Protein 7E16 (pdb70)

Solvent-accessible surface area: 19091 Å² total; per-residue (Å²): 182,60,55,17,13,0,3,0,0,0,6,23,19,2,90,8,45,11,19,160,32,82,69,8,1,12,17,17,0,10,62,50,0,154,153,80,34,151,76,83,24,101,56,25,48,28,4,91,155,58,17,92,0,86,19,0,25,191,17,0,48,95,92,99,17,51,119,33,0,54,82,7,73,20,0,0,1,0,8,0,9,29,9,9,29,77,37,54,148,25,143,38,72,68,90,137,69,19,84,94,10,54,192,118,7,42,54,17,4,51,146,0,0,33,22,0,27,181,43,11,77,140,5,30,0,2,15,8,15,13,14,3,1,24,36,68,87,161,66,22,184,74,6,14,38,19,1,26,56,2,32,62,14,20,22,46,6,3,52,110,44,88,64,16,4,33,2,33,2,50,6,1,1,37,34,143,5,80,88,20,12,104,108,77,46,67,10,0,31,93,75,0,0,77,36,3,0,77,10,0,4,58,13,11,89,58,182,178,54,51,29,15,0,1,0,0,0,7,18,22,2,126,8,68,2,14,161,44,80,75,9,1,14,15,22,0,11,67,52,0,154,150,75,55,153,68,82,21,126,69,25,64,30,10,86,162,39,18,70,0,60,18,0,36,175,15,0,54,84,93,90,12,54,148,54,0,53,130,6,65,17,0,0,1,1,7,0,11,27,14,10,19,66,83,35,135,27,90,158,22,84,124,131,84,31,60,86,32,46,143,100,7,40,46,8,3,56,138,0,0,33,23,0,29,181,40,3,88,136,3,29,0,2,14,8,15,13,13,3,2,31,35,68,93,163,76,21,165,94,23,12,40,26,1,25,54,2,32,63,15,17,21,45,8,3,51,129,44,90,64,15,7,31,0,35,2,51,9,4,2,37,42,143,5,76,91,27,13,102,108,79,54,64,4,0,31,92,79,0,0,79,30,2,0,79,12,0,4,44,9,10,94,48,182

GO terms:
  GO:0016788 hydrolase activity, acting on ester bonds (F, IDA)

Radius of gyration: 21.16 Å; Cα contacts (8 Å, |Δi|>4): 736; chains: 2; bounding box: 52×66×51 Å

B-factor: mean 80.02, std 18.18, range [46.88, 200.27]

Sequence (414 aa):
DGEIDIVALGDALTRGTGDESGKGYIGYMVDELRQQTDEPIRVTNLAIRGLRSDGLLRQLGQSEIQRQIAMADLIVMTIGGNDLFQGGEALEWNVKELDEAKRQYIANLDRIFALLRRLNSEAVIFAIGLYNPFSDLDDAKRTSAIVRDWNFASAEVAAHYPNIVAVPTFDLFALHVNDYLYSDHFAPNKEGYKRIGERVASLITLTDGEIDIVALGDALTRGTGDESGKGYIGYMVDELRQQTDEPIRVTNLAIRGLRSDGLLRQLGQSEIQRQIAMADLIVMTIGGNDLFQGGEALEWNVKELDEAKRQYIANLDRIFALLRRLNSEAVIFAIGLYNPFSDLDDAKRTSAIVRDWNFASAEVAAHYPNIVAVPTFDLFALHVNDYLYSDHFAPNKEGYKRIGERVASLITLT

InterPro domains:
  IPR013830 SGNH hydrolase-type esterase domain [PF13472] (61-248)
  IPR036514 SGNH hydrolase superfamily [G3DSA:3.40.50.1110] (28-264)
  IPR051532 Diverse Ester Hydrolysis Enzymes [PTHR30383] (49-259)

Nearest PDB structures (foldseek):
  7e16-assembly2_B  TM=9.930E-01  e=3.465E-39  Geobacillus thermodenitrificans
  8ik1-assembly1_A  TM=9.971E-01  e=2.043E-36  Geobacillus sp. PA-3
  8ik1-assembly2_B  TM=9.925E-01  e=1.066E-35  Geobacillus sp. PA-3
  6nkd-assembly1_A  TM=9.047E-01  e=5.590E-14  metagenome
  8rhv-assembly1_D  TM=4.174E-01  e=1.602E+00  Trypanosoma brucei brucei

Structure (mmCIF, N/CA/C/O backbone):
data_7E16
#
_entry.id   7E16
#
_cell.length_a   106.424
_cell.length_b   106.424
_cell.length_c   128.643
_cell.angle_alpha   90.000
_cell.angle_beta   90.000
_cell.angle_gamma   90.000
#
_symmetry.space_group_name_H-M   'P 43 21 2'
#
loop_
_entity.id
_entity.type
_entity.pdbx_description
1 polymer 'GDSL-family esterase'
2 water water
#
loop_
_atom_site.group_PDB
_atom_site.id
_atom_site.type_symbol
_atom_site.label_atom_id
_atom_site.label_alt_id
_atom_site.label_comp_id
_atom_site.label_asym_id
_atom_site.label_entity_id
_atom_site.label_seq_id
_atom_site.pdbx_PDB_ins_code
_atom_site.Cartn_x
_atom_site.Cartn_y
_atom_site.Cartn_z
_atom_site.occupancy
_atom_site.B_iso_or_equiv
_atom_site.auth_seq_id
_atom_site.auth_comp_id
_atom_site.auth_asym_id
_atom_site.auth_atom_id
_atom_site.pdbx_PDB_model_num
ATOM 1 N N . ASP A 1 52 ? 42.554 11.010 -1.446 1.00 95.61 52 ASP A N 1
ATOM 2 C CA . ASP A 1 52 ? 42.209 10.839 -2.912 1.00 109.28 52 ASP A CA 1
ATOM 3 C C . ASP A 1 52 ? 43.450 10.341 -3.669 1.00 113.20 52 ASP A C 1
ATOM 4 O O . ASP A 1 52 ? 44.517 11.006 -3.579 1.00 111.65 52 ASP A O 1
ATOM 9 N N . GLY A 1 53 ? 43.315 9.217 -4.386 1.00 109.42 53 GLY A N 1
ATOM 10 C CA . GLY A 1 53 ? 44.457 8.451 -4.926 1.00 101.68 53 GLY A CA 1
ATOM 11 C C . GLY A 1 53 ? 45.252 7.786 -3.807 1.00 96.77 53 GLY A C 1
ATOM 12 O O . GLY A 1 53 ? 46.479 7.585 -3.967 1.00 105.95 53 GLY A O 1
ATOM 13 N N . GLU A 1 54 ? 44.574 7.471 -2.701 1.00 88.35 54 GLU A N 1
ATOM 14 C CA . GLU A 1 54 ? 45.181 6.918 -1.464 1.00 86.33 54 GLU A CA 1
ATOM 15 C C . GLU A 1 54 ? 44.080 6.200 -0.677 1.00 76.59 54 GLU A C 1
ATOM 16 O O . GLU A 1 54 ? 42.905 6.687 -0.666 1.00 83.75 54 GLU A O 1
ATOM 22 N N . ILE A 1 55 ? 44.422 5.060 -0.082 1.00 68.03 55 ILE A N 1
ATOM 23 C CA . ILE A 1 55 ? 43.514 4.353 0.869 1.00 75.47 55 ILE A CA 1
ATOM 24 C C . ILE A 1 55 ? 44.051 4.596 2.281 1.00 71.20 55 ILE A C 1
ATOM 25 O O . ILE A 1 55 ? 45.216 4.206 2.567 1.00 67.41 55 ILE A O 1
ATOM 30 N N . ASP A 1 56 ? 43.250 5.284 3.099 1.00 72.70 56 ASP A N 1
ATOM 31 C CA . ASP A 1 56 ? 43.631 5.741 4.462 1.00 71.74 56 ASP A CA 1
ATOM 32 C C . ASP A 1 56 ? 42.985 4.805 5.488 1.00 67.37 56 ASP A C 1
ATOM 33 O O . ASP A 1 56 ? 41.734 4.749 5.572 1.00 65.67 56 ASP A O 1
ATOM 38 N N . ILE A 1 57 ? 43.823 4.070 6.211 1.00 78.83 57 ILE A N 1
ATOM 39 C CA . ILE A 1 57 ? 43.386 3.182 7.325 1.00 77.21 57 ILE A CA 1
ATOM 40 C C . ILE A 1 57 ? 43.721 3.878 8.637 1.00 74.19 57 ILE A C 1
ATOM 41 O O . ILE A 1 57 ? 44.916 4.055 8.935 1.00 72.75 57 ILE A O 1
ATOM 46 N N . VAL A 1 58 ? 42.690 4.219 9.395 1.00 72.75 58 VAL A N 1
ATOM 47 C CA . VAL A 1 58 ? 42.841 4.678 10.800 1.00 69.96 58 VAL A CA 1
ATOM 48 C C . VAL A 1 58 ? 42.620 3.489 11.735 1.00 62.78 58 VAL A C 1
ATOM 49 O O . VAL A 1 58 ? 41.555 2.842 11.682 1.00 64.58 58 VAL A O 1
ATOM 53 N N . ALA A 1 59 ? 43.643 3.208 12.530 1.00 63.56 59 ALA A N 1
ATOM 54 C CA . ALA A 1 59 ? 43.655 2.160 13.558 1.00 63.44 59 ALA A CA 1
ATOM 55 C C . ALA A 1 59 ? 43.538 2.806 14.946 1.00 66.54 59 ALA A C 1
ATOM 56 O O . ALA A 1 59 ? 44.349 3.701 15.269 1.00 69.02 59 ALA A O 1
ATOM 58 N N . LEU A 1 60 ? 42.552 2.349 15.726 1.00 66.83 60 LEU A N 1
ATOM 59 C CA . LEU A 1 60 ? 42.207 2.865 17.075 1.00 65.11 60 LEU A CA 1
ATOM 60 C C . LEU A 1 60 ? 42.274 1.761 18.120 1.00 61.47 60 LEU A C 1
ATOM 61 O O . LEU A 1 60 ? 42.091 0.605 17.793 1.00 65.26 60 LEU A O 1
ATOM 66 N N . GLY A 1 61 ? 42.529 2.150 19.362 1.00 69.46 61 GLY A N 1
ATOM 67 C CA . GLY A 1 61 ? 42.292 1.268 20.514 1.00 65.18 61 GLY A CA 1
ATOM 68 C C . GLY A 1 61 ? 43.534 0.928 21.301 1.00 60.64 61 GLY A C 1
ATOM 69 O O . GLY A 1 61 ? 44.389 1.783 21.471 1.00 58.84 61 GLY A O 1
ATOM 70 N N . ASP A 1 62 ? 43.570 -0.298 21.803 1.00 64.14 62 ASP A N 1
ATOM 71 C CA . ASP A 1 62 ? 44.460 -0.726 22.913 1.00 67.02 62 ASP A CA 1
ATOM 72 C C . ASP A 1 62 ? 45.686 -1.460 22.355 1.00 62.70 62 ASP A C 1
ATOM 73 O O . ASP A 1 62 ? 45.951 -1.347 21.176 1.00 60.85 62 ASP A O 1
ATOM 78 N N . ALA A 1 63 ? 46.381 -2.214 23.200 1.00 62.43 63 ALA A N 1
ATOM 79 C CA . ALA A 1 63 ? 47.657 -2.889 22.886 1.00 60.46 63 ALA A CA 1
ATOM 80 C C . ALA A 1 63 ? 47.546 -3.806 21.656 1.00 60.38 63 ALA A C 1
ATOM 81 O O . ALA A 1 63 ? 48.567 -3.976 20.962 1.00 65.45 63 ALA A O 1
ATOM 83 N N . LEU A 1 64 ? 46.389 -4.408 21.389 1.00 61.75 64 LEU A N 1
ATOM 84 C CA . LEU A 1 64 ? 46.251 -5.355 20.243 1.00 69.21 64 LEU A CA 1
ATOM 85 C C . LEU A 1 64 ? 46.487 -4.634 18.912 1.00 64.64 64 LEU A C 1
ATOM 86 O O . LEU A 1 64 ? 47.174 -5.204 18.056 1.00 72.79 64 LEU A O 1
ATOM 91 N N . THR A 1 65 ? 45.977 -3.415 18.782 1.00 62.37 65 THR A N 1
ATOM 92 C CA . THR A 1 65 ? 46.111 -2.575 17.570 1.00 60.36 65 THR A CA 1
ATOM 93 C C . THR A 1 65 ? 47.524 -1.987 17.483 1.00 57.98 65 THR A C 1
ATOM 94 O O . THR A 1 65 ? 47.969 -1.700 16.365 1.00 65.31 65 THR A O 1
ATOM 98 N N . ARG A 1 66 ? 48.207 -1.821 18.611 1.00 64.34 66 ARG A N 1
ATOM 99 C CA . ARG A 1 66 ? 49.585 -1.264 18.655 1.00 71.87 66 ARG A CA 1
ATOM 100 C C . ARG A 1 66 ? 50.598 -2.395 18.436 1.00 71.57 66 ARG A C 1
ATOM 101 O O . ARG A 1 66 ? 51.781 -2.092 18.343 1.00 76.45 66 ARG A O 1
ATOM 109 N N . GLY A 1 67 ? 50.137 -3.646 18.359 1.00 76.48 67 GLY A N 1
ATOM 110 C CA . GLY A 1 67 ? 50.955 -4.808 17.957 1.00 79.98 67 GLY A CA 1
ATOM 111 C C . GLY A 1 67 ? 51.920 -5.283 19.035 1.00 79.13 67 GLY A C 1
ATOM 112 O O . GLY A 1 67 ? 52.817 -6.062 18.680 1.00 84.97 67 GLY A O 1
ATOM 113 N N . THR A 1 68 ? 51.733 -4.867 20.292 1.00 81.49 68 THR A N 1
ATOM 114 C CA . THR A 1 68 ? 52.482 -5.389 21.468 1.00 80.91 68 THR A CA 1
ATOM 115 C C . THR A 1 68 ? 52.418 -6.916 21.472 1.00 82.67 68 THR A C 1
ATOM 116 O O . THR A 1 68 ? 51.292 -7.466 21.346 1.00 71.42 68 THR A O 1
ATOM 120 N N . GLY A 1 69 ? 53.565 -7.575 21.635 1.00 85.61 69 GLY A N 1
ATOM 121 C CA . GLY A 1 69 ? 53.637 -9.053 21.655 1.00 80.12 69 GLY A CA 1
ATOM 122 C C . GLY A 1 69 ? 54.241 -9.675 20.397 1.00 81.54 69 GLY A C 1
ATOM 123 O O . GLY A 1 69 ? 54.744 -10.811 20.507 1.00 89.16 69 GLY A O 1
ATOM 124 N N . ASP A 1 70 ? 54.207 -8.987 19.249 1.00 84.51 70 ASP A N 1
ATOM 125 C CA . ASP A 1 70 ? 54.744 -9.500 17.962 1.00 94.72 70 ASP A CA 1
ATOM 126 C C . ASP A 1 70 ? 56.262 -9.297 17.929 1.00 92.35 70 ASP A C 1
ATOM 127 O O . ASP A 1 70 ? 56.699 -8.148 18.127 1.00 96.45 70 ASP A O 1
ATOM 132 N N . GLU A 1 71 ? 57.014 -10.382 17.685 1.00 104.16 71 GLU A N 1
ATOM 133 C CA . GLU A 1 71 ? 58.497 -10.391 17.516 1.00 105.08 71 GLU A CA 1
ATOM 134 C C . GLU A 1 71 ? 58.874 -9.373 16.436 1.00 113.78 71 GLU A C 1
ATOM 135 O O . GLU A 1 71 ? 59.701 -8.469 16.724 1.00 106.17 71 GLU A O 1
ATOM 141 N N . SER A 1 72 ? 58.279 -9.529 15.250 1.00 107.56 72 SER A N 1
ATOM 142 C CA . SER A 1 72 ? 58.310 -8.530 14.148 1.00 104.19 72 SER A CA 1
ATOM 143 C C . SER A 1 72 ? 57.454 -7.315 14.536 1.00 106.43 72 SER A C 1
ATOM 144 O O . SER A 1 72 ? 56.499 -7.466 15.332 1.00 106.57 72 SER A O 1
ATOM 147 N N . GLY A 1 73 ? 57.792 -6.137 14.013 1.00 107.10 73 GLY A N 1
ATOM 148 C CA . GLY A 1 73 ? 57.010 -4.904 14.240 1.00 96.18 73 GLY A CA 1
ATOM 149 C C . GLY A 1 73 ? 55.556 -5.071 13.821 1.00 87.13 73 GLY A C 1
ATOM 150 O O . GLY A 1 73 ? 54.710 -4.346 14.370 1.00 100.16 73 GLY A O 1
ATOM 151 N N . LYS A 1 74 ? 55.278 -5.990 12.885 1.00 86.80 74 LYS A N 1
ATOM 152 C CA . LYS A 1 74 ? 53.940 -6.205 12.277 1.00 87.42 74 LYS A CA 1
ATOM 153 C C . LYS A 1 74 ? 52.954 -6.600 13.366 1.00 91.59 74 LYS A C 1
ATOM 154 O O . LYS A 1 74 ? 53.238 -7.567 14.099 1.00 98.54 74 LYS A O 1
ATOM 160 N N . GLY A 1 75 ? 51.851 -5.872 13.476 1.00 76.33 75 GLY A N 1
ATOM 161 C CA . GLY A 1 75 ? 50.745 -6.297 14.351 1.00 82.05 75 GLY A CA 1
ATOM 162 C C . GLY A 1 75 ? 49.771 -7.087 13.510 1.00 76.60 75 GLY A C 1
ATOM 163 O O . GLY A 1 75 ? 50.202 -7.681 12.542 1.00 85.40 75 GLY A O 1
ATOM 164 N N . TYR A 1 76 ? 48.486 -7.022 13.795 1.00 74.25 76 TYR A N 1
ATOM 165 C CA . TYR A 1 76 ? 47.479 -7.533 12.840 1.00 72.19 76 TYR A CA 1
ATOM 166 C C . TYR A 1 76 ? 47.411 -6.577 11.642 1.00 70.85 76 TYR A C 1
ATOM 167 O O . TYR A 1 76 ? 47.114 -7.048 10.525 1.00 75.03 76 TYR A O 1
ATOM 176 N N . ILE A 1 77 ? 47.687 -5.291 11.857 1.00 65.79 77 ILE A N 1
ATOM 177 C CA . ILE A 1 77 ? 47.500 -4.223 10.823 1.00 69.0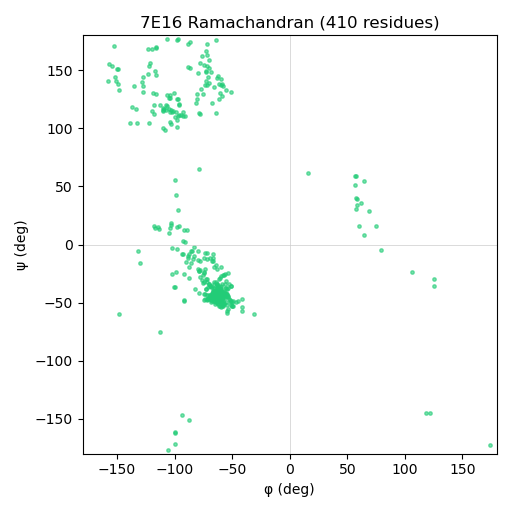2 77 ILE A CA 1
ATOM 178 C C . ILE A 1 77 ? 48.403 -4.484 9.624 1.00 64.15 77 ILE A C 1
ATOM 179 O O . ILE A 1 77 ? 47.965 -4.292 8.534 1.00 69.86 77 ILE A O 1
ATOM 184 N N . GLY A 1 78 ? 49.633 -4.911 9.855 1.00 67.82 78 GLY A N 1
ATOM 185 C CA . GLY A 1 78 ? 50.601 -5.191 8.786 1.00 63.06 78 GLY A CA 1
ATOM 186 C C . GLY A 1 78 ? 50.144 -6.300 7.858 1.00 67.37 78 GLY A C 1
ATOM 187 O O . GLY A 1 78 ? 50.423 -6.204 6.651 1.00 72.91 78 GLY A O 1
ATOM 188 N N . TYR A 1 79 ? 49.455 -7.313 8.382 1.00 70.10 79 TYR A N 1
ATOM 189 C CA . TYR A 1 79 ? 48.911 -8.428 7.567 1.00 74.21 79 TYR A CA 1
ATOM 190 C C . TYR A 1 79 ? 47.720 -7.926 6.761 1.00 69.85 79 TYR A C 1
ATOM 191 O O . TYR A 1 79 ? 47.575 -8.350 5.616 1.00 87.19 79 TYR A O 1
ATOM 200 N N . MET A 1 80 ? 46.902 -7.059 7.348 1.00 66.57 80 MET A N 1
ATOM 201 C CA . MET A 1 80 ? 45.808 -6.359 6.635 1.00 66.26 80 MET A CA 1
ATOM 202 C C . MET A 1 80 ? 46.396 -5.653 5.415 1.00 62.71 80 MET A C 1
ATOM 203 O O . MET A 1 80 ? 45.961 -5.915 4.308 1.00 71.57 80 MET A O 1
ATOM 208 N N . VAL A 1 81 ? 47.349 -4.768 5.652 1.00 59.33 81 VAL A N 1
ATOM 209 C CA . VAL A 1 81 ? 48.009 -3.966 4.596 1.00 63.09 81 VAL A CA 1
ATOM 210 C C . VAL A 1 81 ? 48.580 -4.885 3.503 1.00 59.59 81 VAL A C 1
ATOM 211 O O . VAL A 1 81 ? 48.408 -4.558 2.339 1.00 67.98 81 VAL A O 1
ATOM 215 N N . ASP A 1 82 ? 49.235 -5.988 3.856 1.00 61.60 82 ASP A N 1
ATOM 216 C CA . ASP A 1 82 ? 49.836 -6.912 2.859 1.00 64.83 82 ASP A CA 1
ATOM 217 C C . ASP A 1 82 ? 48.755 -7.379 1.901 1.00 62.83 82 ASP A C 1
ATOM 218 O O . ASP A 1 82 ? 49.004 -7.349 0.696 1.00 72.60 82 ASP A O 1
ATOM 223 N N . GLU A 1 83 ? 47.589 -7.727 2.422 1.00 61.58 83 GLU A N 1
ATOM 224 C CA . GLU A 1 83 ? 46.450 -8.249 1.614 1.00 72.88 83 GLU A CA 1
ATOM 225 C C . GLU A 1 83 ? 45.890 -7.135 0.738 1.00 67.94 83 GLU A C 1
ATOM 226 O O . GLU A 1 83 ? 45.630 -7.384 -0.446 1.00 78.98 83 GLU A O 1
ATOM 232 N N . LEU A 1 84 ? 45.732 -5.940 1.280 1.00 64.95 84 LEU A N 1
ATOM 233 C CA . LEU A 1 84 ? 45.281 -4.804 0.449 1.00 71.68 84 LEU A CA 1
ATOM 234 C C . LEU A 1 84 ? 46.231 -4.622 -0.737 1.00 66.29 84 LEU A C 1
ATOM 235 O O . LEU A 1 84 ? 45.737 -4.492 -1.868 1.00 78.14 84 LEU A O 1
ATOM 240 N N . ARG A 1 85 ? 47.540 -4.648 -0.501 1.00 60.55 85 ARG A N 1
ATOM 241 C CA . ARG A 1 85 ? 48.569 -4.408 -1.558 1.00 59.45 85 ARG A CA 1
ATOM 242 C C . ARG A 1 85 ? 48.585 -5.519 -2.627 1.00 52.23 85 ARG A C 1
ATOM 243 O O . ARG A 1 85 ? 49.323 -5.342 -3.626 1.00 56.93 85 ARG A O 1
ATOM 251 N N . GLN A 1 86 ? 47.849 -6.612 -2.430 1.00 52.90 86 GLN A N 1
ATOM 252 C CA . GLN A 1 86 ? 47.632 -7.676 -3.435 1.00 51.85 86 GLN A CA 1
ATOM 253 C C . GLN A 1 86 ? 46.432 -7.309 -4.299 1.00 52.48 86 GLN A C 1
ATOM 254 O O . GLN A 1 86 ? 46.309 -7.895 -5.445 1.00 48.22 86 GLN A O 1
ATOM 260 N N . GLN A 1 87 ? 45.561 -6.404 -3.816 1.00 48.96 87 GLN A N 1
ATOM 261 C CA . GLN A 1 87 ? 44.297 -6.059 -4.535 1.00 50.41 87 GLN A CA 1
ATOM 262 C C . GLN A 1 87 ? 44.444 -4.773 -5.333 1.00 54.93 87 GLN A C 1
ATOM 263 O O . GLN A 1 87 ? 43.665 -4.592 -6.264 1.00 61.40 87 GLN A O 1
ATOM 269 N N . THR A 1 88 ? 45.366 -3.884 -4.972 1.00 60.28 88 THR A N 1
ATOM 270 C CA . THR A 1 88 ? 45.500 -2.577 -5.654 1.00 54.19 88 THR A CA 1
ATOM 271 C C . THR A 1 88 ? 46.921 -2.026 -5.532 1.00 53.28 88 THR A C 1
ATOM 272 O O . THR A 1 88 ? 47.617 -2.343 -4.540 1.00 66.06 88 THR A O 1
ATOM 276 N N . ASP A 1 89 ? 47.313 -1.192 -6.514 1.00 52.33 89 ASP A N 1
ATOM 277 C CA . ASP A 1 89 ? 48.609 -0.460 -6.525 1.00 53.83 89 ASP A CA 1
ATOM 278 C C . ASP A 1 89 ? 48.439 0.931 -5.902 1.00 54.98 89 ASP A C 1
ATOM 279 O O . ASP A 1 89 ? 49.478 1.611 -5.699 1.00 67.15 89 ASP A O 1
ATOM 284 N N . GLU A 1 90 ? 47.207 1.362 -5.596 1.00 56.99 90 GLU A N 1
ATOM 285 C CA . GLU A 1 90 ? 46.993 2.648 -4.858 1.00 68.84 90 GLU A CA 1
ATOM 286 C C . GLU A 1 90 ? 47.764 2.659 -3.546 1.00 64.39 90 GLU A C 1
ATOM 287 O O . GLU A 1 90 ? 47.672 1.713 -2.785 1.00 62.47 90 GLU A O 1
ATOM 293 N N . PRO A 1 91 ? 48.506 3.729 -3.205 1.00 70.01 91 PRO A N 1
ATOM 294 C CA . PRO A 1 91 ? 49.272 3.760 -1.959 1.00 69.21 91 PRO A CA 1
ATOM 295 C C . PRO A 1 91 ? 48.315 3.599 -0.770 1.00 71.63 91 PRO A C 1
ATOM 296 O O . PRO A 1 91 ? 47.183 4.107 -0.822 1.00 68.57 91 PRO A O 1
ATOM 300 N N . ILE A 1 92 ? 48.779 2.871 0.246 1.00 73.88 92 ILE A N 1
ATOM 301 C CA . ILE A 1 92 ? 47.989 2.596 1.470 1.00 72.10 92 ILE A CA 1
ATOM 302 C C . ILE A 1 92 ? 48.717 3.205 2.656 1.00 72.50 92 ILE A C 1
ATOM 303 O O . ILE A 1 92 ? 49.879 2.869 2.875 1.00 72.19 92 ILE A O 1
ATOM 308 N N . ARG A 1 93 ? 48.040 4.128 3.333 1.00 76.36 93 ARG A N 1
ATOM 309 C CA . ARG A 1 93 ? 48.572 4.836 4.513 1.00 73.69 93 ARG A CA 1
ATOM 310 C C . ARG A 1 93 ? 47.877 4.290 5.764 1.00 74.79 93 ARG A C 1
ATOM 311 O O . ARG A 1 93 ? 46.612 4.233 5.818 1.00 71.94 93 ARG A O 1
ATOM 319 N N . VAL A 1 94 ? 48.683 3.901 6.741 1.00 67.70 94 VAL A N 1
ATOM 320 C CA . VAL A 1 94 ? 48.170 3.532 8.076 1.00 64.37 94 VAL A CA 1
ATOM 321 C C . VAL A 1 94 ? 48.473 4.696 9.006 1.00 65.16 94 VAL A C 1
ATOM 322 O O . VAL A 1 94 ? 49.632 5.119 9.064 1.00 70.65 94 VAL A O 1
ATOM 326 N N . THR A 1 95 ? 47.436 5.186 9.672 1.00 69.81 95 THR A N 1
ATOM 327 C CA . THR A 1 95 ? 47.521 6.101 10.829 1.00 69.52 95 THR A CA 1
ATOM 328 C C . THR A 1 95 ? 47.126 5.311 12.078 1.00 66.97 95 THR A C 1
ATOM 329 O O . THR A 1 95 ? 45.918 5.182 12.311 1.00 61.06 95 THR A O 1
ATOM 333 N N . ASN A 1 96 ? 48.113 4.833 12.839 1.00 67.83 96 ASN A N 1
ATOM 334 C CA . ASN A 1 96 ? 47.887 4.074 14.096 1.00 66.58 96 ASN A CA 1
ATOM 335 C C . ASN A 1 96 ? 47.841 5.012 15.320 1.00 65.93 96 ASN A C 1
ATOM 336 O O . ASN A 1 96 ? 48.878 5.533 15.716 1.00 62.71 96 ASN A O 1
ATOM 341 N N . LEU A 1 97 ? 46.668 5.167 15.933 1.00 67.59 97 LEU A N 1
ATOM 342 C CA . LEU A 1 97 ? 46.459 6.078 17.091 1.00 68.91 97 LEU A CA 1
ATOM 343 C C . LEU A 1 97 ? 46.354 5.287 18.400 1.00 65.61 97 LEU A C 1
ATOM 344 O O . LEU A 1 97 ? 45.975 5.867 19.406 1.00 68.52 97 LEU A O 1
ATOM 349 N N . ALA A 1 98 ? 46.657 4.000 18.376 1.00 63.97 98 ALA A N 1
ATOM 350 C CA . ALA A 1 98 ? 46.362 3.097 19.506 1.00 64.93 98 ALA A CA 1
ATOM 351 C C . ALA A 1 98 ? 47.323 3.392 20.644 1.00 63.28 98 ALA A C 1
ATOM 352 O O . ALA A 1 98 ? 48.475 3.763 20.402 1.00 66.20 98 ALA A O 1
ATOM 354 N N . ILE A 1 99 ? 46.843 3.189 21.856 1.00 67.84 99 ILE A N 1
ATOM 355 C CA . ILE A 1 99 ? 47.667 3.301 23.089 1.00 66.70 99 ILE A CA 1
ATOM 356 C C . ILE A 1 99 ? 47.485 2.010 23.886 1.00 60.91 99 ILE A C 1
ATOM 357 O O . ILE A 1 99 ? 46.355 1.601 24.100 1.00 62.30 99 ILE A O 1
ATOM 362 N N . ARG A 1 100 ? 48.582 1.411 24.322 1.00 60.24 100 ARG A N 1
ATOM 363 C CA . ARG A 1 100 ? 48.587 0.073 24.963 1.00 58.62 100 ARG A CA 1
ATOM 364 C C . ARG A 1 100 ? 47.565 -0.027 26.104 1.00 57.32 100 ARG A C 1
ATOM 365 O O . ARG A 1 100 ? 46.802 -1.011 26.113 1.00 57.85 100 ARG A O 1
ATOM 373 N N . GLY A 1 101 ? 47.550 0.948 27.018 1.00 63.18 101 GLY A N 1
ATOM 374 C CA . GLY A 1 101 ? 46.726 0.924 28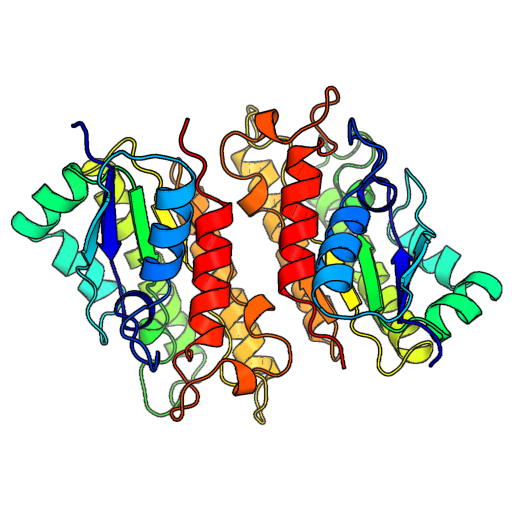.247 1.00 60.12 101 GLY A CA 1
ATOM 375 C C . GLY A 1 101 ? 45.344 1.514 28.055 1.00 62.45 101 GLY A C 1
ATOM 376 O O . GLY A 1 101 ? 44.648 1.702 29.040 1.00 82.42 101 GLY A O 1
ATOM 377 N N . LEU A 1 102 ? 44.928 1.748 26.820 1.00 66.35 102 LEU A N 1
ATOM 378 C CA . LEU A 1 102 ? 43.640 2.420 26.544 1.00 62.82 102 LEU A CA 1
ATOM 379 C C . LEU A 1 102 ? 42.435 1.534 26.884 1.00 59.88 102 LEU A C 1
ATOM 380 O O . LEU A 1 102 ? 42.440 0.347 26.606 1.00 60.56 102 LEU A O 1
ATOM 385 N N . ARG A 1 103 ? 41.430 2.170 27.474 1.00 66.09 103 ARG A N 1
ATOM 386 C CA . ARG A 1 103 ? 40.120 1.580 27.819 1.00 65.56 103 ARG A CA 1
ATOM 387 C C . ARG A 1 103 ? 39.081 2.376 27.068 1.00 58.93 103 ARG A C 1
ATOM 388 O O . ARG A 1 103 ? 39.444 3.410 26.544 1.00 65.09 103 ARG A O 1
ATOM 396 N N . SER A 1 104 ? 37.850 1.882 27.040 1.00 61.29 104 SER A N 1
ATOM 397 C CA . SER A 1 104 ? 36.730 2.493 26.291 1.00 63.30 104 SER A CA 1
ATOM 398 C C . SER A 1 104 ? 36.523 3.959 26.717 1.00 60.00 104 SER A C 1
ATOM 399 O O . SER A 1 104 ? 36.248 4.768 25.858 1.00 63.63 104 SER A O 1
ATOM 402 N N . ASP A 1 105 ? 36.681 4.291 27.994 1.00 61.64 105 ASP A N 1
ATOM 403 C CA . ASP A 1 105 ? 36.579 5.698 28.490 1.00 68.18 105 ASP A CA 1
ATOM 404 C C . ASP A 1 105 ? 37.706 6.568 27.895 1.00 62.08 105 ASP A C 1
ATOM 405 O O . ASP A 1 105 ? 37.432 7.693 27.499 1.00 63.46 105 ASP A O 1
ATOM 410 N N . GLY A 1 106 ? 38.917 6.033 27.795 1.00 63.23 106 GLY A N 1
ATOM 411 C CA . GLY A 1 106 ? 40.073 6.731 27.208 1.00 67.91 106 GLY A CA 1
ATOM 412 C C . GLY A 1 106 ? 39.903 6.946 25.714 1.00 72.72 106 GLY A C 1
ATOM 413 O O . GLY A 1 106 ? 40.213 8.051 25.235 1.00 77.39 106 GLY A O 1
ATOM 414 N N . LEU A 1 107 ? 39.403 5.934 25.002 1.00 68.72 107 LEU A N 1
ATOM 415 C CA . LEU A 1 107 ? 39.157 6.025 23.546 1.00 68.48 107 LEU A CA 1
ATOM 416 C C . LEU A 1 107 ? 38.124 7.120 23.289 1.00 65.67 107 LEU A C 1
ATOM 417 O O . LEU A 1 107 ? 38.327 7.927 22.389 1.00 70.81 107 LEU A O 1
ATOM 422 N N . LEU A 1 108 ? 37.051 7.146 24.069 1.00 69.95 108 LEU A N 1
ATOM 423 C CA . LEU A 1 108 ? 35.976 8.158 23.910 1.00 70.94 108 LEU A CA 1
ATOM 424 C C . LEU A 1 108 ? 36.528 9.577 24.126 1.00 66.01 108 LEU A C 1
ATOM 425 O O . LEU A 1 108 ? 36.141 10.490 23.403 1.00 73.16 108 LEU A O 1
ATOM 430 N N . ARG A 1 109 ? 37.396 9.747 25.105 1.00 63.69 109 ARG A N 1
ATOM 431 C CA . ARG A 1 109 ? 38.050 11.040 25.402 1.00 71.28 109 ARG A CA 1
ATOM 432 C C . ARG A 1 109 ? 38.976 11.412 24.233 1.00 71.79 109 ARG A C 1
ATOM 433 O O . ARG A 1 109 ? 38.943 12.562 23.786 1.00 74.64 109 ARG A O 1
ATOM 441 N N . GLN A 1 110 ? 39.757 10.448 23.745 1.00 70.52 110 GLN A N 1
ATOM 442 C CA . GLN A 1 110 ? 40.721 10.630 22.634 1.00 68.37 110 GLN A CA 1
ATOM 443 C C . GLN A 1 110 ? 39.995 11.081 21.364 1.00 67.94 110 GLN A C 1
ATOM 444 O O . GLN A 1 110 ? 40.494 11.947 20.651 1.00 69.97 110 GLN A O 1
ATOM 450 N N . LEU A 1 111 ? 38.841 10.503 21.087 1.00 69.19 111 LEU A N 1
ATOM 451 C CA . LEU A 1 111 ? 38.038 10.855 19.888 1.00 67.69 111 LEU A CA 1
ATOM 452 C C . LEU A 1 111 ? 37.395 12.240 20.046 1.00 73.14 111 LEU A C 1
ATOM 453 O O . LEU A 1 111 ? 36.797 12.712 19.067 1.00 71.74 111 LEU A O 1
ATOM 458 N N . GLY A 1 112 ? 37.493 12.854 21.235 1.00 71.55 112 GLY A N 1
ATOM 459 C CA . GLY A 1 112 ? 37.055 14.242 21.473 1.00 65.90 112 GLY A CA 1
ATOM 460 C C . GLY A 1 112 ? 38.063 15.265 20.936 1.00 64.93 112 GLY A C 1
ATOM 461 O O . GLY A 1 112 ? 37.671 16.397 20.695 1.00 74.03 112 GLY A O 1
ATOM 462 N N . GLN A 1 113 ? 39.316 14.876 20.751 1.00 66.80 113 GLN A N 1
ATOM 463 C CA . GLN A 1 113 ? 40.404 15.787 20.317 1.00 67.06 113 GLN A CA 1
ATOM 464 C C . GLN A 1 113 ? 40.299 16.060 18.808 1.00 70.33 113 GLN A C 1
ATOM 465 O O . GLN A 1 113 ? 40.169 15.104 18.006 1.00 77.52 113 GLN A O 1
ATOM 471 N N . SER A 1 114 ? 40.415 17.329 18.425 1.00 73.54 114 SER A N 1
ATOM 472 C CA . SER A 1 114 ? 40.158 17.838 17.050 1.00 73.87 114 SER A CA 1
ATOM 473 C C . SER A 1 114 ? 41.171 17.274 16.029 1.00 80.30 114 SER A C 1
ATOM 474 O O . SER A 1 114 ? 40.770 17.081 14.859 1.00 91.62 114 SER A O 1
ATOM 477 N N . GLU A 1 115 ? 42.430 17.040 16.417 1.00 78.71 115 GLU A N 1
ATOM 478 C CA . GLU A 1 115 ? 43.466 16.443 15.520 1.00 78.66 115 GLU A CA 1
ATOM 479 C C . GLU A 1 115 ? 43.081 14.985 15.212 1.00 83.61 115 GLU A C 1
ATOM 480 O O . GLU A 1 115 ? 43.141 14.589 14.029 1.00 98.21 115 GLU A O 1
ATOM 486 N N . ILE A 1 116 ? 42.700 14.217 16.234 1.00 76.87 116 ILE A N 1
ATOM 487 C CA . ILE A 1 116 ? 42.236 12.811 16.074 1.00 70.68 116 ILE A CA 1
ATOM 488 C C . ILE A 1 116 ? 41.006 12.857 15.174 1.00 68.02 116 ILE A C 1
ATOM 489 O O . ILE A 1 116 ? 40.871 12.022 14.281 1.00 68.89 116 ILE A O 1
ATOM 494 N N . GLN A 1 117 ? 40.146 13.831 15.414 1.00 69.07 117 GLN A N 1
ATOM 495 C CA . GLN A 1 117 ? 38.861 13.989 14.692 1.00 68.81 117 GLN A CA 1
ATOM 496 C C . GLN A 1 117 ? 39.061 14.262 13.197 1.00 74.89 117 GLN A C 1
ATOM 497 O O . GLN A 1 117 ? 38.292 13.719 12.368 1.00 75.58 117 GLN A O 1
ATOM 503 N N . ARG A 1 118 ? 40.027 15.103 12.849 1.00 76.05 118 ARG A N 1
ATOM 504 C CA . ARG A 1 118 ? 40.354 15.395 11.430 1.00 78.25 118 ARG A CA 1
ATOM 505 C C . ARG A 1 118 ? 40.799 14.110 10.723 1.00 77.90 118 ARG A C 1
ATOM 506 O O . ARG A 1 118 ? 40.411 13.931 9.549 1.00 81.37 118 ARG A O 1
ATOM 514 N N . GLN A 1 119 ? 41.559 13.252 11.415 1.00 74.12 119 GLN A N 1
ATOM 515 C CA . GLN A 1 119 ? 42.099 11.982 10.856 1.00 74.57 119 GLN A CA 1
ATOM 516 C C . GLN A 1 119 ? 41.009 10.913 10.709 1.00 74.52 119 GLN A C 1
ATOM 517 O O . GLN A 1 119 ? 40.997 10.253 9.666 1.00 78.85 119 GLN A O 1
ATOM 523 N N . ILE A 1 120 ? 40.129 10.755 11.698 1.00 71.40 120 ILE A N 1
ATOM 524 C CA . ILE A 1 120 ? 38.941 9.857 11.599 1.00 72.48 120 ILE A CA 1
ATOM 525 C C . ILE A 1 120 ? 38.127 10.237 10.355 1.00 73.53 120 ILE A C 1
ATOM 526 O O . ILE A 1 120 ? 37.627 9.332 9.646 1.00 70.09 120 ILE A O 1
ATOM 531 N N . ALA A 1 121 ? 37.952 11.536 10.124 1.00 76.96 121 ALA A N 1
ATOM 532 C CA . ALA A 1 121 ? 37.132 12.093 9.018 1.00 74.77 121 ALA A CA 1
ATOM 533 C C . ALA A 1 121 ? 37.704 11.711 7.641 1.00 79.10 121 ALA A C 1
ATOM 534 O O . ALA A 1 121 ? 36.905 11.484 6.707 1.00 80.13 121 ALA A O 1
ATOM 536 N N . MET A 1 122 ? 39.030 11.615 7.517 1.00 80.00 122 MET A N 1
ATOM 537 C CA . MET A 1 122 ? 39.712 11.272 6.236 1.00 78.97 122 MET A CA 1
ATOM 538 C C . MET A 1 122 ? 39.785 9.754 6.009 1.00 75.00 122 MET A C 1
ATOM 539 O O . MET A 1 122 ? 40.156 9.338 4.897 1.00 87.88 122 MET A O 1
ATOM 544 N N . ALA A 1 123 ? 39.502 8.942 7.024 1.00 72.73 123 ALA A N 1
ATOM 545 C CA . ALA A 1 123 ? 39.640 7.473 6.945 1.00 76.14 123 ALA A CA 1
ATOM 546 C C . ALA A 1 123 ? 38.745 6.934 5.828 1.00 70.89 123 ALA A C 1
ATOM 547 O O . ALA A 1 123 ? 37.626 7.395 5.677 1.00 65.62 123 ALA A O 1
ATOM 549 N N . ASP A 1 124 ? 39.283 6.002 5.058 1.00 70.82 124 ASP A N 1
ATOM 550 C CA . ASP A 1 124 ? 38.533 5.205 4.064 1.00 73.00 124 ASP A CA 1
ATOM 551 C C . ASP A 1 124 ? 38.058 3.936 4.747 1.00 71.48 124 ASP A C 1
ATOM 552 O O . ASP A 1 124 ? 37.032 3.398 4.334 1.00 73.67 124 ASP A O 1
ATOM 557 N N . LEU A 1 125 ? 38.781 3.531 5.789 1.00 75.19 125 LEU A N 1
ATOM 558 C CA . LEU A 1 125 ? 38.511 2.309 6.576 1.00 72.77 125 LEU A CA 1
ATOM 559 C C . LEU A 1 125 ? 38.969 2.535 8.016 1.00 71.92 125 LEU A C 1
ATOM 560 O O . LEU A 1 125 ? 40.049 3.097 8.215 1.00 66.93 125 LEU A O 1
ATOM 565 N N . ILE A 1 126 ? 38.171 2.093 8.982 1.00 74.17 126 ILE A N 1
ATOM 566 C CA . ILE A 1 126 ? 38.517 2.201 10.424 1.00 69.75 126 ILE A CA 1
ATOM 567 C C . ILE A 1 126 ? 38.590 0.800 11.013 1.00 66.28 126 ILE A C 1
ATOM 568 O O . ILE A 1 126 ? 37.678 0.018 10.791 1.00 74.68 126 ILE A O 1
ATOM 573 N N . VAL A 1 127 ? 39.671 0.506 11.715 1.00 65.51 127 VAL A N 1
ATOM 574 C CA . VAL A 1 127 ? 39.828 -0.791 12.421 1.00 70.58 127 VAL A CA 1
ATOM 575 C C . VAL A 1 127 ? 40.186 -0.489 13.870 1.00 65.67 127 VAL A C 1
ATOM 576 O O . VAL A 1 127 ? 40.997 0.385 14.107 1.00 65.03 127 VAL A O 1
ATOM 580 N N . MET A 1 128 ? 39.565 -1.192 14.800 1.00 71.80 128 MET A N 1
ATOM 581 C CA . MET A 1 128 ? 39.715 -0.870 16.241 1.00 76.77 128 MET A CA 1
ATOM 582 C C . MET A 1 128 ? 39.595 -2.119 17.106 1.00 72.58 128 MET A C 1
ATOM 583 O O . MET A 1 128 ? 38.912 -3.084 16.728 1.00 70.39 128 MET A O 1
ATOM 588 N N . THR A 1 129 ? 40.272 -2.063 18.240 1.00 71.39 129 THR A N 1
ATOM 589 C CA . THR A 1 129 ? 40.208 -3.095 19.291 1.00 73.19 129 THR A CA 1
ATOM 590 C C . THR A 1 129 ? 40.116 -2.375 20.632 1.00 70.71 129 THR A C 1
ATOM 591 O O . THR A 1 129 ? 41.010 -1.576 20.945 1.00 67.04 129 THR A O 1
ATOM 595 N N . ILE A 1 130 ? 39.027 -2.596 21.353 1.00 69.83 130 ILE A N 1
ATOM 596 C CA . ILE A 1 130 ? 38.792 -1.922 22.655 1.00 66.68 130 ILE A CA 1
ATOM 597 C C . ILE A 1 130 ? 37.923 -2.831 23.520 1.00 66.91 130 ILE A C 1
ATOM 598 O O . ILE A 1 130 ? 37.032 -3.487 22.973 1.00 67.94 130 ILE A O 1
ATOM 603 N N . GLY A 1 131 ? 38.188 -2.832 24.824 1.00 67.02 131 GLY A N 1
ATOM 604 C CA . GLY A 1 131 ? 37.381 -3.545 25.825 1.00 65.43 131 GLY A CA 1
ATOM 605 C C . GLY A 1 131 ? 38.226 -4.481 26.667 1.00 63.25 131 GLY A C 1
ATOM 606 O O . GLY A 1 131 ? 37.933 -4.601 27.849 1.00 60.17 131 GLY A O 1
ATOM 607 N N . GLY A 1 132 ? 39.239 -5.105 26.066 1.00 62.30 132 GLY A N 1
ATOM 608 C CA . GLY A 1 132 ? 40.217 -5.972 26.748 1.00 62.47 132 GLY A CA 1
ATOM 609 C C . GLY A 1 132 ? 40.740 -5.391 28.055 1.00 59.96 132 GLY A C 1
ATOM 610 O O . GLY A 1 132 ? 40.767 -6.112 29.046 1.00 66.76 132 GLY A O 1
ATOM 611 N N . ASN A 1 133 ? 41.157 -4.136 28.066 1.00 61.39 133 ASN A N 1
ATOM 612 C CA . ASN A 1 133 ? 41.598 -3.465 29.315 1.00 59.43 133 ASN A CA 1
ATOM 613 C C . ASN A 1 133 ? 40.415 -3.139 30.245 1.00 63.88 133 ASN A C 1
ATOM 614 O O . ASN A 1 133 ? 40.654 -3.096 31.462 1.00 72.36 133 ASN A O 1
ATOM 619 N N . ASP A 1 134 ? 39.205 -2.896 29.729 1.00 62.02 134 ASP A N 1
ATOM 620 C CA . ASP A 1 134 ? 38.010 -2.700 30.590 1.00 62.75 134 ASP A CA 1
ATOM 621 C C . ASP A 1 134 ? 37.724 -3.985 31.376 1.00 65.79 134 ASP A C 1
ATOM 622 O O . ASP A 1 134 ? 37.226 -3.867 32.507 1.00 73.79 134 ASP A O 1
ATOM 627 N N . LEU A 1 135 ? 37.995 -5.153 30.786 1.00 65.29 135 LEU A N 1
ATOM 628 C CA . LEU A 1 135 ? 37.623 -6.473 31.352 1.00 67.79 135 LEU A CA 1
ATOM 629 C C . LEU A 1 135 ? 38.738 -7.053 32.221 1.00 66.37 135 LEU A C 1
ATOM 630 O O . LEU A 1 135 ? 38.415 -7.517 33.316 1.00 74.46 135 LEU A O 1
ATOM 635 N N . PHE A 1 136 ? 39.976 -7.073 31.735 1.00 68.43 136 PHE A N 1
ATOM 636 C CA . PHE A 1 136 ? 41.156 -7.550 32.504 1.00 71.19 136 PHE A CA 1
ATOM 637 C C . PHE A 1 136 ? 41.954 -6.386 33.103 1.00 76.48 136 PHE A C 1
ATOM 638 O O . PHE A 1 136 ? 43.157 -6.301 32.853 1.00 94.24 136 PHE A O 1
ATOM 646 N N . GLN A 1 137 ? 41.298 -5.527 33.883 1.00 98.39 137 GLN A N 1
ATOM 647 C CA . GLN A 1 137 ? 41.873 -4.245 34.371 1.00 104.54 137 GLN A CA 1
ATOM 648 C C . GLN A 1 137 ? 43.144 -4.526 35.174 1.00 106.44 137 GLN A C 1
ATOM 649 O O . GLN A 1 137 ? 44.155 -3.866 34.915 1.00 116.58 137 GLN A O 1
ATOM 655 N N . GLY A 1 138 ? 43.117 -5.488 36.088 1.00 109.60 138 GLY A N 1
ATOM 656 C CA . GLY A 1 138 ? 44.296 -5.751 36.929 1.00 126.31 138 GLY A CA 1
ATOM 657 C C . GLY A 1 138 ? 44.027 -6.784 38.003 1.00 145.60 138 GLY A C 1
ATOM 658 O O . GLY A 1 138 ? 42.919 -7.390 38.007 1.00 142.15 138 GLY A O 1
ATOM 659 N N . GLY A 1 139 ? 45.002 -6.956 38.902 1.00 153.72 139 GLY A N 1
ATOM 660 C CA . GLY A 1 139 ? 44.969 -7.977 39.967 1.00 169.64 139 GLY A CA 1
ATOM 661 C C . GLY A 1 139 ? 44.992 -9.397 39.414 1.00 193.63 139 GLY A C 1
ATOM 662 O O . GLY A 1 139 ? 44.826 -10.335 40.221 1.00 197.60 139 GLY A O 1
ATOM 663 N N . GLU A 1 140 ? 45.212 -9.558 38.101 1.00 200.27 140 GLU A N 1
ATOM 664 C CA . GLU A 1 140 ? 45.132 -10.851 37.357 1.00 193.41 140 GLU A CA 1
ATOM 665 C C . GLU A 1 140 ? 43.683 -11.369 37.389 1.00 192.87 140 GLU A C 1
ATOM 666 O O . GLU A 1 140 ? 43.469 -12.535 37.779 1.00 197.56 140 GLU A O 1
ATOM 672 N N . ALA A 1 14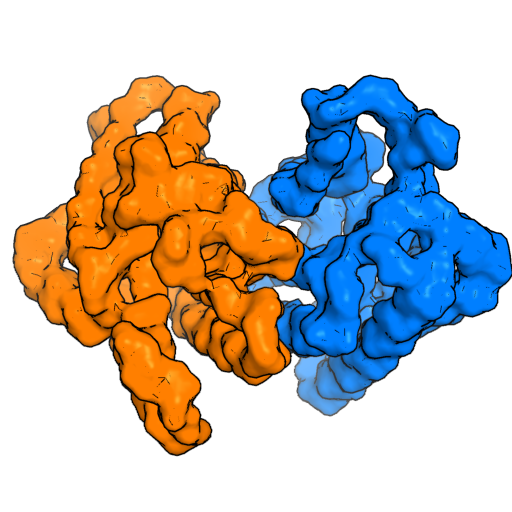1 ? 42.737 -10.531 36.948 1.00 174.65 141 ALA A N 1
ATOM 673 C CA . ALA A 1 141 ? 41.269 -10.744 37.027 1.00 158.66 141 ALA A CA 1
ATOM 674 C C . ALA A 1 141 ? 40.876 -10.940 38.494 1.00 167.58 141 ALA A C 1
ATOM 675 O O . ALA A 1 141 ? 40.012 -11.808 38.780 1.00 143.83 141 ALA A O 1
ATOM 677 N N . LEU A 1 142 ? 41.500 -10.145 39.376 1.00 183.31 142 LEU A N 1
ATOM 678 C CA . LEU A 1 142 ? 41.261 -10.135 40.848 1.00 171.02 142 LEU A CA 1
ATOM 679 C C . LEU A 1 142 ? 39.793 -9.765 41.095 1.00 158.50 142 LEU A C 1
ATOM 680 O O . LEU A 1 142 ? 39.143 -10.423 41.941 1.00 124.32 142 LEU A O 1
ATOM 685 N N . GLU A 1 143 ? 39.277 -8.791 40.337 1.00 167.34 143 GLU A N 1
ATOM 686 C CA . GLU A 1 143 ? 37.880 -8.295 40.466 1.00 157.91 143 GLU A CA 1
ATOM 687 C C . GLU A 1 143 ? 36.921 -9.265 39.771 1.00 153.55 143 GLU A C 1
ATOM 688 O O . GLU A 1 143 ? 36.270 -8.864 38.784 1.00 161.33 143 GLU A O 1
ATOM 694 N N . TRP A 1 144 ? 36.813 -10.489 40.286 1.00 153.43 144 TRP A N 1
ATOM 695 C CA . TRP A 1 144 ? 35.833 -11.490 39.791 1.00 142.11 144 TRP A CA 1
ATOM 696 C C . TRP A 1 144 ? 34.563 -11.348 40.616 1.00 118.75 144 TRP A C 1
ATOM 697 O O . TRP A 1 144 ? 33.706 -12.260 40.579 1.00 112.37 144 TRP A O 1
ATOM 708 N N . ASN A 1 145 ? 34.489 -10.254 41.367 1.00 87.86 145 ASN A N 1
ATOM 709 C CA . ASN A 1 145 ? 33.269 -9.868 42.108 1.00 79.84 145 ASN A CA 1
ATOM 710 C C . ASN A 1 145 ? 32.188 -9.587 41.047 1.00 76.89 145 ASN A C 1
ATOM 711 O O . ASN A 1 145 ? 32.330 -8.645 40.259 1.00 75.02 145 ASN A O 1
ATOM 716 N N . VAL A 1 146 ? 31.161 -10.419 41.000 1.00 68.91 146 VAL A N 1
ATOM 717 C CA . VAL A 1 146 ? 30.027 -10.278 40.051 1.00 67.81 146 VAL A CA 1
ATOM 718 C C . VAL A 1 146 ? 29.627 -8.806 39.957 1.00 65.29 146 VAL A C 1
ATOM 719 O O . VAL A 1 146 ? 29.399 -8.316 38.857 1.00 68.33 146 VAL A O 1
ATOM 723 N N . LYS A 1 147 ? 29.491 -8.128 41.086 1.00 68.18 147 LYS A N 1
ATOM 724 C CA . LYS A 1 147 ? 29.015 -6.713 41.145 1.00 77.80 147 LYS A CA 1
ATOM 725 C C . LYS A 1 147 ? 29.935 -5.831 40.284 1.00 79.62 147 LYS A C 1
ATOM 726 O O . LYS A 1 147 ? 29.416 -5.057 39.447 1.00 74.37 147 LYS A O 1
ATOM 732 N N . GLU A 1 148 ? 31.248 -5.932 40.492 1.00 74.71 148 GLU A N 1
ATOM 733 C CA . GLU A 1 148 ? 32.271 -5.112 39.793 1.00 71.55 148 GLU A CA 1
ATOM 734 C C . GLU A 1 148 ? 32.311 -5.483 38.306 1.00 69.30 148 GLU A C 1
ATOM 735 O O . GLU A 1 148 ? 32.568 -4.604 37.444 1.00 71.95 148 GLU A O 1
ATOM 741 N N . LEU A 1 149 ? 32.133 -6.765 38.022 1.00 70.92 149 LEU A N 1
ATOM 742 C CA . LEU A 1 149 ? 32.111 -7.282 36.642 1.00 67.51 149 LEU A CA 1
ATOM 743 C C . LEU A 1 149 ? 30.940 -6.654 35.881 1.00 61.89 149 LEU A C 1
ATOM 744 O O . LEU A 1 149 ? 31.165 -6.115 34.776 1.00 65.73 149 LEU A O 1
ATOM 749 N N . ASP A 1 150 ? 29.753 -6.654 36.469 1.00 56.21 150 ASP A N 1
ATOM 750 C CA . ASP A 1 150 ? 28.561 -5.995 35.878 1.00 61.80 150 ASP A CA 1
ATOM 751 C C . ASP A 1 150 ? 28.790 -4.491 35.656 1.00 62.29 150 ASP A C 1
ATOM 752 O O . ASP A 1 150 ? 28.401 -3.964 34.591 1.00 67.78 150 ASP A O 1
ATOM 757 N N . GLU A 1 151 ? 29.348 -3.802 36.639 1.00 58.15 151 GLU A N 1
ATOM 758 C CA . GLU A 1 151 ? 29.620 -2.346 36.540 1.00 65.75 151 GLU A CA 1
ATOM 759 C C . GLU A 1 151 ? 30.524 -2.100 35.339 1.00 59.82 151 GLU A C 1
ATOM 760 O O . GLU A 1 151 ? 30.198 -1.290 34.498 1.00 66.36 151 GLU A O 1
ATOM 766 N N . ALA A 1 152 ? 31.622 -2.826 35.274 1.00 61.10 152 ALA A N 1
ATOM 767 C CA . ALA A 1 152 ? 32.636 -2.668 34.217 1.00 56.67 152 ALA A CA 1
ATOM 768 C C . ALA A 1 152 ? 32.030 -2.930 32.832 1.00 58.41 152 ALA A C 1
ATOM 769 O O . ALA A 1 152 ? 32.411 -2.221 31.901 1.00 63.05 152 ALA A O 1
ATOM 771 N N . LYS A 1 153 ? 31.130 -3.908 32.719 1.00 55.83 153 LYS A N 1
ATOM 772 C CA . LYS A 1 153 ? 30.472 -4.255 31.440 1.00 58.86 153 LYS A CA 1
ATOM 773 C C . LYS A 1 153 ? 29.480 -3.162 31.011 1.00 59.89 153 LYS A C 1
ATOM 774 O O . LYS A 1 153 ? 29.480 -2.799 29.834 1.00 61.87 153 LYS A O 1
ATOM 780 N N . ARG A 1 154 ? 28.636 -2.692 31.925 1.00 61.74 154 ARG A N 1
ATOM 781 C CA . ARG A 1 154 ? 27.621 -1.649 31.643 1.00 64.73 154 ARG A CA 1
ATOM 782 C C . ARG A 1 154 ? 28.361 -0.368 31.239 1.00 62.67 154 ARG A C 1
ATOM 783 O O . ARG A 1 154 ? 27.870 0.369 30.380 1.00 68.44 154 ARG A O 1
ATOM 791 N N . GLN A 1 155 ? 29.515 -0.131 31.843 1.00 60.31 155 GLN A N 1
ATOM 792 C CA . GLN A 1 155 ? 30.351 1.060 31.579 1.00 66.23 155 GLN A CA 1
ATOM 793 C C . GLN A 1 155 ? 30.949 0.937 30.185 1.00 64.78 155 GLN A C 1
ATOM 794 O O . GLN A 1 155 ? 30.873 1.885 29.396 1.00 64.13 155 GLN A O 1
ATOM 800 N N . TYR A 1 156 ? 31.477 -0.237 29.893 1.00 66.61 156 TYR A N 1
ATOM 801 C CA . TYR A 1 156 ? 32.071 -0.557 28.582 1.00 66.32 156 TYR A CA 1
ATOM 802 C C . TYR A 1 156 ? 31.018 -0.393 27.470 1.00 69.70 156 TYR A C 1
ATOM 803 O O . TYR A 1 156 ? 31.322 0.294 26.491 1.00 70.72 156 TYR A O 1
ATOM 812 N N . ILE A 1 157 ? 29.837 -0.997 27.633 1.00 64.21 157 ILE A N 1
ATOM 813 C CA . ILE A 1 157 ? 28.729 -0.970 26.638 1.00 63.00 157 ILE A CA 1
ATOM 814 C C . ILE A 1 157 ? 28.259 0.468 26.412 1.00 61.01 157 ILE A C 1
ATOM 815 O O . ILE A 1 157 ? 27.978 0.806 25.260 1.00 66.17 157 ILE A O 1
ATOM 820 N N . ALA A 1 158 ? 28.143 1.268 27.470 1.00 61.60 158 ALA A N 1
ATOM 821 C CA . ALA A 1 158 ? 27.695 2.680 27.381 1.00 61.38 158 ALA A CA 1
ATOM 822 C C . ALA A 1 158 ? 28.746 3.486 26.610 1.00 62.09 158 ALA A C 1
ATOM 823 O O . ALA A 1 158 ? 28.364 4.362 25.842 1.00 67.20 158 ALA A O 1
ATOM 825 N N . ASN A 1 159 ? 30.023 3.184 26.821 1.00 61.87 159 ASN A N 1
ATOM 826 C CA . ASN A 1 159 ? 31.128 3.898 26.146 1.00 63.54 159 ASN A CA 1
ATOM 827 C C . ASN A 1 159 ? 31.162 3.497 24.674 1.00 68.42 159 ASN A C 1
ATOM 828 O O . ASN A 1 159 ? 31.268 4.392 23.822 1.00 71.52 159 ASN A O 1
ATOM 833 N N . LEU A 1 160 ? 31.079 2.198 24.396 1.00 67.26 160 LEU A N 1
ATOM 834 C CA . LEU A 1 160 ? 31.169 1.652 23.023 1.00 69.32 160 LEU A CA 1
ATOM 835 C C . LEU A 1 160 ? 30.069 2.260 22.161 1.00 67.95 160 LEU A C 1
ATOM 836 O O . LEU A 1 160 ? 30.347 2.589 21.015 1.00 74.51 160 LEU A O 1
ATOM 841 N N . ASP A 1 161 ? 28.872 2.419 22.708 1.00 68.76 161 ASP A N 1
ATOM 842 C CA . ASP A 1 161 ? 27.740 3.047 21.982 1.00 72.20 161 ASP A CA 1
ATOM 843 C C . ASP A 1 161 ? 28.085 4.491 21.595 1.00 66.79 161 ASP A C 1
ATOM 844 O O . ASP A 1 161 ? 27.754 4.939 20.493 1.00 69.40 161 ASP A O 1
ATOM 849 N N .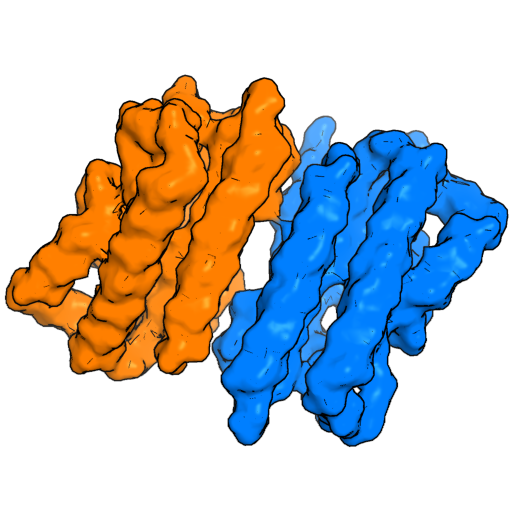 ARG A 1 162 ? 28.719 5.213 22.499 1.00 67.27 162 ARG A N 1
ATOM 850 C CA . ARG A 1 162 ? 29.077 6.625 22.250 1.00 66.45 162 ARG A CA 1
ATOM 851 C C . ARG A 1 162 ? 30.272 6.711 21.302 1.00 64.34 162 ARG A C 1
ATOM 852 O O . ARG A 1 162 ? 30.293 7.651 20.520 1.00 68.31 162 ARG A O 1
ATOM 860 N N . ILE A 1 163 ? 31.196 5.751 21.363 1.00 65.19 163 ILE A N 1
ATOM 861 C CA . ILE A 1 163 ? 32.358 5.669 20.429 1.00 64.14 163 ILE A CA 1
ATOM 862 C C . ILE A 1 163 ? 31.845 5.456 19.007 1.00 57.64 163 ILE A C 1
ATOM 863 O O . ILE A 1 163 ? 32.275 6.173 18.131 1.00 64.13 163 ILE A O 1
ATOM 868 N N . PHE A 1 164 ? 30.962 4.493 18.797 1.00 58.37 164 PHE A N 1
ATOM 869 C CA . PHE A 1 164 ? 30.431 4.181 17.446 1.00 65.92 164 PHE A CA 1
ATOM 870 C C . PHE A 1 164 ? 29.635 5.374 16.903 1.00 66.76 164 PHE A C 1
ATOM 871 O O . PHE A 1 164 ? 29.857 5.749 15.746 1.00 70.33 164 PHE A O 1
ATOM 879 N N . ALA A 1 165 ? 28.765 5.964 17.728 1.00 64.82 165 ALA A N 1
ATOM 880 C CA . ALA A 1 165 ? 27.929 7.124 17.354 1.00 66.21 165 ALA A CA 1
ATOM 881 C C . ALA A 1 165 ? 28.815 8.302 16.941 1.00 66.17 165 ALA A C 1
ATOM 882 O O . ALA A 1 165 ? 28.488 8.968 15.915 1.00 72.77 165 ALA A O 1
ATOM 884 N N . LEU A 1 166 ? 29.897 8.529 17.690 1.00 65.20 166 LEU A N 1
ATOM 885 C CA . LEU A 1 166 ? 30.843 9.643 17.442 1.00 65.58 166 LEU A CA 1
ATOM 886 C C . LEU A 1 166 ? 31.601 9.395 16.136 1.00 67.54 166 LEU A C 1
ATOM 887 O O . LEU A 1 166 ? 31.676 10.308 15.325 1.00 71.83 166 LEU A O 1
ATOM 892 N N . LEU A 1 167 ? 32.155 8.199 15.961 1.00 65.35 167 LEU A N 1
ATOM 893 C CA . LEU A 1 167 ? 32.903 7.817 14.745 1.00 67.81 167 LEU A CA 1
ATOM 894 C C . LEU A 1 167 ? 32.002 8.040 13.532 1.00 73.22 167 LEU A C 1
ATOM 895 O O . LEU A 1 167 ? 32.521 8.443 12.499 1.00 75.77 167 LEU A O 1
ATOM 900 N N . ARG A 1 168 ? 30.703 7.769 13.663 1.00 75.22 168 ARG A N 1
ATOM 901 C CA . ARG A 1 168 ? 29.756 7.850 12.520 1.00 77.41 168 ARG A CA 1
ATOM 902 C C . ARG A 1 168 ? 29.415 9.306 12.201 1.00 71.74 168 ARG A C 1
ATOM 903 O O . ARG A 1 168 ? 29.135 9.597 11.022 1.00 94.16 168 ARG A O 1
ATOM 911 N N . ARG A 1 169 ? 29.418 10.178 13.207 1.00 67.77 169 ARG A N 1
ATOM 912 C CA . ARG A 1 169 ? 29.162 11.621 12.992 1.00 71.08 169 ARG A CA 1
ATOM 913 C C . ARG A 1 169 ? 30.387 12.211 12.288 1.00 69.96 169 ARG A C 1
ATOM 914 O O . ARG A 1 169 ? 30.238 13.123 11.461 1.00 68.85 169 ARG A O 1
ATOM 922 N N . LEU A 1 170 ? 31.566 11.675 12.580 1.00 67.34 170 LEU A N 1
ATOM 923 C CA . LEU A 1 170 ? 32.848 12.159 12.000 1.00 69.63 170 LEU A CA 1
ATOM 924 C C . LEU A 1 170 ? 33.085 11.568 10.608 1.00 67.88 170 LEU A C 1
ATOM 925 O O . LEU A 1 170 ? 33.684 12.256 9.772 1.00 75.99 170 LEU A O 1
ATOM 930 N N . ASN A 1 171 ? 32.723 10.307 10.410 1.00 75.72 171 ASN A N 1
ATOM 931 C CA . ASN A 1 171 ? 32.943 9.578 9.138 1.00 70.20 171 ASN A CA 1
ATOM 932 C C . ASN A 1 171 ? 31.701 8.747 8.845 1.00 70.49 171 ASN A C 1
ATOM 933 O O . ASN A 1 171 ? 31.489 7.719 9.508 1.00 75.44 171 ASN A O 1
ATOM 938 N N . SER A 1 172 ? 30.912 9.225 7.893 1.00 82.74 172 SER A N 1
ATOM 939 C CA . SER A 1 172 ? 29.593 8.676 7.501 1.00 82.49 172 SER A CA 1
ATOM 940 C C . SER A 1 172 ? 29.774 7.300 6.852 1.00 81.93 172 SER A C 1
ATOM 941 O O . SER A 1 172 ? 29.019 6.374 7.207 1.00 81.34 172 SER A O 1
ATOM 944 N N . GLU A 1 173 ? 30.752 7.170 5.952 1.00 82.39 173 GLU A N 1
ATOM 945 C CA . GLU A 1 173 ? 30.814 6.069 4.945 1.00 86.84 173 GLU A CA 1
ATOM 946 C C . GLU A 1 173 ? 31.762 4.928 5.349 1.00 83.68 173 GLU A C 1
ATOM 947 O O . GLU A 1 173 ? 31.471 3.767 4.989 1.00 74.89 173 GLU A O 1
ATOM 953 N N . ALA A 1 174 ? 32.886 5.246 5.994 1.00 79.17 174 ALA A N 1
ATOM 954 C CA . ALA A 1 174 ? 33.997 4.297 6.228 1.00 77.95 174 ALA A CA 1
ATOM 955 C C . ALA A 1 174 ? 33.488 3.125 7.054 1.00 72.47 174 ALA A C 1
ATOM 956 O O . ALA A 1 174 ? 32.823 3.359 8.065 1.00 76.63 174 ALA A O 1
ATOM 958 N N . VAL A 1 175 ? 33.775 1.919 6.593 1.00 70.76 175 VAL A N 1
ATOM 959 C CA . VAL A 1 175 ? 33.474 0.659 7.317 1.00 70.56 175 VAL A CA 1
ATOM 960 C C . VAL A 1 175 ? 34.325 0.639 8.579 1.00 64.14 175 VAL A C 1
ATOM 961 O O . VAL A 1 175 ? 35.510 0.955 8.502 1.00 68.85 175 VAL A O 1
ATOM 965 N N . ILE A 1 176 ? 33.713 0.261 9.695 1.00 68.76 176 ILE A N 1
ATOM 966 C CA . ILE A 1 176 ? 34.407 0.103 10.999 1.00 69.23 176 ILE A CA 1
ATOM 967 C C . ILE A 1 176 ? 34.464 -1.386 11.313 1.00 64.95 176 ILE A C 1
ATOM 968 O O . ILE A 1 176 ? 33.425 -2.006 11.454 1.00 66.94 176 ILE A O 1
ATOM 973 N N . PHE A 1 177 ? 35.668 -1.932 11.392 1.00 71.11 177 PHE A N 1
ATOM 974 C CA . PHE A 1 177 ? 35.918 -3.291 11.931 1.00 68.11 177 PHE A CA 1
ATOM 975 C C . PHE A 1 177 ? 36.221 -3.161 13.417 1.00 60.10 177 PHE A C 1
ATOM 976 O O . PHE A 1 177 ? 37.252 -2.599 13.752 1.00 65.56 177 PHE A O 1
ATOM 984 N N . ALA A 1 178 ? 35.304 -3.629 14.251 1.00 66.27 178 ALA A N 1
ATOM 985 C CA . ALA A 1 178 ? 35.465 -3.709 15.720 1.00 68.66 178 ALA A CA 1
ATOM 986 C C . ALA A 1 178 ? 35.876 -5.134 16.085 1.00 63.17 178 ALA A C 1
ATOM 987 O O . ALA A 1 178 ? 35.021 -6.023 16.119 1.00 68.58 178 ALA A O 1
ATOM 989 N N . ILE A 1 179 ? 37.161 -5.325 16.345 1.00 64.92 179 ILE A N 1
ATOM 990 C CA . ILE A 1 179 ? 37.728 -6.657 16.672 1.00 66.15 179 ILE A CA 1
ATOM 991 C C . ILE A 1 179 ? 37.360 -7.036 18.107 1.00 61.83 179 ILE A C 1
ATOM 992 O O . ILE A 1 179 ? 37.558 -6.233 19.001 1.00 65.84 179 ILE A O 1
ATOM 997 N N . GLY A 1 180 ? 36.819 -8.248 18.263 1.00 65.78 180 GLY A N 1
ATOM 998 C CA . GLY A 1 180 ? 36.331 -8.789 19.536 1.00 63.15 180 GLY A CA 1
ATOM 999 C C . GLY A 1 180 ? 37.438 -9.459 20.314 1.00 58.81 180 GLY A C 1
ATOM 1000 O O . GLY A 1 180 ? 38.543 -9.597 19.776 1.00 60.04 180 GLY A O 1
ATOM 1001 N N . LEU A 1 181 ? 37.111 -9.869 21.534 1.00 58.47 181 LEU A N 1
ATOM 1002 C CA . LEU A 1 181 ? 38.034 -10.472 22.527 1.00 63.13 181 LEU A CA 1
ATOM 1003 C C . LEU A 1 181 ? 38.173 -11.986 22.371 1.00 58.03 181 LEU A C 1
ATOM 1004 O O . LEU A 1 181 ? 37.242 -12.646 21.913 1.00 66.65 181 LEU A O 1
ATOM 1009 N N . TYR A 1 182 ? 39.333 -12.480 22.776 1.00 63.58 182 TYR A N 1
ATOM 1010 C CA . TYR A 1 182 ? 39.646 -13.922 22.935 1.00 65.31 182 TYR A CA 1
ATOM 1011 C C . TYR A 1 182 ? 39.930 -14.225 24.404 1.00 60.78 182 TYR A C 1
ATOM 1012 O O . TYR A 1 182 ? 40.101 -13.313 25.191 1.00 66.83 182 TYR A O 1
ATOM 1021 N N . ASN A 1 183 ? 40.006 -15.502 24.743 1.00 72.56 183 ASN A N 1
ATOM 1022 C CA . ASN A 1 183 ? 40.344 -15.956 26.119 1.00 74.96 183 ASN A CA 1
ATOM 1023 C C . ASN A 1 183 ? 41.785 -16.463 26.174 1.00 68.99 183 ASN A C 1
ATOM 1024 O O . ASN A 1 183 ? 42.097 -17.563 25.710 1.00 73.10 183 ASN A O 1
ATOM 1029 N N . PRO A 1 184 ? 42.708 -15.679 26.757 1.00 64.57 184 PRO A N 1
ATOM 1030 C CA . PRO A 1 184 ? 44.098 -16.113 26.873 1.00 71.76 184 PRO A CA 1
ATOM 1031 C C . PRO A 1 184 ? 44.320 -17.131 28.005 1.00 67.55 184 PRO A C 1
ATOM 1032 O O . PRO A 1 184 ? 45.367 -17.764 28.045 1.00 65.59 184 PRO A O 1
ATOM 1036 N N . PHE A 1 185 ? 43.333 -17.259 28.887 1.00 63.26 185 PHE A N 1
ATOM 1037 C CA . PHE A 1 185 ? 43.395 -18.081 30.111 1.00 65.75 185 PHE A CA 1
ATOM 1038 C C . PHE A 1 185 ? 42.616 -19.379 29.919 1.00 68.76 185 PHE A C 1
ATOM 1039 O O . PHE A 1 185 ? 42.305 -20.008 30.931 1.00 75.57 185 PHE A O 1
ATOM 1047 N N . SER A 1 186 ? 42.335 -19.776 28.677 1.00 72.15 186 SER A N 1
ATOM 1048 C CA . SER A 1 186 ? 41.483 -20.958 28.354 1.00 74.73 186 SER A CA 1
ATOM 1049 C C . SER A 1 186 ? 42.148 -22.274 28.786 1.00 73.32 186 SER A C 1
ATOM 1050 O O . SER A 1 186 ? 41.458 -23.296 28.787 1.00 76.94 186 SER A O 1
ATOM 1053 N N . ASP A 1 187 ? 43.443 -22.249 29.099 1.00 77.81 187 ASP A N 1
ATOM 1054 C CA . ASP A 1 187 ? 44.246 -23.448 29.466 1.00 73.31 187 ASP A CA 1
ATOM 1055 C C . ASP A 1 187 ? 44.456 -23.524 30.990 1.00 70.87 187 ASP A C 1
ATOM 1056 O O . ASP A 1 187 ? 45.098 -24.516 31.419 1.00 72.69 187 ASP A O 1
ATOM 1061 N N . LEU A 1 188 ? 43.976 -22.537 31.766 1.00 70.59 188 LEU A N 1
ATOM 1062 C CA . LEU A 1 188 ? 44.163 -22.454 33.242 1.00 81.18 188 LEU A CA 1
ATOM 1063 C C . LEU A 1 188 ? 42.918 -22.983 33.971 1.00 87.63 188 LEU A C 1
ATOM 1064 O O . LEU A 1 188 ? 41.912 -23.312 33.308 1.00 83.91 188 LEU A O 1
ATOM 1069 N N . ASP A 1 189 ? 43.005 -23.029 35.304 1.00 86.20 189 ASP A N 1
ATOM 1070 C CA . ASP A 1 189 ? 41.993 -23.627 36.214 1.00 86.00 189 ASP A CA 1
ATOM 1071 C C . ASP A 1 189 ? 40.579 -23.094 35.908 1.00 88.71 189 ASP A C 1
ATOM 1072 O O . ASP A 1 189 ? 39.659 -23.936 35.732 1.00 93.13 189 ASP A O 1
ATOM 1077 N N . ASP A 1 190 ? 40.378 -21.773 35.853 1.00 84.02 190 ASP A N 1
ATOM 1078 C CA . ASP A 1 190 ? 39.006 -21.194 35.742 1.00 89.60 190 ASP A CA 1
ATOM 1079 C C . ASP A 1 190 ? 38.683 -20.822 34.275 1.00 82.01 190 ASP A C 1
ATOM 1080 O O . ASP A 1 190 ? 38.044 -19.795 34.043 1.00 84.92 190 ASP A O 1
ATOM 1085 N N . ALA A 1 191 ? 39.038 -21.676 33.321 1.00 68.84 191 ALA A N 1
ATOM 1086 C CA . ALA A 1 191 ? 38.775 -21.488 31.876 1.00 69.77 191 ALA A CA 1
ATOM 1087 C C . ALA A 1 191 ? 37.268 -21.430 31.567 1.00 59.45 191 ALA A C 1
ATOM 1088 O O . ALA A 1 191 ? 36.861 -20.630 30.712 1.00 68.25 191 ALA A O 1
ATOM 1090 N N . LYS A 1 192 ? 36.480 -22.312 32.170 1.00 65.68 192 LYS A N 1
ATOM 1091 C CA . LYS A 1 192 ? 35.009 -22.321 31.995 1.00 69.81 192 LYS A CA 1
ATOM 1092 C C . LYS A 1 192 ? 34.486 -20.902 32.231 1.00 64.45 192 LYS A C 1
ATOM 1093 O O . LYS A 1 192 ? 33.786 -20.393 31.352 1.00 69.87 192 LYS A O 1
ATOM 1099 N N . ARG A 1 193 ? 34.833 -20.293 33.362 1.00 61.13 193 ARG A N 1
ATOM 1100 C CA . ARG A 1 193 ? 34.236 -18.986 33.752 1.00 71.08 193 ARG A CA 1
ATOM 1101 C C . ARG A 1 193 ? 34.779 -17.844 32.868 1.00 70.68 193 ARG A C 1
ATOM 1102 O O . ARG A 1 193 ? 33.984 -16.984 32.452 1.00 66.46 193 ARG A O 1
ATOM 1110 N N . THR A 1 194 ? 36.084 -17.824 32.603 1.00 69.75 194 THR A N 1
ATOM 1111 C CA . THR A 1 194 ? 36.726 -16.760 31.790 1.00 71.76 194 THR A CA 1
ATOM 1112 C C . THR A 1 194 ? 36.147 -16.796 30.370 1.00 69.98 194 THR A C 1
ATOM 1113 O O . THR A 1 194 ? 35.785 -15.738 29.855 1.00 78.31 194 THR A O 1
ATOM 1117 N N . SER A 1 195 ? 36.013 -17.973 29.780 1.00 63.01 195 SER A N 1
ATOM 1118 C CA . SER A 1 195 ? 35.448 -18.130 28.424 1.00 68.11 195 SER A CA 1
ATOM 1119 C C . SER A 1 195 ? 34.014 -17.594 28.428 1.00 64.22 195 SER A C 1
ATOM 1120 O O . SER A 1 195 ? 33.618 -16.856 27.512 1.00 66.72 195 SER A O 1
ATOM 1123 N N . ALA A 1 196 ? 33.245 -17.932 29.443 1.00 59.72 196 ALA A N 1
ATOM 1124 C CA . ALA A 1 196 ? 31.825 -17.529 29.537 1.00 64.44 196 ALA A CA 1
ATOM 1125 C C . ALA A 1 196 ? 31.738 -16.001 29.597 1.00 58.71 196 ALA A C 1
ATOM 1126 O O . ALA A 1 196 ? 30.888 -15.412 28.921 1.00 65.17 196 ALA A O 1
ATOM 1128 N N . ILE A 1 197 ? 32.602 -15.377 30.381 1.00 61.34 197 ILE A N 1
ATOM 1129 C CA . ILE A 1 197 ? 32.597 -13.894 30.538 1.00 66.17 197 ILE A CA 1
ATOM 1130 C C . ILE A 1 197 ? 32.993 -13.245 29.204 1.00 63.46 197 ILE A C 1
ATOM 1131 O O . ILE A 1 197 ? 32.377 -12.247 28.837 1.00 57.08 197 ILE A O 1
ATOM 1136 N N . VAL A 1 198 ? 33.994 -13.798 28.520 1.00 59.68 198 VAL A N 1
ATOM 1137 C CA . VAL A 1 198 ? 34.494 -13.232 27.242 1.00 63.36 198 VAL A CA 1
ATOM 1138 C C . VAL A 1 198 ? 33.405 -13.339 26.167 1.00 61.55 198 VAL A C 1
ATOM 1139 O O . VAL A 1 198 ? 33.175 -12.343 25.465 1.00 62.61 198 VAL A O 1
ATOM 1143 N N . ARG A 1 199 ? 32.742 -14.482 26.058 1.00 55.65 199 ARG A N 1
ATOM 1144 C CA . ARG A 1 199 ? 31.649 -14.667 25.072 1.00 61.85 199 ARG A CA 1
ATOM 1145 C C . ARG A 1 199 ? 30.506 -13.699 25.398 1.00 61.27 199 ARG A C 1
ATOM 1146 O O . ARG A 1 199 ? 29.879 -13.173 24.464 1.00 67.26 199 ARG A O 1
ATOM 1154 N N . ASP A 1 200 ? 30.241 -13.489 26.678 1.00 58.54 200 ASP A N 1
ATOM 1155 C CA . ASP A 1 200 ? 29.206 -12.545 27.156 1.00 60.06 200 ASP A CA 1
ATOM 1156 C C . ASP A 1 200 ? 29.575 -11.099 26.747 1.00 60.11 200 ASP A C 1
ATOM 1157 O O . ASP A 1 200 ? 28.714 -10.361 26.236 1.00 60.86 200 ASP A O 1
ATOM 1162 N N . TRP A 1 201 ? 30.814 -10.678 26.955 1.00 57.14 201 TRP A N 1
ATOM 1163 C CA . TRP A 1 201 ? 31.259 -9.325 26.536 1.00 62.98 201 TRP A CA 1
ATOM 1164 C C . TRP A 1 201 ? 31.113 -9.200 25.014 1.00 58.00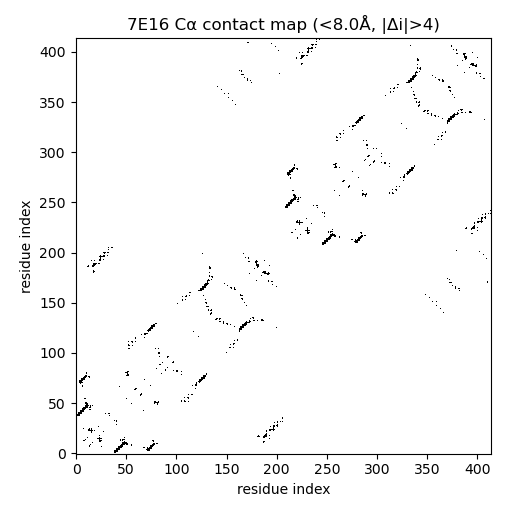 201 TRP A C 1
ATOM 1165 O O . TRP A 1 201 ? 30.524 -8.220 24.541 1.00 56.00 201 TRP A O 1
ATOM 1176 N N . ASN A 1 202 ? 31.586 -10.198 24.282 1.00 58.94 202 ASN A N 1
ATOM 1177 C CA . ASN A 1 202 ? 31.592 -10.192 22.797 1.00 57.06 202 ASN A CA 1
ATOM 1178 C C . ASN A 1 202 ? 30.169 -10.081 22.254 1.00 58.49 202 ASN A C 1
ATOM 1179 O O . ASN A 1 202 ? 29.949 -9.322 21.295 1.00 61.09 202 ASN A O 1
ATOM 1184 N N . PHE A 1 203 ? 29.228 -10.803 22.854 1.00 66.12 203 PHE A N 1
ATOM 1185 C CA . PHE A 1 203 ? 27.808 -10.766 22.445 1.00 62.00 203 PHE A CA 1
ATOM 1186 C C . PHE A 1 203 ? 27.238 -9.352 22.600 1.00 64.68 203 PHE A C 1
ATOM 1187 O O . PHE A 1 203 ? 26.526 -8.895 21.706 1.00 67.96 203 PHE A O 1
ATOM 1195 N N . ALA A 1 204 ? 27.542 -8.696 23.718 1.00 66.48 204 ALA A N 1
ATOM 1196 C CA . ALA A 1 204 ? 27.072 -7.332 24.036 1.00 66.77 204 ALA A CA 1
ATOM 1197 C C . ALA A 1 204 ? 27.690 -6.295 23.084 1.00 63.07 204 ALA A C 1
ATOM 1198 O O . ALA A 1 204 ? 26.943 -5.409 22.657 1.00 62.49 204 ALA A O 1
ATOM 1200 N N . SER A 1 205 ? 28.998 -6.385 22.811 1.00 62.42 205 SER A N 1
ATOM 1201 C CA . SER A 1 205 ? 29.733 -5.568 21.806 1.00 65.49 205 SER A CA 1
ATOM 1202 C C . SER A 1 205 ? 29.073 -5.647 20.425 1.00 59.57 205 SER A C 1
ATOM 1203 O O . SER A 1 205 ? 28.935 -4.624 19.770 1.00 63.92 205 SER A O 1
ATOM 1206 N N . ALA A 1 206 ? 28.710 -6.845 19.997 1.00 59.18 206 ALA A N 1
ATOM 1207 C CA . ALA A 1 206 ? 28.100 -7.097 18.671 1.00 61.53 206 ALA A CA 1
ATOM 1208 C C . ALA A 1 206 ? 26.682 -6.508 18.586 1.00 59.37 206 ALA A C 1
ATOM 1209 O O . ALA A 1 206 ? 26.322 -6.009 17.510 1.00 71.42 206 ALA A O 1
ATOM 1211 N N . GLU A 1 207 ? 25.922 -6.537 19.682 1.00 62.31 207 GLU A N 1
ATOM 1212 C CA . GLU A 1 207 ? 24.577 -5.914 19.755 1.00 67.93 207 GLU A CA 1
ATOM 1213 C C . GLU A 1 207 ? 24.716 -4.411 19.549 1.00 64.14 207 GLU A C 1
ATOM 1214 O O . GLU A 1 207 ? 23.929 -3.849 18.783 1.00 65.63 207 GLU A O 1
ATOM 1220 N N . VAL A 1 208 ? 25.691 -3.803 20.213 1.00 62.13 208 VAL A N 1
ATOM 1221 C CA . VAL A 1 208 ? 25.946 -2.350 20.066 1.00 66.63 208 VAL A CA 1
ATOM 1222 C C . VAL A 1 208 ? 26.297 -2.067 18.605 1.00 63.34 208 VAL A C 1
ATOM 1223 O O . VAL A 1 208 ? 25.650 -1.213 18.021 1.00 65.73 208 VAL A O 1
ATOM 1227 N N . ALA A 1 209 ? 27.275 -2.781 18.056 1.00 61.35 209 ALA A N 1
ATOM 1228 C CA . ALA A 1 209 ? 27.717 -2.668 16.653 1.00 66.18 209 ALA A CA 1
ATOM 1229 C C . ALA A 1 209 ? 26.515 -2.770 15.710 1.00 62.79 209 ALA A C 1
ATOM 1230 O O . ALA A 1 209 ? 26.531 -2.075 14.702 1.00 65.87 209 ALA A O 1
ATOM 1232 N N . ALA A 1 210 ? 25.525 -3.599 16.042 1.00 62.06 210 ALA A N 1
ATOM 1233 C CA . ALA A 1 210 ? 24.328 -3.863 15.203 1.00 63.85 210 ALA A CA 1
ATOM 1234 C C . ALA A 1 210 ? 23.397 -2.644 15.133 1.00 68.20 210 ALA A C 1
ATOM 1235 O O . ALA A 1 210 ? 22.454 -2.681 14.332 1.00 73.76 210 ALA A O 1
ATOM 1237 N N . HIS A 1 211 ? 23.602 -1.624 15.968 1.00 79.51 211 HIS A N 1
ATOM 1238 C CA . HIS A 1 211 ? 22.759 -0.399 15.996 1.00 76.35 211 HIS A CA 1
ATOM 1239 C C . HIS A 1 211 ? 23.211 0.597 14.931 1.00 74.02 211 HIS A C 1
ATOM 1240 O O . HIS A 1 211 ? 22.512 1.596 14.737 1.00 87.78 211 HIS A O 1
ATOM 1247 N N . TYR A 1 212 ? 24.356 0.366 14.301 1.00 78.22 212 TYR A N 1
ATOM 1248 C CA . TYR A 1 212 ? 25.011 1.361 13.414 1.00 79.16 212 TYR A CA 1
ATOM 1249 C C . TYR A 1 212 ? 25.301 0.721 12.068 1.00 79.22 212 TYR A C 1
ATOM 1250 O O . TYR A 1 212 ? 25.651 -0.448 11.989 1.00 87.27 212 TYR A O 1
ATOM 1259 N N . PRO A 1 213 ? 25.174 1.487 10.967 1.00 88.02 213 PRO A N 1
ATOM 1260 C CA . PRO A 1 213 ? 25.452 0.954 9.638 1.00 82.42 213 PRO A CA 1
ATOM 1261 C C . PRO A 1 213 ? 26.951 0.728 9.417 1.00 75.44 213 PRO A C 1
ATOM 1262 O O . PRO A 1 213 ? 27.721 1.558 9.807 1.00 73.83 213 PRO A O 1
ATOM 1266 N N . ASN A 1 214 ? 27.300 -0.402 8.810 1.00 77.14 214 ASN A N 1
ATOM 1267 C CA . ASN A 1 214 ? 28.676 -0.726 8.351 1.00 78.77 214 ASN A CA 1
ATOM 1268 C C . ASN A 1 214 ? 29.656 -0.774 9.523 1.00 76.41 214 ASN A C 1
ATOM 1269 O O . ASN A 1 214 ? 30.818 -0.378 9.346 1.00 79.94 214 ASN A O 1
ATOM 1274 N N . ILE A 1 215 ? 29.202 -1.255 10.668 1.00 74.30 215 ILE A N 1
ATOM 1275 C CA . ILE A 1 215 ? 30.110 -1.639 11.775 1.00 74.59 215 ILE A CA 1
ATOM 1276 C C . ILE A 1 215 ? 30.062 -3.149 11.878 1.00 70.20 215 ILE A C 1
ATOM 1277 O O . ILE A 1 215 ? 29.002 -3.693 12.173 1.00 81.49 215 ILE A O 1
ATOM 1282 N N . VAL A 1 216 ? 31.197 -3.767 11.615 1.00 69.76 216 VAL A N 1
ATOM 1283 C CA . VAL A 1 216 ? 31.349 -5.236 11.603 1.00 71.73 216 VAL A CA 1
ATOM 1284 C C . VAL A 1 216 ? 32.128 -5.655 12.846 1.00 71.27 216 VAL A C 1
ATOM 1285 O O . VAL A 1 216 ? 33.302 -5.265 12.992 1.00 70.01 216 VAL A O 1
ATOM 1289 N N . ALA A 1 217 ? 31.490 -6.471 13.675 1.00 66.41 217 ALA A N 1
ATOM 1290 C CA . ALA A 1 217 ? 32.127 -7.117 14.831 1.00 70.18 217 ALA A CA 1
ATOM 1291 C C . ALA A 1 217 ? 32.938 -8.294 14.300 1.00 67.17 217 ALA A C 1
ATOM 1292 O O . ALA A 1 217 ? 32.346 -9.220 13.774 1.00 65.73 217 ALA A O 1
ATOM 1294 N N . VAL A 1 218 ? 34.259 -8.218 14.378 1.00 68.28 218 VAL A N 1
ATOM 1295 C CA . VAL A 1 218 ? 35.129 -9.315 13.877 1.00 67.08 218 VAL A CA 1
ATOM 1296 C C . VAL A 1 218 ? 35.466 -10.227 15.052 1.00 66.67 218 VAL A C 1
ATOM 1297 O O . VAL A 1 218 ? 36.177 -9.842 15.967 1.00 69.56 218 VAL A O 1
ATOM 1301 N N . PRO A 1 219 ? 34.948 -11.469 15.077 1.00 63.87 219 PRO A N 1
ATOM 1302 C CA . PRO A 1 219 ? 35.269 -12.406 16.140 1.00 63.52 219 PRO A CA 1
ATOM 1303 C C . PRO A 1 219 ? 36.725 -12.877 16.094 1.00 63.37 219 PRO A C 1
ATOM 1304 O O . PRO A 1 219 ? 37.342 -12.941 15.042 1.00 65.34 219 PRO A O 1
ATOM 1308 N N . THR A 1 220 ? 37.260 -13.153 17.267 1.00 68.10 220 THR A N 1
ATOM 1309 C CA . THR A 1 220 ? 38.679 -13.541 17.451 1.00 68.02 220 THR A CA 1
ATOM 1310 C C . THR A 1 220 ? 38.729 -14.811 18.314 1.00 66.50 220 THR A C 1
ATOM 1311 O O . THR A 1 220 ? 39.746 -15.498 18.308 1.00 78.24 220 THR A O 1
ATOM 1315 N N . PHE A 1 221 ? 37.634 -15.133 18.997 1.00 64.63 221 PHE A N 1
ATOM 1316 C CA . PHE A 1 221 ? 37.577 -16.114 20.105 1.00 63.21 221 PHE A CA 1
ATOM 1317 C C . PHE A 1 221 ? 38.091 -17.488 19.654 1.00 63.36 221 PHE A C 1
ATOM 1318 O O . PHE A 1 221 ? 38.835 -18.101 20.417 1.00 67.92 221 PHE A O 1
ATOM 1326 N N . ASP A 1 222 ? 37.655 -17.941 18.479 1.00 62.31 222 ASP A N 1
ATOM 1327 C CA . ASP A 1 222 ? 37.917 -19.302 17.963 1.00 66.49 222 ASP A CA 1
ATOM 1328 C C . ASP A 1 222 ? 39.340 -19.416 17.392 1.00 71.01 222 ASP A C 1
ATOM 1329 O O . ASP A 1 222 ? 39.855 -20.546 17.314 1.00 71.74 222 ASP A O 1
ATOM 1334 N N . LEU A 1 223 ? 39.955 -18.297 16.996 1.00 68.28 223 LEU A N 1
ATOM 1335 C CA . LEU A 1 223 ? 41.370 -18.271 16.554 1.00 69.98 223 LEU A CA 1
ATOM 1336 C C . LEU A 1 223 ? 42.294 -18.735 17.681 1.00 67.70 223 LEU A C 1
ATOM 1337 O O . LEU A 1 223 ? 43.353 -19.293 17.369 1.00 75.28 223 LEU A O 1
ATOM 1342 N N . PHE A 1 224 ? 41.899 -18.526 18.935 1.00 65.54 224 PHE A N 1
ATOM 1343 C CA . PHE A 1 224 ? 42.734 -18.823 20.121 1.00 64.17 224 PHE A CA 1
ATOM 1344 C C . PHE A 1 224 ? 42.158 -19.959 20.965 1.00 66.29 224 PHE A C 1
ATOM 1345 O O . PHE A 1 224 ? 42.647 -20.137 22.106 1.00 72.69 224 PHE A O 1
ATOM 1353 N N . ALA A 1 225 ? 41.187 -20.699 20.429 1.00 70.73 225 ALA A N 1
ATOM 1354 C CA . ALA A 1 225 ? 40.409 -21.724 21.163 1.00 70.46 225 ALA A CA 1
ATOM 1355 C C . ALA A 1 225 ? 41.269 -22.969 21.403 1.00 73.86 225 ALA A C 1
ATOM 1356 O O . ALA A 1 225 ? 41.272 -23.468 22.529 1.00 85.00 225 ALA A O 1
ATOM 1358 N N . LEU A 1 226 ? 41.960 -23.451 20.372 1.00 80.34 226 LEU A N 1
ATOM 1359 C CA . LEU A 1 226 ? 42.800 -24.674 20.427 1.00 83.22 226 LEU A CA 1
ATOM 1360 C C . LEU A 1 226 ? 44.266 -24.297 20.631 1.00 81.94 226 LEU A C 1
ATOM 1361 O O . LEU A 1 226 ? 44.811 -23.551 19.794 1.00 91.18 226 LEU A O 1
ATOM 1366 N N . HIS A 1 227 ? 44.886 -24.858 21.669 1.00 87.69 227 HIS A N 1
ATOM 1367 C CA . HIS A 1 227 ? 46.345 -24.758 21.933 1.00 79.78 227 HIS A CA 1
ATOM 1368 C C . HIS A 1 227 ? 46.713 -23.282 22.038 1.00 80.53 227 HIS A C 1
ATOM 1369 O O . HIS A 1 227 ? 47.550 -22.809 21.220 1.00 71.33 227 HIS A O 1
ATOM 1376 N N . VAL A 1 228 ? 46.082 -22.587 22.985 1.00 73.34 228 VAL A N 1
ATOM 1377 C CA . VAL A 1 228 ? 46.105 -21.100 23.045 1.00 75.47 228 VAL A CA 1
ATOM 1378 C C . VAL A 1 228 ? 47.547 -20.591 23.174 1.00 79.55 228 VAL A C 1
ATOM 1379 O O . VAL A 1 228 ? 47.867 -19.569 22.526 1.00 80.71 228 VAL A O 1
ATOM 1383 N N . ASN A 1 229 ? 48.388 -21.282 23.947 1.00 77.91 229 ASN A N 1
ATOM 1384 C CA . ASN A 1 229 ? 49.804 -20.880 24.225 1.00 82.67 229 ASN A CA 1
ATOM 1385 C C . ASN A 1 229 ? 50.633 -20.749 22.945 1.00 77.13 229 ASN A C 1
ATOM 1386 O O . ASN A 1 229 ? 51.625 -19.996 22.962 1.00 82.84 229 ASN A O 1
ATOM 1391 N N . ASP A 1 230 ? 50.258 -21.464 21.892 1.00 68.07 230 ASP A N 1
ATOM 1392 C CA . ASP A 1 230 ? 50.966 -21.398 20.589 1.00 68.26 230 ASP A CA 1
ATOM 1393 C C . ASP A 1 230 ? 50.801 -20.016 19.961 1.00 60.69 230 ASP A C 1
ATOM 1394 O O . ASP A 1 230 ? 51.547 -19.707 19.033 1.00 75.99 230 ASP A O 1
ATOM 1399 N N . TYR A 1 231 ? 49.796 -19.255 20.387 1.00 67.30 231 TYR A N 1
ATOM 1400 C CA . TYR A 1 231 ? 49.460 -17.959 19.759 1.00 69.35 231 TYR A CA 1
ATOM 1401 C C . TYR A 1 231 ? 49.634 -16.814 20.749 1.00 67.25 231 TYR A C 1
ATOM 1402 O O . TYR A 1 231 ? 49.205 -15.717 20.398 1.00 64.75 231 TYR A O 1
ATOM 1411 N N . LEU A 1 232 ? 50.300 -17.049 21.882 1.00 64.09 232 LEU A N 1
ATOM 1412 C CA . LEU A 1 232 ? 50.436 -16.026 22.948 1.00 70.80 232 LEU A CA 1
ATOM 1413 C C . LEU A 1 232 ? 51.895 -15.636 23.166 1.00 69.06 232 LEU A C 1
ATOM 1414 O O . LEU A 1 232 ? 52.792 -16.485 23.050 1.00 73.24 232 LEU A O 1
ATOM 1419 N N . TYR A 1 233 ? 52.081 -14.385 23.560 1.00 70.16 233 TYR A N 1
ATOM 1420 C CA . TYR A 1 233 ? 53.393 -13.802 23.908 1.00 75.60 233 TYR A CA 1
ATOM 1421 C C . TYR A 1 233 ? 53.809 -14.418 25.246 1.00 72.62 233 TYR A C 1
ATOM 1422 O O . TYR A 1 233 ? 52.996 -15.130 25.878 1.00 69.43 233 TYR A O 1
ATOM 1431 N N . SER A 1 234 ? 55.038 -14.140 25.680 1.00 71.00 234 SER A N 1
ATOM 1432 C CA . SER A 1 234 ? 55.603 -14.667 26.949 1.00 74.44 234 SER A CA 1
ATOM 1433 C C . SER A 1 234 ? 54.763 -14.227 28.157 1.00 74.54 234 SER A C 1
ATOM 1434 O O . SER A 1 234 ? 54.922 -14.858 29.222 1.00 78.39 234 SER A O 1
ATOM 1437 N N . ASP A 1 235 ? 53.933 -13.183 28.036 1.00 77.77 235 ASP A N 1
ATOM 1438 C CA . ASP A 1 235 ? 53.101 -12.649 29.168 1.00 73.88 235 ASP A CA 1
ATOM 1439 C C . ASP A 1 235 ? 51.787 -13.432 29.295 1.00 73.17 235 ASP A C 1
ATOM 1440 O O . ASP A 1 235 ? 51.005 -13.135 30.221 1.00 73.79 235 ASP A O 1
ATOM 1445 N N . HIS A 1 236 ? 51.522 -14.344 28.356 1.00 70.47 236 HIS A N 1
ATOM 1446 C CA . HIS A 1 236 ? 50.297 -15.184 28.311 1.00 69.73 236 HIS A CA 1
ATOM 1447 C C . HIS A 1 236 ? 49.040 -14.312 28.202 1.00 74.10 236 HIS A C 1
ATOM 1448 O O . HIS A 1 236 ? 47.946 -14.864 28.426 1.00 87.16 236 HIS A O 1
ATOM 1455 N N . PHE A 1 237 ? 49.157 -13.032 27.834 1.00 74.52 237 PHE A N 1
ATOM 1456 C CA . PHE A 1 237 ? 47.993 -12.125 27.684 1.00 74.22 237 PHE A CA 1
ATOM 1457 C C . PHE A 1 237 ? 47.860 -11.771 26.193 1.00 74.50 237 PHE A C 1
ATOM 1458 O O . PHE A 1 237 ? 46.950 -12.285 25.546 1.00 73.69 237 PHE A O 1
ATOM 1466 N N . ALA A 1 238 ? 48.729 -10.904 25.671 1.00 70.72 238 ALA A N 1
ATOM 1467 C CA . ALA A 1 238 ? 48.658 -10.401 24.283 1.00 72.40 238 ALA A CA 1
ATOM 1468 C C . ALA A 1 238 ? 49.163 -11.500 23.337 1.00 71.92 238 ALA A C 1
ATOM 1469 O O . ALA A 1 238 ? 49.791 -12.429 23.837 1.00 71.41 238 ALA A O 1
ATOM 1471 N N . PRO A 1 239 ? 48.866 -11.452 21.998 1.00 63.37 239 PRO A N 1
ATOM 1472 C CA . PRO A 1 239 ? 49.254 -12.446 20.980 1.00 69.47 239 PRO A CA 1
ATOM 1473 C C . PRO A 1 239 ? 50.747 -12.406 20.619 1.00 69.97 239 PRO A C 1
ATOM 1474 O O . PRO A 1 239 ? 51.401 -11.449 20.970 1.00 71.31 239 PRO A O 1
ATOM 1478 N N . ASN A 1 240 ? 51.234 -13.439 19.920 1.00 71.36 240 ASN A N 1
ATOM 1479 C CA . ASN A 1 240 ? 52.583 -13.473 19.284 1.00 68.08 240 ASN A CA 1
ATOM 1480 C C . ASN A 1 240 ? 52.450 -13.314 17.761 1.00 67.85 240 ASN A C 1
ATOM 1481 O O . ASN A 1 240 ? 51.316 -13.095 17.262 1.00 69.58 240 ASN A O 1
ATOM 1486 N N . LYS A 1 241 ? 53.580 -13.401 17.054 1.00 71.92 241 LYS A N 1
ATOM 1487 C CA . LYS A 1 241 ? 53.666 -13.428 15.567 1.00 76.66 241 LYS A CA 1
ATOM 1488 C C . LYS A 1 241 ? 52.419 -14.088 14.980 1.00 73.21 241 LYS A C 1
ATOM 1489 O O . LYS A 1 241 ? 51.722 -13.422 14.183 1.00 68.21 241 LYS A O 1
ATOM 1495 N N . GLU A 1 242 ? 52.190 -15.355 15.357 1.00 69.10 242 GLU A N 1
ATOM 1496 C CA . GLU A 1 242 ? 51.190 -16.273 14.744 1.00 77.83 242 GLU A CA 1
ATOM 1497 C C . GLU A 1 242 ? 49.776 -15.817 15.109 1.00 74.81 242 GLU A C 1
ATOM 1498 O O . GLU A 1 242 ? 48.915 -15.759 14.214 1.00 74.63 242 GLU A O 1
ATOM 1504 N N . GLY A 1 243 ? 49.560 -15.525 16.391 1.00 68.04 243 GLY A N 1
ATOM 1505 C CA . GLY A 1 243 ? 48.311 -14.927 16.895 1.00 63.93 243 GLY A CA 1
ATOM 1506 C C . GLY A 1 243 ? 47.925 -13.711 16.082 1.00 62.17 243 GLY A C 1
ATOM 1507 O O . GLY A 1 243 ? 46.785 -13.665 15.586 1.00 61.32 243 GLY A O 1
ATOM 1508 N N . TYR A 1 244 ? 48.867 -12.791 15.868 1.00 65.97 244 TYR A N 1
ATOM 1509 C CA . TYR A 1 244 ? 48.619 -11.532 15.120 1.00 65.27 244 TYR A CA 1
ATOM 1510 C C . TYR A 1 244 ? 48.397 -11.825 13.635 1.00 70.45 244 TYR A C 1
ATOM 1511 O O . TYR A 1 244 ? 47.591 -11.123 13.010 1.00 72.90 244 TYR A O 1
ATOM 1520 N N . LYS A 1 245 ? 49.072 -12.833 13.087 1.00 75.55 245 LYS A N 1
ATOM 1521 C CA . LYS A 1 245 ? 48.868 -13.258 11.675 1.00 80.52 245 LYS A CA 1
ATOM 1522 C C . LYS A 1 245 ? 47.418 -13.736 11.494 1.00 76.39 245 LYS A C 1
ATOM 1523 O O . LYS A 1 245 ? 46.717 -13.279 10.566 1.00 70.73 245 LYS A O 1
ATOM 1529 N N . ARG A 1 246 ? 46.977 -14.635 12.367 1.00 71.48 246 ARG A N 1
ATOM 1530 C CA . ARG A 1 246 ? 45.602 -15.198 12.349 1.00 74.51 246 ARG A CA 1
ATOM 1531 C C . ARG A 1 246 ? 44.559 -14.070 12.339 1.00 70.69 246 ARG A C 1
ATOM 1532 O O . ARG A 1 246 ? 43.614 -14.143 11.541 1.00 75.16 246 ARG A O 1
ATOM 1540 N N . ILE A 1 247 ? 44.728 -13.074 13.211 1.00 68.39 247 ILE A N 1
ATOM 1541 C CA . ILE A 1 247 ? 43.766 -11.951 13.384 1.00 64.59 247 ILE A CA 1
ATOM 1542 C C . ILE A 1 247 ? 43.793 -11.110 12.111 1.00 61.39 247 ILE A C 1
ATOM 1543 O O . ILE A 1 247 ? 42.735 -10.775 11.579 1.00 64.47 247 ILE A O 1
ATOM 1548 N N . GLY A 1 248 ? 44.987 -10.768 11.666 1.00 62.92 248 GLY A N 1
ATOM 1549 C CA . GLY A 1 248 ? 45.195 -9.876 10.522 1.00 65.65 248 GLY A CA 1
ATOM 1550 C C . GLY A 1 248 ? 44.687 -10.486 9.239 1.00 65.77 248 GLY A C 1
ATOM 1551 O O . GLY A 1 248 ? 44.073 -9.755 8.445 1.00 70.23 248 GLY A O 1
ATOM 1552 N N . GLU A 1 249 ? 44.953 -11.774 9.025 1.00 70.28 249 GLU A N 1
ATOM 1553 C CA . GLU A 1 249 ? 44.451 -12.494 7.821 1.00 75.46 249 GLU A CA 1
ATOM 1554 C C . GLU A 1 249 ? 42.927 -12.502 7.852 1.00 71.04 249 GLU A C 1
ATOM 1555 O O . GLU A 1 249 ? 42.342 -12.229 6.810 1.00 74.32 249 GLU A O 1
ATOM 1561 N N . ARG A 1 250 ? 42.334 -12.762 9.023 1.00 75.35 250 ARG A N 1
ATOM 1562 C CA . ARG A 1 250 ? 40.859 -12.795 9.207 1.00 71.76 250 ARG A CA 1
ATOM 1563 C C . ARG A 1 250 ? 40.229 -11.446 8.838 1.00 72.96 250 ARG A C 1
ATOM 1564 O O . ARG A 1 250 ? 39.220 -11.483 8.105 1.00 77.81 250 ARG A O 1
ATOM 1572 N N . VAL A 1 251 ? 40.777 -10.329 9.344 1.00 63.52 251 VAL A N 1
ATOM 1573 C CA . VAL A 1 251 ? 40.245 -8.966 9.070 1.00 64.88 251 VAL A CA 1
ATOM 1574 C C . VAL A 1 251 ? 40.446 -8.691 7.582 1.00 63.66 251 VAL A C 1
ATOM 1575 O O . VAL A 1 251 ? 39.544 -8.159 6.939 1.00 61.11 251 VAL A O 1
ATOM 1579 N N . ALA A 1 252 ? 41.594 -9.070 7.050 1.00 71.41 252 ALA A N 1
ATOM 1580 C CA . ALA A 1 252 ? 41.950 -8.840 5.629 1.00 79.52 252 ALA A CA 1
ATOM 1581 C C . ALA A 1 252 ? 40.930 -9.504 4.698 1.00 72.09 252 ALA A C 1
ATOM 1582 O O . ALA A 1 252 ? 40.565 -8.874 3.709 1.00 78.22 252 ALA A O 1
ATOM 1584 N N . SER A 1 253 ? 40.480 -10.714 5.029 1.00 70.88 253 SER A N 1
ATOM 1585 C CA . SER A 1 253 ? 39.464 -11.486 4.266 1.00 69.64 253 SER A CA 1
ATOM 1586 C C . SER A 1 253 ? 38.161 -10.711 4.122 1.00 70.79 253 SER A C 1
ATOM 1587 O O . SER A 1 253 ? 37.411 -11.047 3.200 1.00 96.77 253 SER A O 1
ATOM 1590 N N . LEU A 1 254 ? 37.856 -9.796 5.041 1.00 70.17 254 LEU A N 1
ATOM 1591 C CA . LEU A 1 254 ? 36.573 -9.044 5.054 1.00 70.99 254 LEU A CA 1
ATOM 1592 C C . LEU A 1 254 ? 36.673 -7.781 4.206 1.00 74.40 254 LEU A C 1
ATOM 1593 O O . LEU A 1 254 ? 35.623 -7.148 4.002 1.00 79.77 254 LEU A O 1
ATOM 1598 N N . ILE A 1 255 ? 37.874 -7.411 3.758 1.00 75.81 255 ILE A N 1
ATOM 1599 C CA . ILE A 1 255 ? 38.073 -6.176 2.944 1.00 80.21 255 ILE A CA 1
ATOM 1600 C C . ILE A 1 255 ? 38.145 -6.560 1.461 1.00 76.58 255 ILE A C 1
ATOM 1601 O O . ILE A 1 255 ? 39.067 -7.271 1.014 1.00 67.74 255 ILE A O 1
ATOM 1606 N N . THR A 1 256 ? 37.161 -6.113 0.709 1.00 73.10 256 THR A N 1
ATOM 1607 C CA . THR A 1 256 ? 37.175 -6.257 -0.758 1.00 82.25 256 THR A CA 1
ATOM 1608 C C . THR A 1 256 ? 37.053 -4.867 -1.356 1.00 85.11 256 THR A C 1
ATOM 1609 O O . THR A 1 256 ? 35.934 -4.315 -1.290 1.00 89.81 256 THR A O 1
ATOM 1613 N N . LEU A 1 257 ? 38.169 -4.337 -1.868 1.00 84.93 257 LEU A N 1
ATOM 1614 C CA . LEU A 1 257 ? 38.179 -3.111 -2.710 1.00 92.74 257 LEU A CA 1
ATOM 1615 C C . LEU A 1 257 ? 37.766 -3.503 -4.129 1.00 94.39 257 LEU A C 1
ATOM 1616 O O . LEU A 1 257 ? 38.099 -4.637 -4.545 1.00 115.40 257 LEU A O 1
ATOM 1621 N N . THR A 1 258 ? 37.090 -2.603 -4.845 1.00 114.44 258 THR A N 1
ATOM 1622 C CA . THR A 1 258 ? 36.731 -2.779 -6.285 1.00 114.24 258 THR A CA 1
ATOM 1623 C C . THR A 1 258 ? 36.422 -1.403 -6.897 1.00 112.00 258 THR A C 1
ATOM 1624 O O . THR A 1 258 ? 37.123 -0.932 -7.826 1.00 117.25 258 THR A O 1
ATOM 1628 N N . ASP B 1 52 ? 45.757 -43.187 9.837 1.00 118.59 52 ASP B N 1
ATOM 1629 C CA . ASP B 1 52 ? 47.239 -43.464 9.789 1.00 124.86 52 ASP B CA 1
ATOM 1630 C C . ASP B 1 52 ? 47.777 -43.238 8.364 1.00 134.39 52 ASP B C 1
ATOM 1631 O O . ASP B 1 52 ? 48.719 -42.418 8.206 1.00 147.32 52 ASP B O 1
ATOM 1636 N N . GLY B 1 53 ? 47.198 -43.922 7.370 1.00 135.05 53 GLY B N 1
ATOM 1637 C CA . GLY B 1 53 ? 47.578 -43.782 5.951 1.00 126.01 53 GLY B CA 1
ATOM 1638 C C . GLY B 1 53 ? 47.078 -42.469 5.372 1.00 117.41 53 GLY B C 1
ATOM 1639 O O . GLY B 1 53 ? 47.635 -42.019 4.336 1.00 116.09 53 GLY B O 1
ATOM 1640 N N . GLU B 1 54 ? 46.066 -41.871 6.010 1.00 103.85 54 GLU B N 1
ATOM 1641 C CA . GLU B 1 54 ? 45.379 -40.666 5.473 1.00 96.28 54 GLU B CA 1
ATOM 1642 C C . GLU B 1 54 ? 44.767 -39.805 6.583 1.00 85.18 54 GLU B C 1
ATOM 1643 O O . GLU B 1 54 ? 44.732 -40.223 7.811 1.00 72.18 54 GLU B O 1
ATOM 1649 N N . ILE B 1 55 ? 44.312 -38.626 6.159 1.00 85.93 55 ILE B N 1
ATOM 1650 C CA . ILE B 1 55 ? 43.596 -37.661 7.041 1.00 90.76 55 ILE B CA 1
ATOM 1651 C C . ILE B 1 55 ? 42.129 -37.681 6.622 1.00 85.49 55 ILE B C 1
ATOM 1652 O O . ILE B 1 55 ? 41.821 -37.331 5.424 1.00 80.57 55 ILE B O 1
ATOM 1657 N N . ASP B 1 56 ? 41.283 -38.129 7.560 1.00 79.38 56 ASP B N 1
ATOM 1658 C CA . ASP B 1 56 ? 39.860 -38.449 7.283 1.00 86.30 56 ASP B CA 1
ATOM 1659 C C . ASP B 1 56 ? 38.982 -37.325 7.837 1.00 85.71 56 ASP B C 1
ATOM 1660 O O . ASP B 1 56 ? 38.903 -37.161 9.083 1.00 80.06 56 ASP B O 1
ATOM 1665 N N . ILE B 1 57 ? 38.326 -36.605 6.934 1.00 83.21 57 ILE B N 1
ATOM 1666 C CA . ILE B 1 57 ? 37.316 -35.573 7.290 1.00 80.77 57 ILE B CA 1
ATOM 1667 C C . ILE B 1 57 ? 35.911 -36.144 7.103 1.00 79.61 57 ILE B C 1
ATOM 1668 O O . ILE B 1 57 ? 35.523 -36.414 5.945 1.00 71.83 57 ILE B O 1
ATOM 1673 N N . VAL B 1 58 ? 35.172 -36.284 8.202 1.00 82.31 58 VAL B N 1
ATOM 1674 C CA . VAL B 1 58 ? 33.722 -36.602 8.162 1.00 79.96 58 VAL B CA 1
ATOM 1675 C C . VAL B 1 58 ? 32.926 -35.305 8.284 1.00 74.92 58 VAL B C 1
ATOM 1676 O O . VAL B 1 58 ? 33.073 -34.609 9.317 1.00 77.91 58 VAL B O 1
ATOM 1680 N N . ALA B 1 59 ? 32.124 -35.017 7.261 1.00 77.44 59 ALA B N 1
ATOM 1681 C CA . ALA B 1 59 ? 31.272 -33.818 7.163 1.00 76.72 59 ALA B CA 1
ATOM 1682 C C . ALA B 1 59 ? 29.830 -34.230 7.446 1.00 74.83 59 ALA B C 1
ATOM 1683 O O . ALA B 1 59 ? 29.354 -35.155 6.790 1.00 77.88 59 ALA B O 1
ATOM 1685 N N . LEU B 1 60 ? 29.163 -33.530 8.362 1.00 81.84 60 LEU B N 1
ATOM 1686 C CA . LEU B 1 60 ? 27.761 -33.810 8.772 1.00 78.47 60 LEU B CA 1
ATOM 1687 C C . LEU B 1 60 ? 26.891 -32.585 8.528 1.00 76.52 60 LEU B C 1
ATOM 1688 O O . LEU B 1 60 ? 27.446 -31.479 8.471 1.00 90.45 60 LEU B O 1
ATOM 1693 N N . GLY B 1 61 ? 25.587 -32.792 8.366 1.00 73.97 61 GLY B N 1
ATOM 1694 C CA . GLY B 1 61 ? 24.608 -31.702 8.483 1.00 66.24 61 GLY B CA 1
ATOM 1695 C C . GLY B 1 61 ? 23.764 -31.472 7.259 1.00 64.89 61 GLY B C 1
ATOM 1696 O O . GLY B 1 61 ? 23.373 -32.438 6.628 1.00 77.09 61 GLY B O 1
ATOM 1697 N N . ASP B 1 62 ? 23.429 -30.216 6.996 1.00 72.37 62 ASP B N 1
ATOM 1698 C CA . ASP B 1 62 ? 22.327 -29.823 6.082 1.00 77.70 62 ASP B CA 1
ATOM 1699 C C . ASP B 1 62 ? 22.917 -29.437 4.723 1.00 81.28 62 ASP B C 1
ATOM 1700 O O . ASP B 1 62 ? 24.054 -29.842 4.437 1.00 84.02 62 ASP B O 1
ATOM 1705 N N . ALA B 1 63 ? 22.147 -28.700 3.919 1.00 88.91 63 ALA B N 1
ATOM 1706 C CA . ALA B 1 63 ? 22.498 -28.271 2.541 1.00 98.07 63 ALA B CA 1
ATOM 1707 C C . ALA B 1 63 ? 23.858 -27.547 2.477 1.00 94.84 63 ALA B C 1
ATOM 1708 O O . ALA B 1 63 ? 24.580 -27.743 1.464 1.00 83.72 63 ALA B O 1
ATOM 1710 N N . LEU B 1 64 ? 24.214 -26.730 3.476 1.00 85.33 64 LEU B N 1
ATOM 1711 C CA . LEU B 1 64 ? 25.488 -25.955 3.448 1.00 84.83 64 LEU B CA 1
ATOM 1712 C C . LEU B 1 64 ? 26.678 -26.906 3.298 1.00 87.93 64 LEU B C 1
ATOM 1713 O O . LEU B 1 64 ? 27.608 -26.565 2.533 1.00 92.28 64 LEU B O 1
ATOM 1718 N N . THR B 1 65 ? 26.650 -28.045 3.995 1.00 86.52 65 THR B N 1
ATOM 1719 C CA . THR B 1 65 ? 27.757 -29.042 3.990 1.00 75.69 65 THR B CA 1
ATOM 1720 C C . THR B 1 65 ? 27.740 -29.805 2.660 1.00 73.64 65 THR B C 1
ATOM 1721 O O . THR B 1 65 ? 28.806 -30.327 2.264 1.00 74.63 65 THR B O 1
ATOM 1725 N N . ARG B 1 66 ? 26.597 -29.870 1.974 1.00 80.15 66 ARG B N 1
ATOM 1726 C CA . ARG B 1 66 ? 26.546 -30.603 0.678 1.00 87.23 66 ARG B CA 1
ATOM 1727 C C . ARG B 1 66 ? 26.809 -29.599 -0.457 1.00 89.34 66 ARG B C 1
ATOM 1728 O O . ARG B 1 66 ? 26.774 -29.992 -1.637 1.00 93.01 66 ARG B O 1
ATOM 1736 N N . GLY B 1 67 ? 27.086 -28.344 -0.102 1.00 95.79 67 GLY B N 1
ATOM 1737 C CA . GLY B 1 67 ? 27.453 -27.249 -1.027 1.00 96.08 67 GLY B CA 1
ATOM 1738 C C . GLY B 1 67 ? 26.430 -26.990 -2.125 1.00 90.53 67 GLY B C 1
ATOM 1739 O O . GLY B 1 67 ? 26.856 -26.858 -3.301 1.00 88.16 67 GLY B O 1
ATOM 1740 N N . THR B 1 68 ? 25.154 -26.829 -1.767 1.00 89.09 68 THR B N 1
ATOM 1741 C CA . THR B 1 68 ? 24.029 -26.740 -2.742 1.00 104.76 68 THR B CA 1
ATOM 1742 C C . THR B 1 68 ? 24.236 -25.563 -3.719 1.00 116.59 68 THR B C 1
ATOM 1743 O O . THR B 1 68 ? 24.072 -25.784 -4.941 1.00 140.93 68 THR B O 1
ATOM 1747 N N . GLY B 1 69 ? 24.572 -24.368 -3.227 1.00 106.37 69 GLY B N 1
ATOM 1748 C CA . GLY B 1 69 ? 24.447 -23.137 -4.042 1.00 100.99 69 GLY B CA 1
ATOM 1749 C C . GLY B 1 69 ? 25.691 -22.767 -4.846 1.00 87.47 69 GLY B C 1
ATOM 1750 O O . GLY B 1 69 ? 25.608 -21.704 -5.529 1.00 83.35 69 GLY B O 1
ATOM 1751 N N . ASP B 1 70 ? 26.775 -23.571 -4.810 1.00 76.39 70 ASP B N 1
ATOM 1752 C CA . ASP B 1 70 ? 28.081 -23.181 -5.416 1.00 84.11 70 ASP B CA 1
ATOM 1753 C C . ASP B 1 70 ? 28.042 -23.457 -6.931 1.00 91.90 70 ASP B C 1
ATOM 1754 O O . ASP B 1 70 ? 27.812 -24.627 -7.330 1.00 85.40 70 ASP B O 1
ATOM 1756 N N . GLU B 1 71 ? 28.269 -22.413 -7.741 1.00 102.97 71 GLU B N 1
ATOM 1757 C CA . GLU B 1 71 ? 28.497 -22.509 -9.213 1.00 103.01 71 GLU B CA 1
ATOM 1758 C C . GLU B 1 71 ? 29.403 -23.715 -9.488 1.00 98.70 71 GLU B C 1
ATOM 1759 O O . GLU B 1 71 ? 29.001 -24.592 -10.275 1.00 90.59 71 GLU B O 1
ATOM 1765 N N . SER B 1 72 ? 30.588 -23.728 -8.873 1.00 102.93 72 SER B N 1
ATOM 1766 C CA . SER B 1 72 ? 31.510 -24.891 -8.848 1.00 100.90 72 SER B CA 1
ATOM 1767 C C . SER B 1 72 ? 30.929 -25.957 -7.915 1.00 110.93 72 SER B C 1
ATOM 1768 O O . SER B 1 72 ? 30.277 -25.587 -6.916 1.00 113.74 72 SER B O 1
ATOM 1771 N N . GLY B 1 73 ? 31.186 -27.234 -8.195 1.00 104.31 73 GLY B N 1
ATOM 1772 C CA . GLY B 1 73 ? 30.760 -28.343 -7.315 1.00 96.70 73 GLY B CA 1
ATOM 1773 C C . GLY B 1 73 ? 31.243 -28.136 -5.884 1.00 87.98 73 GLY B C 1
ATOM 1774 O O . GLY B 1 73 ? 30.621 -28.692 -4.958 1.00 95.54 73 GLY B O 1
ATOM 1775 N N . LYS B 1 74 ? 32.326 -27.371 -5.717 1.00 88.38 74 LYS B N 1
ATOM 1776 C CA . LYS B 1 74 ? 33.026 -27.159 -4.426 1.00 99.34 74 LYS B CA 1
ATOM 1777 C C . LYS B 1 74 ? 32.129 -26.369 -3.475 1.00 108.86 74 LYS B C 1
ATOM 1778 O O . LYS B 1 74 ? 31.704 -25.218 -3.835 1.00 102.72 74 LYS B O 1
ATOM 1784 N N . GLY B 1 75 ? 31.851 -26.969 -2.316 1.00 106.46 75 GLY B N 1
ATOM 1785 C CA . GLY B 1 75 ? 31.203 -26.277 -1.192 1.00 107.75 75 GLY B CA 1
ATOM 1786 C C . GLY B 1 75 ? 32.278 -25.621 -0.364 1.00 90.26 75 GLY B C 1
ATOM 1787 O O . GLY B 1 75 ? 33.331 -25.314 -0.916 1.00 92.66 75 GLY B O 1
ATOM 1788 N N . TYR B 1 76 ? 32.050 -25.460 0.928 1.00 86.12 76 TYR B N 1
ATOM 1789 C CA . TYR B 1 76 ? 33.089 -24.929 1.839 1.00 81.04 76 TYR B CA 1
ATOM 1790 C C . TYR B 1 76 ? 34.125 -26.018 2.074 1.00 80.26 76 TYR B C 1
ATOM 1791 O O . TYR B 1 76 ? 35.264 -25.662 2.425 1.00 78.94 76 TYR B O 1
ATOM 1800 N N . ILE B 1 77 ? 33.737 -27.285 1.913 1.00 74.67 77 ILE B N 1
ATOM 1801 C CA . ILE B 1 77 ? 34.628 -28.446 2.237 1.00 74.88 77 ILE B CA 1
ATOM 1802 C C . ILE B 1 77 ? 35.801 -28.462 1.266 1.00 70.70 77 ILE B C 1
ATOM 1803 O O . ILE B 1 77 ? 36.932 -28.789 1.689 1.00 70.77 77 ILE B O 1
ATOM 1808 N N . GLY B 1 78 ? 35.537 -28.166 0.002 1.00 70.03 78 GLY B N 1
ATOM 1809 C CA . GLY B 1 78 ? 36.609 -28.157 -1.016 1.00 66.56 78 GLY B CA 1
ATOM 1810 C C . GLY B 1 78 ? 37.724 -27.185 -0.649 1.00 74.61 78 GLY B C 1
ATOM 1811 O O . GLY B 1 78 ? 38.940 -27.558 -0.778 1.00 92.51 78 GLY B O 1
ATOM 1812 N N . TYR B 1 79 ? 37.355 -25.994 -0.163 1.00 75.41 79 TYR B N 1
ATOM 1813 C CA . TYR B 1 79 ? 38.348 -24.961 0.230 1.00 77.69 79 TYR B CA 1
ATOM 1814 C C . TYR B 1 79 ? 39.101 -25.439 1.468 1.00 66.33 79 TYR B C 1
ATOM 1815 O O . TYR B 1 79 ? 40.327 -25.191 1.581 1.00 73.27 79 TYR B O 1
ATOM 1824 N N . MET B 1 80 ? 38.412 -26.141 2.363 1.00 65.25 80 MET B N 1
ATOM 1825 C CA . MET B 1 80 ? 39.096 -26.779 3.511 1.00 73.95 80 MET B CA 1
ATOM 1826 C C . MET B 1 80 ? 40.197 -27.655 2.954 1.00 72.32 80 MET B C 1
ATOM 1827 O O . MET B 1 80 ? 41.359 -27.445 3.320 1.00 76.74 80 MET B O 1
ATOM 1832 N N . VAL B 1 81 ? 39.813 -28.588 2.080 1.00 78.38 81 VAL B N 1
ATOM 1833 C CA . VAL B 1 81 ? 40.741 -29.604 1.493 1.00 73.97 81 VAL B CA 1
ATOM 1834 C C . VAL B 1 81 ? 41.930 -28.886 0.831 1.00 70.87 81 VAL B C 1
ATOM 1835 O O . VAL B 1 81 ? 43.113 -29.242 1.172 1.00 64.19 81 VAL B O 1
ATOM 1839 N N . ASP B 1 82 ? 41.658 -27.883 -0.018 1.00 78.11 82 ASP B N 1
ATOM 1840 C CA . ASP B 1 82 ? 42.728 -27.091 -0.694 1.00 78.48 82 ASP B CA 1
ATOM 1841 C C . ASP B 1 82 ? 43.787 -26.674 0.320 1.00 71.31 82 ASP B C 1
ATOM 1842 O O . ASP B 1 82 ? 44.982 -26.885 0.031 1.00 86.28 82 ASP B O 1
ATOM 1847 N N . GLU B 1 83 ? 43.361 -26.114 1.453 1.00 76.08 83 GLU B N 1
ATOM 1848 C CA . GLU B 1 83 ? 44.274 -25.601 2.509 1.00 88.24 83 GLU B CA 1
ATOM 1849 C C . GLU B 1 83 ? 45.053 -26.783 3.087 1.00 82.26 83 GLU B C 1
ATOM 1850 O O . GLU B 1 83 ? 46.270 -26.651 3.261 1.00 90.79 83 GLU B O 1
ATOM 1856 N N . L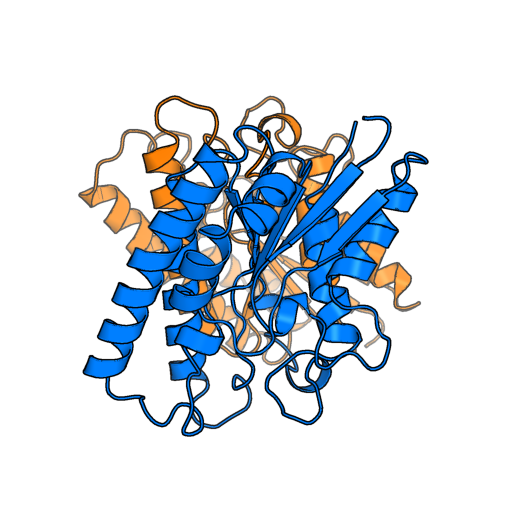EU B 1 84 ? 44.397 -27.903 3.372 1.00 79.70 84 LEU B N 1
ATOM 1857 C CA . LEU B 1 84 ? 45.126 -29.081 3.933 1.00 86.97 84 LEU B CA 1
ATOM 1858 C C . LEU B 1 84 ? 46.224 -29.524 2.944 1.00 78.12 84 LEU B C 1
ATOM 1859 O O . LEU B 1 84 ? 47.389 -29.814 3.377 1.00 73.91 84 LEU B O 1
ATOM 1864 N N . ARG B 1 85 ? 45.903 -29.545 1.654 1.00 82.08 85 ARG B N 1
ATOM 1865 C CA . ARG B 1 85 ? 46.863 -29.975 0.600 1.00 89.50 85 ARG B CA 1
ATOM 1866 C C . ARG B 1 85 ? 48.036 -28.995 0.469 1.00 81.84 85 ARG B C 1
ATOM 1867 O O . ARG B 1 85 ? 48.995 -29.328 -0.256 1.00 98.16 85 ARG B O 1
ATOM 1875 N N . GLN B 1 86 ? 47.948 -27.820 1.094 1.00 86.47 86 GLN B N 1
ATOM 1876 C CA . GLN B 1 86 ? 49.044 -26.813 1.137 1.00 85.30 86 GLN B CA 1
ATOM 1877 C C . GLN B 1 86 ? 49.944 -27.053 2.351 1.00 80.06 86 GLN B C 1
ATOM 1878 O O . GLN B 1 86 ? 51.052 -26.425 2.383 1.00 75.29 86 GLN B O 1
ATOM 1884 N N . GLN B 1 87 ? 49.471 -27.870 3.310 1.00 67.02 87 GLN B N 1
ATOM 1885 C CA . GLN B 1 87 ? 50.194 -28.120 4.585 1.00 68.37 87 GLN B CA 1
ATOM 1886 C C . GLN B 1 87 ? 50.900 -29.466 4.558 1.00 72.07 87 GLN B C 1
ATOM 1887 O O . GLN B 1 87 ? 51.851 -29.608 5.372 1.00 81.95 87 GLN B O 1
ATOM 1893 N N . THR B 1 88 ? 50.427 -30.431 3.747 1.00 80.25 88 THR B N 1
ATOM 1894 C CA . THR B 1 88 ? 50.918 -31.838 3.841 1.00 87.18 88 THR B CA 1
ATOM 1895 C C . THR B 1 88 ? 50.697 -32.613 2.545 1.00 87.27 88 THR B C 1
ATOM 1896 O O . THR B 1 88 ? 49.774 -32.238 1.762 1.00 91.25 88 THR B O 1
ATOM 1900 N N . ASP B 1 89 ? 51.526 -33.655 2.360 1.00 85.38 89 ASP B N 1
ATOM 1901 C CA . ASP B 1 89 ? 51.482 -34.615 1.218 1.00 84.82 89 ASP B CA 1
ATOM 1902 C C . ASP B 1 89 ? 50.550 -35.807 1.497 1.00 87.98 89 ASP B C 1
ATOM 1903 O O . ASP B 1 89 ? 50.284 -36.564 0.514 1.00 73.58 89 ASP B O 1
ATOM 1908 N N . GLU B 1 90 ? 50.087 -35.993 2.747 1.00 97.34 90 GLU B N 1
ATOM 1909 C CA . GLU B 1 90 ? 49.186 -37.122 3.129 1.00 95.72 90 GLU B CA 1
ATOM 1910 C C . GLU B 1 90 ? 47.904 -37.047 2.298 1.00 93.73 90 GLU B C 1
ATOM 1911 O O . GLU B 1 90 ? 47.360 -35.957 2.052 1.00 88.38 90 GLU B O 1
ATOM 1917 N N . PRO B 1 91 ? 47.397 -38.199 1.798 1.00 95.22 91 PRO B N 1
ATOM 1918 C CA . PRO B 1 91 ? 46.101 -38.227 1.110 1.00 92.74 91 PRO B CA 1
ATOM 1919 C C . PRO B 1 91 ? 44.985 -37.803 2.077 1.00 87.23 91 PRO B C 1
ATOM 1920 O O . PRO B 1 91 ? 45.078 -38.101 3.277 1.00 80.83 91 PRO B O 1
ATOM 1924 N N . ILE B 1 92 ? 43.989 -37.100 1.528 1.00 86.78 92 ILE B N 1
ATOM 1925 C CA . ILE B 1 92 ? 42.872 -36.484 2.299 1.00 81.36 92 ILE B CA 1
ATOM 1926 C C . ILE B 1 92 ? 41.560 -37.085 1.806 1.00 75.61 92 ILE B C 1
ATOM 1927 O O . ILE B 1 92 ? 41.148 -36.802 0.621 1.00 70.47 92 ILE B O 1
ATOM 1932 N N . ARG B 1 93 ? 40.893 -37.818 2.698 1.00 75.08 93 ARG B N 1
ATOM 1933 C CA . ARG B 1 93 ? 39.574 -38.415 2.393 1.00 81.26 93 ARG B CA 1
ATOM 1934 C C . ARG B 1 93 ? 38.468 -37.549 3.005 1.00 82.24 93 ARG B C 1
ATOM 1935 O O . ARG B 1 93 ? 38.565 -37.206 4.228 1.00 77.05 93 ARG B O 1
ATOM 1943 N N . VAL B 1 94 ? 37.465 -37.218 2.190 1.00 85.44 94 VAL B N 1
ATOM 1944 C CA . VAL B 1 94 ? 36.227 -36.539 2.654 1.00 87.41 94 VAL B CA 1
ATOM 1945 C C . VAL B 1 94 ? 35.092 -37.553 2.552 1.00 83.21 94 VAL B C 1
ATOM 1946 O O . VAL B 1 94 ? 34.768 -37.974 1.396 1.00 76.83 94 VAL B O 1
ATOM 1950 N N . THR B 1 95 ? 34.487 -37.889 3.698 1.00 78.40 95 THR B N 1
ATOM 1951 C CA . THR B 1 95 ? 33.211 -38.646 3.771 1.00 73.26 95 THR B CA 1
ATOM 1952 C C . THR B 1 95 ? 32.093 -37.660 4.094 1.00 69.71 95 THR B C 1
ATOM 1953 O O . THR B 1 95 ? 32.012 -37.226 5.267 1.00 63.07 95 THR B O 1
ATOM 1957 N N . ASN B 1 96 ? 31.293 -37.298 3.095 1.00 67.86 96 ASN B N 1
ATOM 1958 C CA . ASN B 1 96 ? 30.223 -36.283 3.244 1.00 72.05 96 ASN B CA 1
ATOM 1959 C C . ASN B 1 96 ? 28.874 -36.973 3.499 1.00 69.76 96 ASN B C 1
ATOM 1960 O O . ASN B 1 96 ? 28.308 -37.566 2.544 1.00 66.23 96 ASN B O 1
ATOM 1965 N N . LEU B 1 97 ? 28.334 -36.846 4.716 1.00 69.50 97 LEU B N 1
ATOM 1966 C CA . LEU B 1 97 ? 27.085 -37.541 5.138 1.00 71.99 97 LEU B CA 1
ATOM 1967 C C . LEU B 1 97 ? 25.908 -36.566 5.163 1.00 68.27 97 LEU B C 1
ATOM 1968 O O . LEU B 1 97 ? 24.852 -36.919 5.730 1.00 74.77 97 LEU B O 1
ATOM 1973 N N . ALA B 1 98 ? 26.058 -35.395 4.558 1.00 70.61 98 ALA B N 1
ATOM 1974 C CA . ALA B 1 98 ? 25.068 -34.315 4.714 1.00 74.60 98 ALA B CA 1
ATOM 1975 C C . ALA B 1 98 ? 23.801 -34.685 3.959 1.00 72.82 98 ALA B C 1
ATOM 1976 O O . ALA B 1 98 ? 23.913 -35.423 2.974 1.00 77.26 98 ALA B O 1
ATOM 1978 N N . ILE B 1 99 ? 22.658 -34.148 4.402 1.00 77.72 99 ILE B N 1
ATOM 1979 C CA . ILE B 1 99 ? 21.331 -34.317 3.742 1.00 76.65 99 ILE B CA 1
ATOM 1980 C C . ILE B 1 99 ? 20.631 -32.963 3.698 1.00 77.44 99 ILE B C 1
ATOM 1981 O O . ILE B 1 99 ? 20.570 -32.316 4.744 1.00 82.76 99 ILE B O 1
ATOM 1986 N N . ARG B 1 100 ? 20.025 -32.630 2.562 1.00 74.70 100 ARG B N 1
ATOM 1987 C CA . ARG B 1 100 ? 19.666 -31.235 2.200 1.00 98.99 100 ARG B CA 1
ATOM 1988 C C . ARG B 1 100 ? 18.806 -30.551 3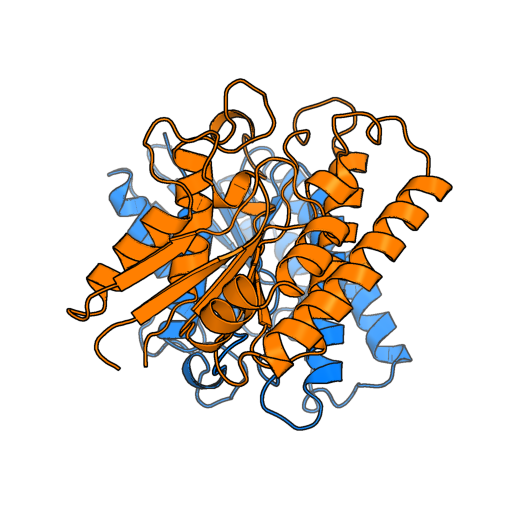.277 1.00 104.54 100 ARG B C 1
ATOM 1989 O O . ARG B 1 100 ? 19.138 -29.372 3.676 1.00 108.70 100 ARG B O 1
ATOM 1997 N N . GLY B 1 101 ? 17.712 -31.195 3.683 1.00 80.27 101 GLY B N 1
ATOM 1998 C CA . GLY B 1 101 ? 16.713 -30.554 4.567 1.00 81.08 101 GLY B CA 1
ATOM 1999 C C . GLY B 1 101 ? 16.930 -30.902 6.036 1.00 83.29 101 GLY B C 1
ATOM 2000 O O . GLY B 1 101 ? 15.998 -30.690 6.857 1.00 73.80 101 GLY B O 1
ATOM 2001 N N . LEU B 1 102 ? 18.110 -31.423 6.383 1.00 80.64 102 LEU B N 1
ATOM 2002 C CA . LEU B 1 102 ? 18.349 -32.023 7.723 1.00 76.19 102 LEU B CA 1
ATOM 2003 C C . LEU B 1 102 ? 18.181 -30.943 8.800 1.00 74.28 102 LEU B C 1
ATOM 2004 O O . LEU B 1 102 ? 18.540 -29.744 8.549 1.00 81.73 102 LEU B O 1
ATOM 2009 N N . ARG B 1 103 ? 17.612 -31.369 9.930 1.00 73.63 103 ARG B N 1
ATOM 2010 C CA . ARG B 1 103 ? 17.471 -30.584 11.171 1.00 68.58 103 ARG B CA 1
ATOM 2011 C C . ARG B 1 103 ? 18.134 -31.359 12.293 1.00 73.69 103 ARG B C 1
ATOM 2012 O O . ARG B 1 103 ? 18.513 -32.546 12.099 1.00 77.49 103 ARG B O 1
ATOM 2020 N N . SER B 1 104 ? 18.315 -30.692 13.422 1.00 68.72 104 SER B N 1
ATOM 2021 C CA . SER B 1 104 ? 19.104 -31.255 14.550 1.00 75.09 104 SER B CA 1
ATOM 2022 C C . SER B 1 104 ? 18.523 -32.611 14.972 1.00 76.78 104 SER B C 1
ATOM 2023 O O . SER B 1 104 ? 19.301 -33.485 15.398 1.00 89.46 104 SER B O 1
ATOM 2026 N N . ASP B 1 105 ? 17.206 -32.787 14.879 1.00 78.68 105 ASP B N 1
ATOM 2027 C CA . ASP B 1 105 ? 16.547 -34.067 15.269 1.00 88.52 105 ASP B CA 1
ATOM 2028 C C . ASP B 1 105 ? 16.976 -35.153 14.270 1.00 88.23 105 ASP B C 1
ATOM 2029 O O . ASP B 1 105 ? 17.306 -36.283 14.711 1.00 79.69 105 ASP B O 1
ATOM 2034 N N . GLY B 1 106 ? 17.012 -34.806 12.977 1.00 81.25 106 GLY B N 1
ATOM 2035 C CA . GLY B 1 106 ? 17.423 -35.725 11.900 1.00 80.18 106 GLY B CA 1
ATOM 2036 C C . GLY B 1 106 ? 18.879 -36.144 12.066 1.00 73.93 106 GLY B C 1
ATOM 2037 O O . GLY B 1 106 ? 19.216 -37.348 11.928 1.00 76.53 106 GLY B O 1
ATOM 2038 N N . LEU B 1 107 ? 19.740 -35.188 12.372 1.00 73.23 107 LEU B N 1
ATOM 2039 C CA . LEU B 1 107 ? 21.177 -35.470 12.570 1.00 80.60 107 LEU B CA 1
ATOM 2040 C C . LEU B 1 107 ? 21.335 -36.421 13.748 1.00 76.46 107 LEU B C 1
ATOM 2041 O O . LEU B 1 107 ? 22.152 -37.361 13.664 1.00 80.42 107 LEU B O 1
ATOM 2046 N N . LEU B 1 108 ? 20.624 -36.157 14.838 1.00 77.07 108 LEU B N 1
ATOM 2047 C CA . LEU B 1 108 ? 20.727 -37.002 16.064 1.00 76.54 108 LEU B CA 1
ATOM 2048 C C . LEU B 1 108 ? 20.280 -38.440 15.779 1.00 71.66 108 LEU B C 1
ATOM 2049 O O . LEU B 1 108 ? 20.897 -39.343 16.345 1.00 75.04 108 LEU B O 1
ATOM 2054 N N . ARG B 1 109 ? 19.235 -38.619 14.958 1.00 74.89 109 ARG B N 1
ATOM 2055 C CA . ARG B 1 109 ? 18.718 -39.952 14.517 1.00 73.59 109 ARG B CA 1
ATOM 2056 C C . ARG B 1 109 ? 19.777 -40.636 13.643 1.00 73.51 109 ARG B C 1
ATOM 2057 O O . ARG B 1 109 ? 20.107 -41.823 13.900 1.00 73.12 109 ARG B O 1
ATOM 2065 N N . GLN B 1 110 ? 20.309 -39.897 12.660 1.00 82.55 110 GLN B N 1
ATOM 2066 C CA . GLN B 1 110 ? 21.348 -40.385 11.717 1.00 72.85 110 GLN B CA 1
ATOM 2067 C C . GLN B 1 110 ? 22.550 -40.901 12.510 1.00 71.36 110 GLN B C 1
ATOM 2068 O O . GLN B 1 110 ? 23.100 -41.957 12.166 1.00 74.94 110 GLN B O 1
ATOM 2074 N N . LEU B 1 111 ? 22.951 -40.199 13.566 1.00 70.72 111 LEU B N 1
ATOM 2075 C CA . LEU B 1 111 ? 24.161 -40.588 14.347 1.00 76.58 111 LEU B CA 1
ATOM 2076 C C . LEU B 1 111 ? 23.872 -41.829 15.193 1.00 70.66 111 LEU B C 1
ATOM 2077 O O . LEU B 1 111 ? 24.826 -42.363 15.822 1.00 75.97 111 LEU B O 1
ATOM 2082 N N . GLY B 1 112 ? 22.609 -42.266 15.233 1.00 73.67 112 GLY B N 1
ATOM 2083 C CA . GLY B 1 112 ? 22.214 -43.536 15.891 1.00 70.21 112 GLY B CA 1
ATOM 2084 C C . GLY B 1 112 ? 22.524 -44.764 15.026 1.00 72.73 112 GLY B C 1
ATOM 2085 O O . GLY B 1 112 ? 22.678 -45.875 15.598 1.00 77.18 112 GLY B O 1
ATOM 2086 N N . GLN B 1 113 ? 22.638 -44.581 13.705 1.00 75.03 113 GLN B N 1
ATOM 2087 C CA . GLN B 1 113 ? 22.909 -45.680 12.743 1.00 75.65 113 GLN B CA 1
ATOM 2088 C C . GLN B 1 113 ? 24.362 -46.144 12.849 1.00 69.95 113 GLN B C 1
ATOM 2089 O O . GLN B 1 113 ? 25.263 -45.293 12.915 1.00 89.30 113 GLN B O 1
ATOM 2095 N N . SER B 1 114 ? 24.553 -47.464 12.819 1.00 75.93 114 SER B N 1
ATOM 2096 C CA . SER B 1 114 ? 25.828 -48.178 13.108 1.00 75.32 114 SER B CA 1
ATOM 2097 C C . SER B 1 114 ? 26.899 -47.866 12.054 1.00 75.26 114 SER B C 1
ATOM 2098 O O . SER B 1 114 ? 28.096 -47.797 12.456 1.00 74.61 114 SER B O 1
ATOM 2101 N N . GLU B 1 115 ? 26.514 -47.727 10.772 1.00 79.19 115 GLU B N 1
ATOM 2102 C CA . GLU B 1 115 ? 27.481 -47.462 9.658 1.00 84.24 115 GLU B CA 1
ATOM 2103 C C . GLU B 1 115 ? 28.002 -46.027 9.812 1.00 78.87 115 GLU B C 1
ATOM 2104 O O . GLU B 1 115 ? 29.261 -45.838 9.728 1.00 74.18 115 GLU B O 1
ATOM 2110 N N . ILE B 1 116 ? 27.086 -45.068 10.055 1.00 74.64 116 ILE B N 1
ATOM 2111 C CA . ILE B 1 116 ? 27.428 -43.639 10.318 1.00 73.90 116 ILE B CA 1
ATOM 2112 C C . ILE B 1 116 ? 28.353 -43.634 11.523 1.00 71.50 116 ILE B C 1
ATOM 2113 O O . ILE B 1 116 ? 29.383 -42.958 11.483 1.00 79.47 116 ILE B O 1
ATOM 2118 N N . GLN B 1 117 ? 28.024 -44.430 12.523 1.00 76.00 117 GLN B N 1
ATOM 2119 C CA . GLN B 1 117 ? 28.778 -44.511 13.812 1.00 82.46 117 GLN B CA 1
ATOM 2120 C C . GLN B 1 117 ? 30.222 -44.967 13.572 1.00 77.62 117 GLN B C 1
ATOM 2121 O O . GLN B 1 117 ? 31.145 -44.360 14.161 1.00 74.79 117 GLN B O 1
ATOM 2127 N N . ARG B 1 118 ? 30.419 -46.013 12.769 1.00 84.66 118 ARG B N 1
ATOM 2128 C CA . ARG B 1 118 ? 31.772 -46.564 12.479 1.00 85.47 118 ARG B CA 1
ATOM 2129 C C . ARG B 1 118 ? 32.624 -45.468 11.806 1.00 82.22 118 ARG B C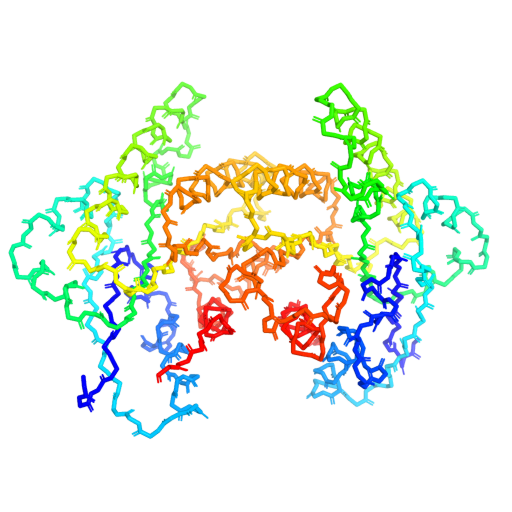 1
ATOM 2130 O O . ARG B 1 118 ? 33.837 -45.415 12.093 1.00 83.86 118 ARG B O 1
ATOM 2138 N N . GLN B 1 119 ? 32.012 -44.639 10.945 1.00 76.54 119 GLN B N 1
ATOM 2139 C CA . GLN B 1 119 ? 32.712 -43.585 10.148 1.00 82.05 119 GLN B CA 1
ATOM 2140 C C . GLN B 1 119 ? 33.094 -42.392 11.045 1.00 83.19 119 GLN B C 1
ATOM 2141 O O . GLN B 1 119 ? 34.233 -41.893 10.916 1.00 85.94 119 GLN B O 1
ATOM 2147 N N . ILE B 1 120 ? 32.192 -41.970 11.938 1.00 79.30 120 ILE B N 1
ATOM 2148 C CA . ILE B 1 120 ? 32.477 -40.910 12.950 1.00 84.74 120 ILE B CA 1
ATOM 2149 C C . ILE B 1 120 ? 33.704 -41.323 13.761 1.00 80.51 120 ILE B C 1
ATOM 2150 O O . ILE B 1 120 ? 34.542 -40.434 14.095 1.00 85.52 120 ILE B O 1
ATOM 2155 N N . ALA B 1 121 ? 33.773 -42.603 14.132 1.00 76.26 121 ALA B N 1
ATOM 2156 C CA . ALA B 1 121 ? 34.847 -43.156 15.004 1.00 75.73 121 ALA B CA 1
ATOM 2157 C C . ALA B 1 121 ? 36.217 -43.052 14.309 1.00 77.58 121 ALA B C 1
ATOM 2158 O O . ALA B 1 121 ? 37.219 -42.872 15.025 1.00 74.99 121 ALA B O 1
ATOM 2160 N N . MET B 1 122 ? 36.256 -43.166 12.977 1.00 77.76 122 MET B N 1
ATOM 2161 C CA . MET B 1 122 ? 37.520 -43.189 12.182 1.00 77.93 122 MET B CA 1
ATOM 2162 C C . MET B 1 122 ? 37.985 -41.766 11.865 1.00 79.57 122 MET B C 1
ATOM 2163 O O . MET B 1 122 ? 39.160 -41.623 11.446 1.00 78.41 122 MET B O 1
ATOM 2168 N N . ALA B 1 123 ? 37.100 -40.769 12.012 1.00 82.26 123 ALA B N 1
ATOM 2169 C CA . ALA B 1 123 ? 37.370 -39.360 11.631 1.00 80.11 123 ALA B CA 1
ATOM 2170 C C . ALA B 1 123 ? 38.600 -38.834 12.387 1.00 79.07 123 ALA B C 1
ATOM 2171 O O . ALA B 1 123 ? 38.765 -39.115 13.608 1.00 72.53 123 ALA B O 1
ATOM 2173 N N . ASP B 1 124 ? 39.467 -38.129 11.660 1.00 76.87 124 ASP B N 1
ATOM 2174 C CA . ASP B 1 124 ? 40.590 -37.340 12.242 1.00 77.34 124 ASP B CA 1
ATOM 2175 C C . ASP B 1 124 ? 40.061 -35.938 12.579 1.00 77.01 124 ASP B C 1
ATOM 2176 O O . ASP B 1 124 ? 40.569 -35.292 13.529 1.00 82.33 124 ASP B O 1
ATOM 2181 N N . LEU B 1 125 ? 39.050 -35.505 11.823 1.00 81.92 125 LEU B N 1
ATOM 2182 C CA . LEU B 1 125 ? 38.464 -34.152 11.908 1.00 79.30 125 LEU B CA 1
ATOM 2183 C C . LEU B 1 125 ? 36.979 -34.229 11.560 1.00 75.30 125 LEU B C 1
ATOM 2184 O O . LEU B 1 125 ? 36.636 -34.858 10.518 1.00 73.55 125 LEU B O 1
ATOM 2189 N N . ILE B 1 126 ? 36.130 -33.600 12.377 1.00 71.22 126 ILE B N 1
ATOM 2190 C CA . ILE B 1 126 ? 34.666 -33.583 12.111 1.00 76.72 126 ILE B CA 1
ATOM 2191 C C . ILE B 1 126 ? 34.221 -32.149 11.858 1.00 75.21 126 ILE B C 1
ATOM 2192 O O . ILE B 1 126 ? 34.527 -31.292 12.700 1.00 80.19 126 ILE B O 1
ATOM 2197 N N . VAL B 1 127 ? 33.503 -31.916 10.767 1.00 69.75 127 VAL B N 1
ATOM 2198 C CA . VAL B 1 127 ? 32.957 -30.572 10.445 1.00 71.04 127 VAL B CA 1
ATOM 2199 C C . VAL B 1 127 ? 31.467 -30.738 10.169 1.00 69.69 127 VAL B C 1
ATOM 2200 O O . VAL B 1 127 ? 31.092 -31.738 9.561 1.00 74.42 127 VAL B O 1
ATOM 2204 N N . MET B 1 128 ? 30.656 -29.797 10.642 1.00 80.51 128 MET B N 1
ATOM 2205 C CA . MET B 1 128 ? 29.184 -29.924 10.570 1.00 78.74 128 MET B CA 1
ATOM 2206 C C . MET B 1 128 ? 28.529 -28.557 10.472 1.00 75.55 128 MET B C 1
ATOM 2207 O O . MET B 1 128 ? 29.061 -27.577 11.002 1.00 68.98 128 MET B O 1
ATOM 2212 N N . THR B 1 129 ? 27.377 -28.537 9.824 1.00 70.70 129 THR B N 1
ATOM 2213 C CA . THR B 1 129 ? 26.508 -27.351 9.768 1.00 76.35 129 THR B CA 1
ATOM 2214 C C . THR B 1 129 ? 25.087 -27.817 10.052 1.00 75.98 129 THR B C 1
ATOM 2215 O O . THR B 1 129 ? 24.569 -28.627 9.295 1.00 82.92 129 THR B O 1
ATOM 2219 N N . ILE B 1 130 ? 24.507 -27.350 11.147 1.00 83.65 130 ILE B N 1
ATOM 2220 C CA . ILE B 1 130 ? 23.160 -27.794 11.589 1.00 77.60 130 ILE B CA 1
ATOM 2221 C C . ILE B 1 130 ? 22.506 -26.653 12.350 1.00 75.00 130 ILE B C 1
ATOM 2222 O O . ILE B 1 130 ? 23.227 -25.963 13.089 1.00 80.36 130 ILE B O 1
ATOM 2227 N N . GLY B 1 131 ? 21.201 -26.468 12.145 1.00 76.43 131 GLY B N 1
ATOM 2228 C CA . GLY B 1 131 ? 20.414 -25.469 12.883 1.00 74.70 131 GLY B CA 1
ATOM 2229 C C . GLY B 1 131 ? 19.680 -24.518 11.971 1.00 75.09 131 GLY B C 1
ATOM 2230 O O . GLY B 1 131 ? 18.623 -24.011 12.379 1.00 93.99 131 GLY B O 1
ATOM 2231 N N . GLY B 1 132 ? 20.223 -24.252 10.789 1.00 74.28 132 GLY B N 1
ATOM 2232 C CA . GLY B 1 132 ? 19.607 -23.334 9.812 1.00 68.17 132 GLY B CA 1
ATOM 2233 C C . GLY B 1 132 ? 18.180 -23.726 9.490 1.00 71.22 132 GLY B C 1
ATOM 2234 O O . GLY B 1 132 ? 17.299 -22.836 9.457 1.00 74.63 132 GLY B O 1
ATOM 2235 N N . ASN B 1 133 ? 17.946 -25.020 9.280 1.00 73.15 133 ASN B N 1
ATOM 2236 C CA . ASN B 1 133 ? 16.582 -25.565 9.018 1.00 74.21 133 ASN B CA 1
ATOM 2237 C C . ASN B 1 133 ? 15.710 -25.516 10.285 1.00 77.13 133 ASN B C 1
ATOM 2238 O O . ASN B 1 133 ? 14.490 -25.277 10.123 1.00 85.95 133 ASN B O 1
ATOM 2243 N N . ASP B 1 134 ? 16.281 -25.755 11.484 1.00 72.33 134 ASP B N 1
ATOM 2244 C CA . ASP B 1 134 ? 15.531 -25.655 12.765 1.00 68.59 134 ASP B CA 1
ATOM 2245 C C . ASP B 1 134 ? 14.959 -24.238 12.922 1.00 75.42 134 ASP B C 1
ATOM 2246 O O . ASP B 1 134 ? 13.857 -24.114 13.483 1.00 81.49 134 ASP B O 1
ATOM 2251 N N . LEU B 1 135 ? 15.671 -23.211 12.437 1.00 72.32 135 LEU B N 1
ATOM 2252 C CA . LEU B 1 135 ? 15.305 -21.779 12.640 1.00 70.35 135 LEU B CA 1
ATOM 2253 C C . LEU B 1 135 ? 14.429 -21.244 11.501 1.00 69.05 135 LEU B C 1
ATOM 2254 O O . LEU B 1 135 ? 13.436 -20.574 11.804 1.00 79.82 135 LEU B O 1
ATOM 2259 N N . PHE B 1 136 ? 14.797 -21.476 10.242 1.00 79.56 136 PHE B N 1
ATOM 2260 C CA . PHE B 1 136 ? 14.101 -20.874 9.064 1.00 88.60 136 PHE B CA 1
ATOM 2261 C C . PHE B 1 136 ? 13.004 -21.796 8.503 1.00 88.56 136 PHE B C 1
ATOM 2262 O O . PHE B 1 136 ? 12.230 -21.290 7.656 1.00 106.23 136 PHE B O 1
ATOM 2270 N N . GLN B 1 137 ? 12.922 -23.040 9.009 1.00 96.66 137 GLN B N 1
ATOM 2271 C CA . GLN B 1 137 ? 11.899 -24.094 8.720 1.00 100.18 137 GLN B CA 1
ATOM 2272 C C . GLN B 1 137 ? 11.074 -23.795 7.451 1.00 105.46 137 GLN B C 1
ATOM 2273 O O . GLN B 1 137 ? 9.829 -23.655 7.583 1.00 95.84 137 GLN B O 1
ATOM 2279 N N . GLY B 1 138 ? 11.733 -23.718 6.280 1.00 94.95 138 GLY B N 1
ATOM 2280 C CA . GLY B 1 138 ? 11.078 -23.557 4.963 1.00 96.39 138 GLY B CA 1
ATOM 2281 C C . GLY B 1 138 ? 10.204 -22.316 4.881 1.00 104.37 138 GLY B C 1
ATOM 2282 O O . GLY B 1 138 ? 9.228 -22.347 4.116 1.00 121.79 138 GLY B O 1
ATOM 2283 N N . GLY B 1 139 ? 10.561 -21.253 5.610 1.00 132.06 139 GLY B N 1
ATOM 2284 C CA . GLY B 1 139 ? 9.813 -19.980 5.641 1.00 135.30 139 GLY B CA 1
ATOM 2285 C C . GLY B 1 139 ? 8.580 -20.034 6.533 1.00 137.48 139 GLY B C 1
ATOM 2286 O O . GLY B 1 139 ? 7.932 -18.974 6.697 1.00 126.54 139 GLY B O 1
ATOM 2287 N N . GLU B 1 140 ? 8.265 -21.206 7.099 1.00 139.37 140 GLU B N 1
ATOM 2288 C CA . GLU B 1 140 ? 7.108 -21.401 8.014 1.00 136.30 140 GLU B CA 1
ATOM 2289 C C . GLU B 1 140 ? 7.331 -20.546 9.265 1.00 131.15 140 GLU B C 1
ATOM 2290 O O . GLU B 1 140 ? 6.408 -19.797 9.644 1.00 119.58 140 GLU B O 1
ATOM 2296 N N . ALA B 1 141 ? 8.525 -20.647 9.857 1.00 137.26 141 ALA B N 1
ATOM 2297 C CA . ALA B 1 141 ? 8.888 -19.995 11.137 1.00 133.77 141 ALA B CA 1
ATOM 2298 C C . ALA B 1 141 ? 9.227 -18.519 10.919 1.00 123.87 141 ALA B C 1
ATOM 2299 O O . ALA B 1 141 ? 9.432 -17.833 11.930 1.00 118.80 141 ALA B O 1
ATOM 2301 N N . LEU B 1 142 ? 9.273 -18.039 9.671 1.00 125.00 142 LEU B N 1
ATOM 2302 C CA . LEU B 1 142 ? 9.503 -16.593 9.388 1.00 124.76 142 LEU B CA 1
ATOM 2303 C C . LEU B 1 142 ? 8.381 -15.774 10.040 1.00 106.53 142 LEU B C 1
ATOM 2304 O O . LEU B 1 142 ? 8.694 -14.686 10.545 1.00 114.94 142 LEU B O 1
ATOM 2309 N N . GLU B 1 143 ? 7.144 -16.288 10.075 1.00 108.53 143 GLU B N 1
ATOM 2310 C CA . GLU B 1 143 ? 5.962 -15.574 10.660 1.00 113.37 143 GLU B CA 1
ATOM 2311 C C . GLU B 1 143 ? 5.677 -16.045 12.102 1.00 102.98 143 GLU B C 1
ATOM 2312 O O . GLU B 1 143 ? 4.581 -15.728 12.614 1.00 86.12 143 GLU B O 1
ATOM 2318 N N . TRP B 1 144 ? 6.619 -16.734 12.755 1.00 100.96 144 TRP B N 1
ATOM 2319 C CA . TRP B 1 144 ? 6.431 -17.280 14.130 1.00 93.13 144 TRP B CA 1
ATOM 2320 C C . TRP B 1 144 ? 6.440 -16.135 15.156 1.00 93.64 144 TRP B C 1
ATOM 2321 O O . TRP B 1 144 ? 6.865 -14.997 14.822 1.00 101.41 144 TRP B O 1
ATOM 2323 N N . ASN B 1 145 ? 5.947 -16.428 16.357 1.00 85.14 145 ASN B N 1
ATOM 2324 C CA . ASN B 1 145 ? 6.016 -15.506 17.520 1.00 83.37 145 ASN B CA 1
ATOM 2325 C C . ASN B 1 145 ? 7.057 -16.007 18.533 1.00 85.33 145 ASN B C 1
ATOM 2326 O O . ASN B 1 145 ? 7.620 -17.110 18.350 1.00 101.32 145 ASN B O 1
ATOM 2331 N N . VAL B 1 146 ? 7.252 -15.216 19.590 1.00 86.74 146 VAL B N 1
ATOM 2332 C CA . VAL B 1 146 ? 8.279 -15.429 20.651 1.00 95.22 146 VAL B CA 1
ATOM 2333 C C . VAL B 1 146 ? 8.173 -16.856 21.202 1.00 92.41 146 VAL B C 1
ATOM 2334 O O . VAL B 1 146 ? 9.233 -17.527 21.344 1.00 92.40 146 VAL B O 1
ATOM 2338 N N . LYS B 1 147 ? 6.954 -17.284 21.533 1.00 84.58 147 LYS B N 1
ATOM 2339 C CA . LYS B 1 147 ? 6.700 -18.577 22.227 1.00 90.91 147 LYS B CA 1
ATOM 2340 C C . LYS B 1 147 ? 7.260 -19.715 21.369 1.00 82.87 147 LYS B C 1
ATOM 2341 O O . LYS B 1 147 ? 8.028 -20.538 21.918 1.00 85.96 147 LYS B O 1
ATOM 2347 N N . GLU B 1 148 ? 6.878 -19.785 20.092 1.00 82.81 148 GLU B N 1
ATOM 2348 C CA . GLU B 1 148 ? 7.250 -20.953 19.237 1.00 89.61 148 GLU B CA 1
ATOM 2349 C C . GLU B 1 148 ? 8.715 -20.804 18.795 1.00 83.65 148 GLU B C 1
ATOM 2350 O O . GLU B 1 148 ? 9.418 -21.858 18.594 1.00 75.05 148 GLU B O 1
ATOM 2356 N N . LEU B 1 149 ? 9.203 -19.565 18.702 1.00 87.40 149 LEU B N 1
ATOM 2357 C CA . LEU B 1 149 ? 10.644 -19.322 18.454 1.00 82.50 149 LEU B CA 1
ATOM 2358 C C . LEU B 1 149 ? 11.473 -19.968 19.576 1.00 77.18 149 LEU B C 1
ATOM 2359 O O . LEU B 1 149 ? 12.383 -20.762 19.266 1.00 74.25 149 LEU B O 1
ATOM 2364 N N . ASP B 1 150 ? 11.134 -19.696 20.829 1.00 75.35 150 ASP B N 1
ATOM 2365 C CA . ASP B 1 150 ? 11.804 -20.289 22.015 1.00 75.38 150 ASP B CA 1
ATOM 2366 C C . ASP B 1 150 ? 11.684 -21.816 22.008 1.00 74.06 150 ASP B C 1
ATOM 2367 O O . ASP B 1 150 ? 12.672 -22.500 22.368 1.00 76.14 150 ASP B O 1
ATOM 2372 N N . GLU B 1 151 ? 10.513 -22.355 21.670 1.00 74.30 151 GLU B N 1
ATOM 2373 C CA . GLU B 1 151 ? 10.302 -23.836 21.644 1.00 74.18 151 GLU B CA 1
ATOM 2374 C C . GLU B 1 151 ? 11.238 -24.486 20.636 1.00 68.12 151 GLU B C 1
ATOM 2375 O O . GLU B 1 151 ? 11.822 -25.518 20.974 1.00 67.47 151 GLU B O 1
ATOM 2381 N N . ALA B 1 152 ? 11.359 -23.885 19.450 1.00 68.05 152 ALA B N 1
ATOM 2382 C CA . ALA B 1 152 ? 12.274 -24.359 18.378 1.00 67.47 152 ALA B CA 1
ATOM 2383 C C . ALA B 1 152 ? 13.723 -24.294 18.866 1.00 65.15 152 ALA B C 1
ATOM 2384 O O . ALA B 1 152 ? 14.471 -25.272 18.653 1.00 68.55 152 ALA B O 1
ATOM 2386 N N . LYS B 1 153 ? 14.080 -23.202 19.544 1.00 60.01 153 LYS B N 1
ATOM 2387 C CA . LYS B 1 153 ? 15.465 -22.962 20.015 1.00 63.11 153 LYS B CA 1
ATOM 2388 C C . LYS B 1 153 ? 15.820 -23.952 21.115 1.00 60.45 153 LYS B C 1
ATOM 2389 O O . LYS B 1 153 ? 16.920 -24.510 21.051 1.00 69.08 153 LYS B O 1
ATOM 2395 N N . ARG B 1 154 ? 14.943 -24.130 22.111 1.00 64.46 154 ARG B N 1
ATOM 2396 C CA . ARG B 1 154 ? 15.179 -25.080 23.239 1.00 64.79 154 ARG B CA 1
ATOM 2397 C C . ARG B 1 154 ? 15.292 -26.505 22.680 1.00 67.52 154 ARG B C 1
ATOM 2398 O O . ARG B 1 154 ? 16.167 -27.279 23.163 1.00 68.09 154 ARG B O 1
ATOM 2406 N N . GLN B 1 155 ? 14.486 -26.828 21.658 1.00 65.94 155 GLN B N 1
ATOM 2407 C CA . GLN B 1 155 ? 14.536 -28.144 20.957 1.00 69.48 155 GLN B CA 1
ATOM 2408 C C . GLN B 1 155 ? 15.901 -28.293 20.262 1.00 68.44 155 GLN B C 1
ATOM 2409 O O . GLN B 1 155 ? 16.586 -29.336 20.446 1.00 67.30 155 GLN B O 1
ATOM 2415 N N . TYR B 1 156 ? 16.315 -27.259 19.530 1.00 66.19 156 TYR B N 1
ATOM 2416 C CA . TYR B 1 156 ? 17.616 -27.244 18.817 1.00 66.56 156 TYR B CA 1
ATOM 2417 C C . TYR B 1 156 ? 18.765 -27.453 19.804 1.00 69.79 156 TYR B C 1
ATOM 2418 O O . TYR B 1 156 ? 19.634 -28.313 19.532 1.00 77.02 156 TYR B O 1
ATOM 2427 N N . ILE B 1 157 ? 18.761 -26.696 20.907 1.00 69.33 157 ILE B N 1
ATOM 2428 C CA . ILE B 1 157 ? 19.860 -26.693 21.920 1.00 66.82 157 ILE B CA 1
ATOM 2429 C C . ILE B 1 157 ? 19.922 -28.057 22.603 1.00 68.12 157 ILE B C 1
ATOM 2430 O O . ILE B 1 157 ? 21.051 -28.514 22.887 1.00 71.15 157 ILE B O 1
ATOM 2435 N N . ALA B 1 158 ? 18.765 -28.661 22.902 1.00 65.32 158 ALA B N 1
ATOM 2436 C CA . ALA B 1 158 ? 18.698 -30.004 23.533 1.00 65.09 158 ALA B CA 1
ATOM 2437 C C . ALA B 1 158 ? 19.294 -31.044 22.579 1.00 68.59 158 ALA B C 1
ATOM 2438 O O . ALA B 1 158 ? 20.073 -31.937 23.018 1.00 65.66 158 ALA B O 1
ATOM 2440 N N . ASN B 1 159 ? 18.934 -30.930 21.305 1.00 66.48 159 ASN B N 1
ATOM 2441 C CA . ASN B 1 159 ? 19.439 -31.860 20.264 1.00 73.85 159 ASN B CA 1
ATOM 2442 C C . ASN B 1 159 ? 20.951 -31.686 20.111 1.00 81.78 159 ASN B C 1
ATOM 2443 O O . ASN B 1 159 ? 21.669 -32.718 20.177 1.00 82.58 159 ASN B O 1
ATOM 2448 N N . LEU B 1 160 ? 21.413 -30.437 19.964 1.00 82.08 160 LEU B N 1
ATOM 2449 C CA . LEU B 1 160 ? 22.854 -30.115 19.785 1.00 74.30 160 LEU B CA 1
ATOM 2450 C C . LEU B 1 160 ? 23.686 -30.685 20.933 1.00 71.48 160 LEU B C 1
ATOM 2451 O O . LEU B 1 160 ? 24.762 -31.229 20.677 1.00 84.96 160 LEU B O 1
ATOM 2456 N N . ASP B 1 161 ? 23.209 -30.567 22.159 1.00 76.39 161 ASP B N 1
ATOM 2457 C CA . ASP B 1 161 ? 23.936 -31.085 23.350 1.00 85.81 161 ASP B CA 1
ATOM 2458 C C . ASP B 1 161 ? 24.105 -32.605 23.236 1.00 79.43 161 ASP B C 1
ATOM 2459 O O . ASP B 1 161 ? 25.178 -33.116 23.579 1.00 81.78 161 ASP B O 1
ATOM 2464 N N . ARG B 1 162 ? 23.068 -33.299 22.775 1.00 81.42 162 ARG B N 1
ATOM 2465 C CA . ARG B 1 162 ? 23.095 -34.776 22.629 1.00 81.96 162 ARG B CA 1
ATOM 2466 C C . ARG B 1 162 ? 23.986 -35.173 21.445 1.00 75.30 162 ARG B C 1
ATOM 2467 O O . ARG B 1 162 ? 24.717 -36.179 21.569 1.00 78.85 162 ARG B O 1
ATOM 2475 N N . ILE B 1 163 ? 23.941 -34.405 20.355 1.00 75.51 163 ILE B N 1
ATOM 2476 C CA . ILE B 1 163 ? 24.815 -34.624 19.168 1.00 70.70 163 ILE B CA 1
ATOM 2477 C C . ILE B 1 163 ? 26.276 -34.548 19.600 1.00 71.45 163 ILE B C 1
ATOM 2478 O O . ILE B 1 163 ? 27.033 -35.501 19.312 1.00 72.21 163 ILE B O 1
ATOM 2483 N N . PHE B 1 164 ? 26.666 -33.472 20.278 1.00 70.72 164 PHE B N 1
ATOM 2484 C CA . PHE B 1 164 ? 28.081 -33.278 20.680 1.00 72.80 164 PHE B CA 1
ATOM 2485 C C . PHE B 1 164 ? 28.517 -34.423 21.589 1.00 68.93 164 PHE B C 1
ATOM 2486 O O . PHE B 1 164 ? 29.608 -34.981 21.382 1.00 76.76 164 PHE B O 1
ATOM 2494 N N . ALA B 1 165 ? 27.706 -34.726 22.601 1.00 79.13 165 ALA B N 1
ATOM 2495 C CA . ALA B 1 165 ? 28.003 -35.769 23.615 1.00 79.97 165 ALA B CA 1
ATOM 2496 C C . ALA B 1 165 ? 28.199 -37.120 22.909 1.00 77.63 165 ALA B C 1
ATOM 2497 O O . ALA B 1 165 ? 29.165 -37.849 23.232 1.00 71.90 165 ALA B O 1
ATOM 2499 N N . LEU B 1 166 ? 27.318 -37.420 21.953 1.00 78.95 166 LEU B N 1
ATOM 2500 C CA . LEU B 1 166 ? 27.345 -38.689 21.183 1.00 79.43 166 LEU B CA 1
ATOM 2501 C C . LEU B 1 166 ? 28.635 -38.753 20.345 1.00 82.16 166 LEU B C 1
ATOM 2502 O O . LEU B 1 166 ? 29.345 -39.798 20.422 1.00 78.65 166 LEU B O 1
ATOM 2507 N N . LEU B 1 167 ? 28.921 -37.693 19.565 1.00 77.13 167 LEU B N 1
ATOM 2508 C CA . LEU B 1 167 ? 30.151 -37.600 18.728 1.00 77.71 167 LEU B CA 1
ATOM 2509 C C . LEU B 1 167 ? 31.387 -37.824 19.610 1.00 75.80 167 LEU B C 1
ATOM 2510 O O . LEU B 1 167 ? 32.342 -38.462 19.149 1.00 85.62 167 LEU B O 1
ATOM 2515 N N . ARG B 1 168 ? 31.381 -37.311 20.830 1.00 74.03 168 ARG B N 1
ATOM 2516 C CA . ARG B 1 168 ? 32.563 -37.425 21.728 1.00 82.97 168 ARG B CA 1
ATOM 2517 C C . ARG B 1 168 ? 32.716 -38.836 22.300 1.00 80.63 168 ARG B C 1
ATOM 2518 O O . ARG B 1 168 ? 33.888 -39.228 22.562 1.00 84.74 168 ARG B O 1
ATOM 2526 N N . ARG B 1 169 ? 31.600 -39.548 22.520 1.00 82.33 169 ARG B N 1
ATOM 2527 C CA . ARG B 1 169 ? 31.639 -40.967 22.972 1.00 84.21 169 ARG B CA 1
ATOM 2528 C C . ARG B 1 169 ? 32.185 -41.831 21.822 1.00 79.61 169 ARG B C 1
ATOM 2529 O O . ARG B 1 169 ? 32.949 -42.775 22.089 1.00 82.39 169 ARG B O 1
ATOM 2537 N N . LEU B 1 170 ? 31.843 -41.486 20.582 1.00 80.30 170 LEU B N 1
ATOM 2538 C CA . LEU B 1 170 ? 32.263 -42.245 19.368 1.00 74.83 170 LEU B CA 1
ATOM 2539 C C . LEU B 1 170 ? 33.708 -41.901 18.991 1.00 78.47 170 LEU B C 1
ATOM 2540 O O . LEU B 1 170 ? 34.477 -42.824 18.608 1.00 77.63 170 LEU B O 1
ATOM 2545 N N . ASN B 1 171 ? 34.067 -40.621 19.071 1.00 87.63 171 ASN B N 1
ATOM 2546 C CA . ASN B 1 171 ? 35.419 -40.143 18.692 1.00 83.12 171 ASN B CA 1
ATOM 2547 C C . ASN B 1 171 ? 35.935 -39.224 19.791 1.00 81.19 171 ASN B C 1
ATOM 2548 O O . ASN B 1 171 ? 35.452 -38.080 19.900 1.00 94.12 171 ASN B O 1
ATOM 2553 N N . SER B 1 172 ? 36.855 -39.744 20.587 1.00 74.09 172 SER B N 1
ATOM 2554 C CA . SER B 1 172 ? 37.425 -39.074 21.778 1.00 79.07 172 SER B CA 1
ATOM 2555 C C . SER B 1 172 ? 38.221 -37.821 21.372 1.00 79.84 172 SER B C 1
ATOM 2556 O O . SER B 1 172 ? 38.043 -36.774 22.031 1.00 85.45 172 SER B O 1
ATOM 2559 N N . GLU B 1 173 ? 39.056 -37.918 20.330 1.00 85.55 173 GLU B N 1
ATOM 2560 C CA . GLU B 1 173 ? 40.173 -36.956 20.056 1.00 95.37 173 GLU B CA 1
ATOM 2561 C C . GLU B 1 173 ? 39.808 -35.928 18.964 1.00 88.96 173 GLU B C 1
ATOM 2562 O O . GLU B 1 173 ? 40.248 -34.759 19.062 1.00 82.01 173 GLU B O 1
ATOM 2568 N N . ALA B 1 174 ? 39.067 -36.332 17.938 1.00 81.69 174 ALA B N 1
ATOM 2569 C CA . ALA B 1 174 ? 38.863 -35.520 16.718 1.00 73.36 174 ALA B CA 1
ATOM 2570 C C . ALA B 1 174 ? 38.224 -34.179 17.068 1.00 76.96 174 ALA B C 1
ATOM 2571 O O . ALA B 1 174 ? 37.176 -34.166 17.719 1.00 95.99 174 ALA B O 1
ATOM 2573 N N . VAL B 1 175 ? 38.842 -33.099 16.611 1.00 75.78 175 VAL B N 1
ATOM 2574 C CA . VAL B 1 175 ? 38.274 -31.732 16.726 1.00 75.57 175 VAL B CA 1
ATOM 2575 C C . VAL B 1 175 ? 36.951 -31.712 15.953 1.00 75.78 175 VAL B C 1
ATOM 2576 O O . VAL B 1 175 ? 36.882 -32.272 14.838 1.00 72.52 175 VAL B O 1
ATOM 2580 N N . ILE B 1 176 ? 35.946 -31.068 16.533 1.00 71.66 176 ILE B N 1
ATOM 2581 C CA . ILE B 1 176 ? 34.621 -30.864 15.883 1.00 70.90 176 ILE B CA 1
ATOM 2582 C C . ILE B 1 176 ? 34.447 -29.371 15.610 1.00 72.38 176 ILE B C 1
ATOM 2583 O O . ILE B 1 176 ? 34.487 -28.580 16.558 1.00 69.35 176 ILE B O 1
ATOM 2588 N N . PHE B 1 177 ? 34.275 -29.012 14.350 1.00 70.56 177 PHE B N 1
ATOM 2589 C CA . PHE B 1 177 ? 33.981 -27.629 13.926 1.00 71.04 177 PHE B CA 1
ATOM 2590 C C . PHE B 1 177 ? 32.485 -27.541 13.679 1.00 73.78 177 PHE B C 1
ATOM 2591 O O . PHE B 1 177 ? 31.973 -28.116 12.710 1.00 83.92 177 PHE B O 1
ATOM 2599 N N . ALA B 1 178 ? 31.793 -26.825 14.544 1.00 70.94 178 ALA B N 1
ATOM 2600 C CA . ALA B 1 178 ? 30.349 -26.569 14.393 1.00 71.84 178 ALA B CA 1
ATOM 2601 C C . ALA B 1 178 ? 30.171 -25.187 13.771 1.00 65.95 178 ALA B C 1
ATOM 2602 O O . ALA B 1 178 ? 30.381 -24.196 14.437 1.00 77.06 178 ALA B O 1
ATOM 2604 N N . ILE B 1 179 ? 29.785 -25.142 12.516 1.00 68.58 179 ILE B N 1
ATOM 2605 C CA . ILE B 1 179 ? 29.691 -23.873 11.769 1.00 66.72 179 ILE B CA 1
ATOM 2606 C C . ILE B 1 179 ? 28.379 -23.203 12.133 1.00 59.83 179 ILE B C 1
ATOM 2607 O O . ILE B 1 179 ? 27.345 -23.813 12.031 1.00 66.40 179 ILE B O 1
ATOM 2612 N N . GLY B 1 180 ? 28.471 -21.942 12.501 1.00 66.86 180 GLY B N 1
ATOM 2613 C CA . GLY B 1 180 ? 27.341 -21.141 12.975 1.00 63.92 180 GLY B CA 1
ATOM 2614 C C . GLY B 1 180 ? 26.652 -20.486 11.827 1.00 59.80 180 GLY B C 1
ATOM 2615 O O . GLY B 1 180 ? 27.194 -20.535 10.735 1.00 69.56 180 GLY B O 1
ATOM 2616 N N . LEU B 1 181 ? 25.527 -19.854 12.118 1.00 61.53 181 LEU B N 1
ATOM 2617 C CA . LEU B 1 181 ? 24.562 -19.301 11.145 1.00 63.80 181 LEU B CA 1
ATOM 2618 C C . LEU B 1 181 ? 24.923 -17.877 10.758 1.00 64.06 181 LEU B C 1
ATOM 2619 O O . LEU B 1 181 ? 25.516 -17.150 11.572 1.00 73.95 181 LEU B O 1
ATOM 2624 N N . TYR B 1 182 ? 24.510 -17.513 9.549 1.00 69.10 182 TYR B N 1
ATOM 2625 C CA . TYR B 1 182 ? 24.503 -16.124 9.014 1.00 70.34 182 TYR B CA 1
ATOM 2626 C C . TYR B 1 182 ? 23.055 -15.689 8.749 1.00 68.30 182 TYR B C 1
ATOM 2627 O O . TYR B 1 182 ? 22.118 -16.511 8.796 1.00 65.49 182 TYR B O 1
ATOM 2636 N N . ASN B 1 183 ? 22.878 -14.409 8.471 1.00 69.02 183 ASN B N 1
ATOM 2637 C CA . ASN B 1 183 ? 21.541 -13.833 8.220 1.00 74.16 183 ASN B CA 1
ATOM 2638 C C . ASN B 1 183 ? 21.441 -13.466 6.745 1.00 74.92 183 ASN B C 1
ATOM 2639 O O . ASN B 1 183 ? 21.895 -12.398 6.324 1.00 76.40 183 ASN B O 1
ATOM 2644 N N . PRO B 1 184 ? 20.780 -14.306 5.926 1.00 75.97 184 PRO B N 1
ATOM 2645 C CA . PRO B 1 184 ? 20.620 -14.020 4.502 1.00 74.70 184 PRO B CA 1
ATOM 2646 C C . PRO B 1 184 ? 19.592 -12.918 4.230 1.00 73.13 184 PRO B C 1
ATOM 2647 O O . PRO B 1 184 ? 19.548 -12.432 3.118 1.00 74.65 184 PRO B O 1
ATOM 2651 N N . PHE B 1 185 ? 18.827 -12.538 5.255 1.00 72.06 185 PHE B N 1
ATOM 2652 C CA . PHE B 1 185 ? 17.739 -11.534 5.152 1.00 72.58 185 PHE B CA 1
ATOM 2653 C C . PHE B 1 185 ? 18.164 -10.185 5.715 1.00 70.68 185 PHE B C 1
ATOM 2654 O O . PHE B 1 185 ? 17.261 -9.355 5.944 1.00 80.27 185 PHE B O 1
ATOM 2662 N N . SER B 1 186 ? 19.474 -9.956 5.883 1.00 79.91 186 SER B N 1
ATOM 2663 C CA . SER B 1 186 ? 20.038 -8.748 6.558 1.00 80.75 186 SER B CA 1
ATOM 2664 C C . SER B 1 186 ? 19.787 -7.491 5.726 1.00 81.41 186 SER B C 1
ATOM 2665 O O . SER B 1 186 ? 19.928 -6.393 6.322 1.00 83.42 186 SER B O 1
ATOM 2668 N N . ASP B 1 187 ? 19.402 -7.639 4.447 1.00 74.43 187 ASP B N 1
ATOM 2669 C CA . ASP B 1 187 ? 19.133 -6.498 3.518 1.00 81.72 187 ASP B CA 1
ATOM 2670 C C . ASP B 1 187 ? 17.633 -6.161 3.415 1.00 78.23 187 ASP B C 1
ATOM 2671 O O . ASP B 1 187 ? 17.303 -5.186 2.709 1.00 71.47 187 ASP B O 1
ATOM 2676 N N . LEU B 1 188 ? 16.753 -6.921 4.068 1.00 78.25 188 LEU B N 1
ATOM 2677 C CA . LEU B 1 188 ? 15.271 -6.765 3.952 1.00 77.91 188 LEU B CA 1
ATOM 2678 C C . LEU B 1 188 ? 14.716 -5.927 5.108 1.00 79.95 188 LEU B C 1
ATOM 2679 O O . LEU B 1 188 ? 15.501 -5.537 6.024 1.00 79.89 188 LEU B O 1
ATOM 2684 N N . ASP B 1 189 ? 13.402 -5.673 5.069 1.00 86.50 189 ASP B N 1
ATOM 2685 C CA . ASP B 1 189 ? 12.679 -4.769 6.012 1.00 89.24 189 ASP B CA 1
ATOM 2686 C C . ASP B 1 189 ? 12.947 -5.148 7.480 1.00 80.84 189 ASP B C 1
ATOM 2687 O O . ASP B 1 189 ? 13.188 -4.220 8.275 1.00 79.29 189 ASP B O 1
ATOM 2692 N N . ASP B 1 190 ? 12.913 -6.442 7.822 1.00 72.15 190 ASP B N 1
ATOM 2693 C CA . ASP B 1 190 ? 12.931 -6.933 9.232 1.00 81.87 190 ASP B CA 1
ATOM 2694 C C . ASP B 1 190 ? 14.353 -7.332 9.697 1.00 82.42 190 ASP B C 1
ATOM 2695 O O . ASP B 1 190 ? 14.476 -8.226 10.578 1.00 74.53 190 ASP B O 1
ATOM 2700 N N . ALA B 1 191 ? 15.400 -6.697 9.162 1.00 77.72 191 ALA B N 1
ATOM 2701 C CA . ALA B 1 191 ? 16.818 -7.128 9.303 1.00 77.43 191 ALA B CA 1
ATOM 2702 C C . ALA B 1 191 ? 17.255 -7.067 10.773 1.00 76.98 191 ALA B C 1
ATOM 2703 O O . ALA B 1 191 ? 17.962 -7.995 11.229 1.00 76.12 191 ALA B O 1
ATOM 2705 N N . LYS B 1 192 ? 16.871 -5.998 11.472 1.00 76.63 192 LYS B N 1
ATOM 2706 C CA . LYS B 1 192 ? 17.179 -5.782 12.903 1.00 73.97 192 LYS B CA 1
ATOM 2707 C C . LYS B 1 192 ? 16.790 -7.031 13.699 1.00 77.12 192 LYS B C 1
ATOM 2708 O O . LYS B 1 192 ? 17.641 -7.561 14.457 1.00 77.27 192 LYS B O 1
ATOM 2714 N N . ARG B 1 193 ? 15.543 -7.476 13.530 1.00 78.24 193 ARG B N 1
ATOM 2715 C CA . ARG B 1 193 ? 14.964 -8.607 14.300 1.00 77.07 193 ARG B CA 1
ATOM 2716 C C . ARG B 1 193 ? 15.610 -9.933 13.874 1.00 72.72 193 ARG B C 1
ATOM 2717 O O . ARG B 1 193 ? 15.890 -10.746 14.771 1.00 74.93 193 ARG B O 1
ATOM 2725 N N . THR B 1 194 ? 15.808 -10.160 12.569 1.00 67.34 194 THR B N 1
ATOM 2726 C CA . THR B 1 194 ? 16.333 -11.451 12.040 1.00 68.78 194 THR B CA 1
ATOM 2727 C C . THR B 1 194 ? 17.793 -11.614 12.490 1.00 75.54 194 THR B C 1
ATOM 2728 O O . THR B 1 194 ? 18.177 -12.716 12.999 1.00 70.05 194 THR B O 1
ATOM 2732 N N . SER B 1 195 ? 18.582 -10.550 12.361 1.00 71.97 195 SER B N 1
ATOM 2733 C CA . SER B 1 195 ? 19.989 -10.553 12.819 1.00 73.58 195 SER B CA 1
ATOM 2734 C C . SER B 1 195 ? 20.047 -10.847 14.322 1.00 71.11 195 SER B C 1
ATOM 2735 O O . SER B 1 195 ? 20.867 -11.699 14.734 1.00 73.40 195 SER B O 1
ATOM 2738 N N . ALA B 1 196 ? 19.193 -10.211 15.114 1.00 65.11 196 ALA B N 1
ATOM 2739 C CA . ALA B 1 196 ? 19.172 -10.417 16.582 1.00 62.54 196 ALA B CA 1
ATOM 2740 C C . ALA B 1 196 ? 18.866 -11.883 16.898 1.00 62.53 196 ALA B C 1
ATOM 2741 O O . ALA B 1 196 ? 19.536 -12.444 17.786 1.00 66.10 196 ALA B O 1
ATOM 2743 N N . ILE B 1 197 ? 17.919 -12.495 16.180 1.00 70.57 197 ILE B N 1
ATOM 2744 C CA . ILE B 1 197 ? 17.519 -13.921 16.403 1.00 71.93 197 ILE B CA 1
ATOM 2745 C C . ILE B 1 197 ? 18.674 -14.841 16.030 1.00 71.49 197 ILE B C 1
ATOM 2746 O O . ILE B 1 197 ? 18.890 -15.839 16.769 1.00 69.33 197 ILE B O 1
ATOM 2751 N N . VAL B 1 198 ? 19.368 -14.532 14.932 1.00 66.94 198 VAL B N 1
ATOM 2752 C CA . VAL B 1 198 ? 20.510 -15.366 14.461 1.00 67.64 198 VAL B CA 1
ATOM 2753 C C . VAL B 1 198 ? 21.664 -15.278 15.465 1.00 61.68 198 VAL B C 1
ATOM 2754 O O . VAL B 1 198 ? 22.219 -16.321 15.820 1.00 65.76 198 VAL B O 1
ATOM 2758 N N . ARG B 1 199 ? 22.008 -14.083 15.922 1.00 59.03 199 ARG B N 1
ATOM 2759 C CA . ARG B 1 199 ? 23.112 -13.907 16.908 1.00 61.76 199 ARG B CA 1
ATOM 2760 C C . ARG B 1 199 ? 22.740 -14.632 18.193 1.00 62.06 199 ARG B C 1
ATOM 2761 O O . ARG B 1 199 ? 23.628 -15.271 18.787 1.00 64.08 199 ARG B O 1
ATOM 2769 N N . ASP B 1 200 ? 21.463 -14.544 18.575 1.00 61.21 200 ASP B N 1
ATOM 2770 C CA . ASP B 1 200 ? 20.914 -15.257 19.753 1.00 63.57 200 ASP B CA 1
ATOM 2771 C C . ASP B 1 200 ? 21.083 -16.779 19.598 1.00 63.18 200 ASP B C 1
ATOM 2772 O O . ASP B 1 200 ? 21.592 -17.406 20.524 1.00 70.84 200 ASP B O 1
ATOM 2777 N N . TRP B 1 201 ? 20.706 -17.362 18.464 1.00 66.05 201 TRP B N 1
ATOM 2778 C CA . TRP B 1 201 ? 20.895 -18.822 18.221 1.00 71.36 201 TRP B CA 1
ATOM 2779 C C . TRP B 1 201 ? 22.386 -19.179 18.259 1.00 67.33 201 TRP B C 1
ATOM 2780 O O . TRP B 1 201 ? 22.731 -20.160 18.958 1.00 72.12 201 TRP B O 1
ATOM 2791 N N . ASN B 1 202 ? 23.231 -18.394 17.590 1.00 61.09 202 ASN B N 1
ATOM 2792 C CA . ASN B 1 202 ? 24.708 -18.605 17.553 1.00 62.28 202 ASN B CA 1
ATOM 2793 C C . ASN B 1 202 ? 25.335 -18.566 18.955 1.00 61.40 202 ASN B C 1
ATOM 2794 O O . ASN B 1 202 ? 26.146 -19.448 19.269 1.00 65.08 202 ASN B O 1
ATOM 2799 N N . PHE B 1 203 ? 24.930 -17.620 19.796 1.00 63.22 203 PHE B N 1
ATOM 2800 C CA . PHE B 1 203 ? 25.411 -17.547 21.191 1.00 63.52 203 PHE B CA 1
ATOM 2801 C C . PHE B 1 203 ? 25.091 -18.834 21.958 1.00 65.56 203 PHE B C 1
ATOM 2802 O O . PHE B 1 203 ? 25.949 -19.311 22.696 1.00 77.11 203 PHE B O 1
ATOM 2810 N N . ALA B 1 204 ? 23.879 -19.362 21.805 1.00 69.86 204 ALA B N 1
ATOM 2811 C CA . ALA B 1 204 ? 23.395 -20.571 22.517 1.00 68.44 204 ALA B CA 1
ATOM 2812 C C . ALA B 1 204 ? 24.140 -21.814 22.033 1.00 69.52 204 ALA B C 1
ATOM 2813 O O . ALA B 1 204 ? 24.544 -22.621 22.903 1.00 71.28 204 ALA B O 1
ATOM 2815 N N . SER B 1 205 ? 24.311 -21.952 20.710 1.00 65.96 205 SER B N 1
ATOM 2816 C CA . SER B 1 205 ? 25.154 -23.006 20.081 1.00 66.61 205 SER B CA 1
ATOM 2817 C C . SER B 1 205 ? 26.529 -23.032 20.765 1.00 65.60 205 SER B C 1
ATOM 2818 O O . SER B 1 205 ? 26.951 -24.102 21.244 1.00 74.09 205 SER B O 1
ATOM 2821 N N . ALA B 1 206 ? 27.177 -21.871 20.833 1.00 63.92 206 ALA B N 1
ATOM 2822 C CA . ALA B 1 206 ? 28.572 -21.719 21.305 1.00 66.28 206 ALA B CA 1
ATOM 2823 C C . ALA B 1 206 ? 28.684 -22.073 22.790 1.00 64.25 206 ALA B C 1
ATOM 2824 O O . ALA B 1 206 ? 29.737 -22.593 23.166 1.00 75.21 206 ALA B O 1
ATOM 2826 N N . GLU B 1 207 ? 27.644 -21.818 23.587 1.00 67.84 207 GLU B N 1
ATOM 2827 C CA . GLU B 1 207 ? 27.601 -22.214 25.023 1.00 72.43 207 GLU B CA 1
ATOM 2828 C C . GLU B 1 207 ? 27.575 -23.741 25.137 1.00 71.77 207 GLU B C 1
ATOM 2829 O O . GLU B 1 207 ? 28.312 -24.292 25.977 1.00 72.67 207 GLU B O 1
ATOM 2835 N N . VAL B 1 208 ? 26.761 -24.397 24.313 1.00 68.80 208 VAL B N 1
ATOM 2836 C CA . VAL B 1 208 ? 26.706 -25.882 24.268 1.00 69.49 208 VAL B CA 1
ATOM 2837 C C . VAL B 1 208 ? 28.103 -26.389 23.894 1.00 72.13 208 VAL B C 1
ATOM 2838 O O . VAL B 1 208 ? 28.682 -27.197 24.672 1.00 69.11 208 VAL B O 1
ATOM 2842 N N . ALA B 1 209 ? 28.658 -25.902 22.783 1.00 64.78 209 ALA B N 1
ATOM 2843 C CA . ALA B 1 209 ? 30.016 -26.271 22.319 1.00 66.86 209 ALA B CA 1
ATOM 2844 C C . ALA B 1 209 ? 31.054 -26.112 23.436 1.00 64.43 209 ALA B C 1
ATOM 2845 O O . ALA B 1 209 ? 31.974 -26.924 23.513 1.00 74.17 209 ALA B O 1
ATOM 2847 N N . ALA B 1 210 ? 30.900 -25.109 24.292 1.00 69.86 210 ALA B N 1
ATOM 2848 C CA . ALA B 1 210 ? 31.871 -24.790 25.370 1.00 68.67 210 ALA B CA 1
ATOM 2849 C C . ALA B 1 210 ? 31.838 -25.821 26.497 1.00 71.93 210 ALA B C 1
ATOM 2850 O O . ALA B 1 210 ? 32.753 -25.750 27.311 1.00 77.34 210 ALA B O 1
ATOM 2852 N N . HIS B 1 211 ? 30.833 -26.715 26.544 1.00 79.88 211 HIS B N 1
ATOM 2853 C CA . HIS B 1 211 ? 30.710 -27.794 27.568 1.00 83.63 211 HIS B CA 1
ATOM 2854 C C . HIS B 1 211 ? 31.611 -28.989 27.252 1.00 88.85 211 HIS B C 1
ATOM 2855 O O . HIS B 1 211 ? 31.771 -29.836 28.148 1.00 97.11 211 HIS B O 1
ATOM 2862 N N . TYR B 1 212 ? 32.152 -29.067 26.036 1.00 92.79 212 TYR B N 1
ATOM 2863 C CA . TYR B 1 212 ? 32.889 -30.252 25.534 1.00 90.82 212 TYR B CA 1
ATOM 2864 C C . TYR B 1 212 ? 34.291 -29.833 25.105 1.00 94.83 212 TYR B C 1
ATOM 2865 O O . TYR B 1 212 ? 34.508 -28.717 24.628 1.00 101.61 212 TYR B O 1
ATOM 2874 N N . PRO B 1 213 ? 35.297 -30.717 25.268 1.00 94.50 213 PRO B N 1
ATOM 2875 C CA . PRO B 1 213 ? 36.652 -30.427 24.791 1.00 84.07 213 PRO B CA 1
ATOM 2876 C C . PRO B 1 213 ? 36.749 -30.496 23.261 1.00 75.70 213 PRO B C 1
ATOM 2877 O O . PRO B 1 213 ? 36.115 -31.335 22.662 1.00 86.27 213 PRO B O 1
ATOM 2881 N N . ASN B 1 214 ? 37.504 -29.573 22.677 1.00 76.91 214 ASN B N 1
ATOM 2882 C CA . ASN B 1 214 ? 37.846 -29.528 21.228 1.00 75.95 214 ASN B CA 1
ATOM 2883 C C . ASN B 1 214 ? 36.613 -29.449 20.328 1.00 74.26 214 ASN B C 1
ATOM 2884 O O . ASN B 1 214 ? 36.674 -29.992 19.203 1.00 80.42 214 ASN B O 1
ATOM 2889 N N . ILE B 1 215 ? 35.561 -28.768 20.774 1.00 76.12 215 ILE B N 1
ATOM 2890 C CA . ILE B 1 215 ? 34.435 -28.400 19.878 1.00 74.03 215 ILE B CA 1
ATOM 2891 C C . ILE B 1 215 ? 34.495 -26.901 19.685 1.00 70.28 215 ILE B C 1
ATOM 2892 O O . ILE B 1 215 ? 34.318 -26.183 20.667 1.00 75.68 215 ILE B O 1
ATOM 2897 N N . VAL B 1 216 ? 34.751 -26.492 18.456 1.00 66.68 216 VAL B N 1
ATOM 2898 C CA . VAL B 1 216 ? 34.928 -25.067 18.088 1.00 67.81 216 VAL B CA 1
ATOM 2899 C C . VAL B 1 216 ? 33.713 -24.604 17.305 1.00 62.56 216 VAL B C 1
ATOM 2900 O O . VAL B 1 216 ? 33.449 -25.151 16.250 1.00 73.51 216 VAL B O 1
ATOM 2904 N N . ALA B 1 217 ? 33.024 -23.609 17.826 1.00 64.18 217 ALA B N 1
ATOM 2905 C CA . ALA B 1 217 ? 31.952 -22.897 17.108 1.00 68.11 217 ALA B CA 1
ATOM 2906 C C . ALA B 1 217 ? 32.605 -21.909 16.137 1.00 66.95 217 ALA B C 1
ATOM 2907 O O . ALA B 1 217 ? 33.255 -20.964 16.571 1.00 73.23 217 ALA B O 1
ATOM 2909 N N . VAL B 1 218 ? 32.446 -22.146 14.849 1.00 69.58 218 VAL B N 1
ATOM 2910 C CA . VAL B 1 218 ? 33.067 -21.296 13.806 1.00 68.01 218 VAL B CA 1
ATOM 2911 C C . VAL B 1 218 ? 32.033 -20.289 13.363 1.00 65.96 218 VAL B C 1
ATOM 2912 O O . VAL B 1 218 ? 31.038 -20.652 12.761 1.00 66.98 218 VAL B O 1
ATOM 2916 N N . PRO B 1 219 ? 32.242 -18.997 13.671 1.00 67.66 219 PRO B N 1
ATOM 2917 C CA . PRO B 1 219 ? 31.310 -17.959 13.253 1.00 65.31 219 PRO B CA 1
ATOM 2918 C C . PRO B 1 219 ? 31.344 -17.674 11.739 1.00 69.03 219 PRO B C 1
ATOM 2919 O O . PRO B 1 219 ? 32.396 -17.741 11.110 1.00 67.69 219 PRO B O 1
ATOM 2923 N N . THR B 1 220 ? 30.183 -17.370 11.181 1.00 67.97 220 THR B N 1
ATOM 2924 C CA . THR B 1 220 ? 30.027 -17.020 9.750 1.00 69.96 220 THR B CA 1
ATOM 2925 C C . THR B 1 220 ? 29.195 -15.751 9.601 1.00 67.17 220 THR B C 1
ATOM 2926 O O . THR B 1 220 ? 29.077 -15.273 8.479 1.00 74.14 220 THR B O 1
ATOM 2930 N N . PHE B 1 221 ? 28.645 -15.214 10.685 1.00 68.46 221 PHE B N 1
ATOM 2931 C CA . PHE B 1 221 ? 27.728 -14.045 10.627 1.00 69.22 221 PHE B CA 1
ATOM 2932 C C . PHE B 1 221 ? 28.389 -12.838 9.928 1.00 66.62 221 PHE B C 1
ATOM 2933 O O . PHE B 1 221 ? 27.740 -12.178 9.120 1.00 75.96 221 PHE B O 1
ATOM 2941 N N . ASP B 1 222 ? 29.643 -12.541 10.246 1.00 65.92 222 ASP B N 1
ATOM 2942 C CA . ASP B 1 222 ? 30.352 -11.324 9.759 1.00 71.01 222 ASP B CA 1
ATOM 2943 C C . ASP B 1 222 ? 30.856 -11.510 8.323 1.00 74.02 222 ASP B C 1
ATOM 2944 O O . ASP B 1 222 ? 31.101 -10.491 7.676 1.00 68.01 222 ASP B O 1
ATOM 2949 N N . LEU B 1 223 ? 31.011 -12.757 7.854 1.00 70.65 223 LEU B N 1
ATOM 2950 C CA . LEU B 1 223 ? 31.366 -13.055 6.446 1.00 67.93 223 LEU B CA 1
ATOM 2951 C C . LEU B 1 223 ? 30.274 -12.512 5.519 1.00 71.37 223 LEU B C 1
ATOM 2952 O O . LEU B 1 223 ? 30.601 -12.104 4.388 1.00 76.81 223 LEU B O 1
ATOM 2957 N N . PHE B 1 224 ? 29.032 -12.463 5.998 1.00 79.25 224 PHE B N 1
ATOM 2958 C CA . PHE B 1 224 ? 27.827 -12.103 5.202 1.00 76.10 224 PHE B CA 1
ATOM 2959 C C . PHE B 1 224 ? 27.214 -10.792 5.703 1.00 77.65 224 PHE B C 1
ATOM 2960 O O . PHE B 1 224 ? 26.068 -10.491 5.340 1.00 81.15 224 PHE B O 1
ATOM 2968 N N . ALA B 1 225 ? 27.954 -10.024 6.499 1.00 79.52 225 ALA B N 1
ATOM 2969 C CA . ALA B 1 225 ? 27.444 -8.793 7.153 1.00 82.81 225 ALA B CA 1
ATOM 2970 C C . ALA B 1 225 ? 27.303 -7.642 6.147 1.00 82.60 225 ALA B C 1
ATOM 2971 O O . ALA B 1 225 ? 26.272 -6.954 6.166 1.00 81.11 225 ALA B O 1
ATOM 2973 N N . LEU B 1 226 ? 28.331 -7.418 5.338 1.00 79.78 226 LEU B N 1
ATOM 2974 C CA . LEU B 1 226 ? 28.365 -6.342 4.317 1.00 92.93 226 LEU B CA 1
ATOM 2975 C C . LEU B 1 226 ? 27.977 -6.906 2.948 1.00 98.69 226 LEU B C 1
ATOM 2976 O O . LEU B 1 226 ? 28.650 -7.876 2.483 1.00 87.32 226 LEU B O 1
ATOM 2981 N N . HIS B 1 227 ? 26.963 -6.292 2.325 1.00 95.06 227 HIS B N 1
ATOM 2982 C CA . HIS B 1 227 ? 26.572 -6.557 0.914 1.00 91.75 227 HIS B CA 1
ATOM 2983 C C . HIS B 1 227 ? 26.264 -8.045 0.762 1.00 84.34 227 HIS B C 1
ATOM 2984 O O . HIS B 1 227 ? 26.941 -8.739 -0.037 1.00 79.46 227 HIS B O 1
ATOM 2991 N N . VAL B 1 228 ? 25.296 -8.516 1.538 1.00 82.64 228 VAL B N 1
ATOM 2992 C CA . VAL B 1 228 ? 25.005 -9.970 1.708 1.00 76.91 228 VAL B CA 1
ATOM 2993 C C . VAL B 1 228 ? 24.706 -10.620 0.348 1.00 79.65 228 VAL B C 1
ATOM 2994 O O . VAL B 1 228 ? 25.218 -11.743 0.089 1.00 82.15 228 VAL B O 1
ATOM 2998 N N . ASN B 1 229 ? 23.951 -9.933 -0.513 1.00 78.69 229 ASN B N 1
ATOM 2999 C CA . ASN B 1 229 ? 23.534 -10.469 -1.839 1.00 79.19 229 ASN B CA 1
ATOM 3000 C C . ASN B 1 229 ? 24.741 -10.959 -2.641 1.00 77.49 229 ASN B C 1
ATOM 3001 O O . ASN B 1 229 ? 24.587 -11.989 -3.357 1.00 80.37 229 ASN B O 1
ATOM 3006 N N . ASP B 1 230 ? 25.897 -10.304 -2.509 1.00 76.75 230 ASP B N 1
ATOM 3007 C CA . ASP B 1 230 ? 27.113 -10.657 -3.294 1.00 75.09 230 ASP B CA 1
ATOM 3008 C C . ASP B 1 230 ? 27.591 -12.055 -2.933 1.00 71.95 230 ASP B C 1
ATOM 3009 O O . ASP B 1 230 ? 28.393 -12.611 -3.695 1.00 65.10 230 ASP B O 1
ATOM 3014 N N . TYR B 1 231 ? 27.143 -12.603 -1.798 1.00 69.53 231 TYR B N 1
ATOM 3015 C CA . TYR B 1 231 ? 27.612 -13.930 -1.313 1.00 73.85 231 TYR B CA 1
ATOM 3016 C C . TYR B 1 231 ? 26.452 -14.926 -1.235 1.00 74.18 231 TYR B C 1
ATOM 3017 O O . TYR B 1 231 ? 26.637 -16.000 -0.626 1.00 69.78 231 TYR B O 1
ATOM 3026 N N . LEU B 1 232 ? 25.324 -14.622 -1.874 1.00 68.39 232 LEU B N 1
ATOM 3027 C CA . LEU B 1 232 ? 24.141 -15.517 -1.852 1.00 68.21 232 LEU B CA 1
ATOM 3028 C C . LEU B 1 232 ? 23.819 -16.029 -3.253 1.00 67.48 232 LEU B C 1
ATOM 3029 O O . LEU B 1 232 ? 23.945 -15.251 -4.246 1.00 61.66 232 LEU B O 1
ATOM 3034 N N . TYR B 1 233 ? 23.331 -17.269 -3.294 1.00 73.33 233 TYR B N 1
ATOM 3035 C CA . TYR B 1 233 ? 22.785 -17.931 -4.504 1.00 72.92 233 TYR B CA 1
ATOM 3036 C C . TYR B 1 233 ? 21.537 -17.165 -4.947 1.00 71.97 233 TYR B C 1
ATOM 3037 O O . TYR B 1 233 ? 21.151 -16.177 -4.266 1.00 66.02 233 TYR B O 1
ATOM 3046 N N . SER B 1 234 ? 20.952 -17.568 -6.088 1.00 74.33 234 SER B N 1
ATOM 3047 C CA . SER B 1 234 ? 19.748 -16.925 -6.697 1.00 72.44 234 SER B CA 1
ATOM 3048 C C . SER B 1 234 ? 18.524 -17.053 -5.776 1.00 71.42 234 SER B C 1
ATOM 3049 O O . SER B 1 234 ? 17.592 -16.215 -5.928 1.00 79.36 234 SER B O 1
ATOM 3052 N N . ASP B 1 235 ? 18.527 -18.013 -4.835 1.00 70.79 235 ASP B N 1
ATOM 3053 C CA . ASP B 1 235 ? 17.383 -18.250 -3.895 1.00 78.10 235 ASP B CA 1
ATOM 3054 C C . ASP B 1 235 ? 17.434 -17.296 -2.687 1.00 82.69 235 ASP B C 1
ATOM 3055 O O . ASP B 1 235 ? 16.528 -17.391 -1.818 1.00 80.67 235 ASP B O 1
ATOM 3060 N N . HIS B 1 236 ? 18.462 -16.442 -2.600 1.00 85.42 236 HIS B N 1
ATOM 3061 C CA . HIS B 1 236 ? 18.606 -15.415 -1.537 1.00 75.28 236 HIS B CA 1
ATOM 3062 C C . HIS B 1 236 ? 18.615 -16.098 -0.166 1.00 77.81 236 HIS B C 1
ATOM 3063 O O . HIS B 1 236 ? 18.004 -15.532 0.789 1.00 72.71 236 HIS B O 1
ATOM 3070 N N . PHE B 1 237 ? 19.279 -17.260 -0.061 1.00 75.94 237 PHE B N 1
ATOM 3071 C CA . PHE B 1 237 ? 19.341 -18.054 1.195 1.00 76.08 237 PHE B CA 1
ATOM 3072 C C . PHE B 1 237 ? 20.681 -18.794 1.287 1.00 74.23 237 PHE B C 1
ATOM 3073 O O . PHE B 1 237 ? 21.444 -18.635 2.277 1.00 77.49 237 PHE B O 1
ATOM 3081 N N . ALA B 1 238 ? 20.965 -19.653 0.323 1.00 73.87 238 ALA B N 1
ATOM 3082 C CA . ALA B 1 238 ? 22.207 -20.457 0.331 1.00 78.46 238 ALA B CA 1
ATOM 3083 C C . ALA B 1 238 ? 23.363 -19.571 -0.114 1.00 79.37 238 ALA B C 1
ATOM 3084 O O . ALA B 1 238 ? 23.171 -18.563 -0.796 1.00 70.33 238 ALA B O 1
ATOM 3086 N N . PRO B 1 239 ? 24.609 -19.906 0.260 1.00 72.28 239 PRO B N 1
ATOM 3087 C CA . PRO B 1 239 ? 25.761 -19.190 -0.258 1.00 72.76 239 PRO B CA 1
ATOM 3088 C C . PRO B 1 239 ? 25.981 -19.495 -1.743 1.00 72.66 239 PRO B C 1
ATOM 3089 O O . PRO B 1 239 ? 25.537 -20.528 -2.189 1.00 79.63 239 PRO B O 1
ATOM 3093 N N . ASN B 1 240 ? 26.705 -18.603 -2.432 1.00 77.67 240 ASN B N 1
ATOM 3094 C CA . ASN B 1 240 ? 27.268 -18.833 -3.789 1.00 70.57 240 ASN B CA 1
ATOM 3095 C C . ASN B 1 240 ? 28.747 -19.200 -3.667 1.00 73.40 240 ASN B C 1
ATOM 3096 O O . ASN B 1 240 ? 29.206 -19.471 -2.543 1.00 88.22 240 ASN B O 1
ATOM 3101 N N . LYS B 1 241 ? 29.434 -19.264 -4.807 1.00 77.14 241 LYS B N 1
ATOM 3102 C CA . LYS B 1 241 ? 30.884 -19.559 -4.957 1.00 77.18 241 LYS B CA 1
ATOM 3103 C C . LYS B 1 241 ? 31.672 -18.826 -3.870 1.00 76.04 241 LYS B C 1
ATOM 3104 O O . LYS B 1 241 ? 32.470 -19.487 -3.147 1.00 72.91 241 LYS B O 1
ATOM 3110 N N . GLU B 1 242 ? 31.464 -17.506 -3.784 1.00 83.22 242 GLU B N 1
ATOM 3111 C CA . GLU B 1 242 ? 32.254 -16.576 -2.926 1.00 88.89 242 GLU B CA 1
ATOM 3112 C C . GLU B 1 242 ? 31.881 -16.807 -1.452 1.00 87.79 242 GLU B C 1
ATOM 3113 O O . GLU B 1 242 ? 32.805 -16.943 -0.588 1.00 83.09 242 GLU B O 1
ATOM 3119 N N . GLY B 1 243 ? 30.577 -16.858 -1.173 1.00 74.31 243 GLY B N 1
ATOM 3120 C CA . GLY B 1 243 ? 30.062 -17.221 0.159 1.00 79.77 243 GLY B CA 1
ATOM 3121 C C . GLY B 1 243 ? 30.709 -18.493 0.681 1.00 75.84 243 GLY B C 1
ATOM 3122 O O . GLY B 1 243 ? 31.210 -18.489 1.838 1.00 73.54 243 GLY B O 1
ATOM 3123 N N . TYR B 1 244 ? 30.754 -19.540 -0.145 1.00 69.31 244 TYR B N 1
ATOM 3124 C CA . TYR B 1 244 ? 31.338 -20.851 0.249 1.00 77.72 244 TYR B CA 1
ATOM 3125 C C . TYR B 1 244 ? 32.860 -20.751 0.387 1.00 77.00 244 TYR B C 1
ATOM 3126 O O . TYR B 1 244 ? 33.438 -21.452 1.252 1.00 81.96 244 TYR B O 1
ATOM 3135 N N . LYS B 1 245 ? 33.504 -19.923 -0.435 1.00 74.85 245 LYS B N 1
ATOM 3136 C CA . LYS B 1 245 ? 34.963 -19.641 -0.314 1.00 80.64 245 LYS B CA 1
ATOM 3137 C C . LYS B 1 245 ? 35.262 -19.026 1.064 1.00 84.06 245 LYS B C 1
ATOM 3138 O O . LYS B 1 245 ? 36.163 -19.555 1.783 1.00 80.25 245 LYS B O 1
ATOM 3144 N N . ARG B 1 246 ? 34.534 -17.951 1.408 1.00 70.77 246 ARG B N 1
ATOM 3145 C CA . ARG B 1 246 ? 34.667 -17.225 2.698 1.00 75.71 246 ARG B CA 1
ATOM 3146 C C . ARG B 1 246 ? 34.565 -18.207 3.870 1.00 71.65 246 ARG B C 1
ATOM 3147 O O . ARG B 1 246 ? 35.455 -18.198 4.752 1.00 71.78 246 ARG B O 1
ATOM 3155 N N . ILE B 1 247 ? 33.543 -19.057 3.859 1.00 68.30 247 ILE B N 1
ATOM 3156 C CA . ILE B 1 247 ? 33.288 -20.029 4.966 1.00 66.00 247 ILE B CA 1
ATOM 3157 C C . ILE B 1 247 ? 34.426 -21.035 5.013 1.00 67.52 247 ILE B C 1
ATOM 3158 O O . ILE B 1 247 ? 34.914 -21.343 6.125 1.00 66.33 247 ILE B O 1
ATOM 3163 N N . GLY B 1 248 ? 34.808 -21.558 3.851 1.00 67.61 248 GLY B N 1
ATOM 3164 C CA . GLY B 1 248 ? 35.797 -22.652 3.772 1.00 70.25 248 GLY B CA 1
ATOM 3165 C C . GLY B 1 248 ? 37.165 -22.176 4.184 1.00 69.36 248 GLY B C 1
ATOM 3166 O O . GLY B 1 248 ? 37.860 -22.896 4.934 1.00 76.77 248 GLY B O 1
ATOM 3167 N N . GLU B 1 249 ? 37.558 -21.002 3.709 1.00 74.72 249 GLU B N 1
ATOM 3168 C CA . GLU B 1 249 ? 38.854 -20.384 4.100 1.00 81.08 249 GLU B CA 1
ATOM 3169 C C . GLU B 1 249 ? 38.869 -20.148 5.618 1.00 77.45 249 GLU B C 1
ATOM 3170 O O . GLU B 1 249 ? 39.912 -20.426 6.266 1.00 76.29 249 GLU B O 1
ATOM 3176 N N . ARG B 1 250 ? 37.759 -19.652 6.171 1.00 74.39 250 ARG B N 1
ATOM 3177 C CA . ARG B 1 250 ? 37.635 -19.391 7.628 1.00 71.02 250 ARG B CA 1
ATOM 3178 C C . ARG B 1 250 ? 37.894 -20.679 8.417 1.00 77.13 250 ARG B C 1
ATOM 3179 O O . ARG B 1 250 ? 38.715 -20.623 9.352 1.00 83.29 250 ARG B O 1
ATOM 3187 N N . VAL B 1 251 ? 37.226 -21.785 8.052 1.00 73.26 251 VAL B N 1
ATOM 3188 C CA . VAL B 1 251 ? 37.364 -23.091 8.768 1.00 71.07 251 VAL B CA 1
ATOM 3189 C C . VAL B 1 251 ? 38.790 -23.570 8.591 1.00 65.14 251 VAL B C 1
ATOM 3190 O O . VAL B 1 251 ? 39.357 -24.119 9.562 1.00 64.89 251 VAL B O 1
ATOM 3194 N N . ALA B 1 252 ? 39.319 -23.394 7.380 1.00 71.81 252 ALA B N 1
ATOM 3195 C CA . ALA B 1 252 ? 40.684 -23.839 7.001 1.00 76.78 252 ALA B CA 1
ATOM 3196 C C . ALA B 1 252 ? 41.747 -23.154 7.868 1.00 72.41 252 ALA B C 1
ATOM 3197 O O . ALA B 1 252 ? 42.678 -23.846 8.271 1.00 77.65 252 ALA B O 1
ATOM 3199 N N . SER B 1 253 ? 41.563 -21.871 8.193 1.00 67.24 253 SER B N 1
ATOM 3200 C CA . SER B 1 253 ? 42.482 -21.074 9.053 1.00 64.53 253 SER B CA 1
ATOM 3201 C C . SER B 1 253 ? 42.611 -21.695 10.435 1.00 61.03 253 SER B C 1
ATOM 3202 O O . SER B 1 253 ? 43.634 -21.432 11.091 1.00 80.76 253 SER B O 1
ATOM 3205 N N . LEU B 1 254 ? 41.595 -22.431 10.898 1.00 66.16 254 LEU B N 1
ATOM 3206 C CA . LEU B 1 254 ? 41.571 -23.009 12.273 1.00 72.74 254 LEU B CA 1
ATOM 3207 C C . LEU B 1 254 ? 42.250 -24.377 12.290 1.00 76.90 254 LEU B C 1
ATOM 3208 O O . LEU B 1 254 ? 42.451 -24.916 13.394 1.00 88.80 254 LEU B O 1
ATOM 3213 N N . ILE B 1 255 ? 42.588 -24.922 11.123 1.00 80.37 255 ILE B N 1
ATOM 3214 C CA . ILE B 1 255 ? 43.070 -26.331 11.005 1.00 78.47 255 ILE B CA 1
ATOM 3215 C C . ILE B 1 255 ? 44.602 -26.366 11.086 1.00 76.46 255 ILE B C 1
ATOM 3216 O O . ILE B 1 255 ? 45.299 -25.880 10.171 1.00 64.49 255 ILE B O 1
ATOM 3221 N N . THR B 1 256 ? 45.098 -26.965 12.147 1.00 82.45 256 THR B N 1
ATOM 3222 C CA . THR B 1 256 ? 46.536 -27.246 12.325 1.00 92.36 256 THR B CA 1
ATOM 3223 C C . THR B 1 256 ? 46.685 -28.763 12.406 1.00 93.56 256 THR B C 1
ATOM 3224 O O . THR B 1 256 ? 46.188 -29.358 13.398 1.00 80.62 256 THR B O 1
ATOM 3228 N N . LEU B 1 257 ? 47.315 -29.344 11.384 1.00 93.74 257 LEU B N 1
ATOM 3229 C CA . LEU B 1 257 ? 47.511 -30.812 11.268 1.00 106.82 257 LEU B CA 1
ATOM 3230 C C . LEU B 1 257 ? 48.599 -31.280 12.233 1.00 97.68 257 LEU B C 1
ATOM 3231 O O . LEU B 1 257 ? 49.493 -30.456 12.597 1.00 91.29 257 LEU B O 1
ATOM 3236 N N . THR B 1 258 ? 48.513 -32.554 12.621 1.00 103.65 258 THR B N 1
ATOM 3237 C CA . THR B 1 258 ? 49.343 -33.160 13.696 1.00 106.47 258 THR B CA 1
ATOM 3238 C C . THR B 1 258 ? 49.874 -34.540 13.272 1.00 102.00 258 THR B C 1
ATOM 3239 O O . THR B 1 258 ? 51.091 -34.813 13.515 1.00 104.56 258 THR B O 1
#

Organism: Geobacillus thermodenitrificans (NCBI:txid33940)

Secondary structure (DSSP, 8-state):
--SEEEEEEESHHHHTTT-SSS--HHHHHHHHHHHH--S-EEEEE---TT--HHHHHHHTTSHHHHHHHHH-SEEEEE-SHHHHS-STTTT---HHHHHHHHHHHHHHHHHHHHHHHHH-SS-EEEEE----TTTTSTTHHHHHHHHHHHHHHHHHHHTTSTTEEEE--GGGGSSSGGGGB-TTSSSB-HHHHHHHHHHHHTT----/--SEEEEEEESTTTTTTT-SSS--HHHHHHHHHTTT--S-EEEEE---TT--HHHHHHHTTSHHHHHHHHH-SEEEEE-SHHHHHGGGSGGG--HHHHHHHHHHHHHHHHHHHHHHHHH-SS-EEEEEPP--TTTTSTTHHHHHHHHHHHHHHHHHHHTTSTTEEEE--GGGGSSSGGGGB-TTSSSB-HHHHHHHHHHHHTT----

Foldseek 3Di:
DLEAEEEEEEAQQSCQPQEPDSDHLVNLLVVLVVVQDVRHYHYDYPYYHLDALVNRLVVCVDVVVLVSLLPHQAYEYEHDLCLQCVDPRSVPPPPVSNVVSLVVRLVSLLSNQVSSCVSYVRHAYEYEADEQLCCVDDPNVVSLVSRVVSLVSSVVSLVVHPRYHYQYLHVVCNPPNVVQGGPVSRHGYNSSRNSSSVSVSVVDDDD/DQAAEEEEEEAQQLCQPQEPDSDHLVVLLVVLVVVVDPRHYHYHYPYYHLDALVNRLVVCVDPVVLQSLLVHQAYEYEHDLCLQCVVVPCVPPDPVVNVVSLVVRLVSLLSNVVSSCVSHVRHAYEYEADEQLCCPDDCNVVSLVSRVVSLVSSVVSQVVDPRYHYQYLHVVCNPPNVVQPGPVSGHGYNSSRNSSSVSVSVVDDDD